Protein AF-A0A6S7IW03-F1 (afdb_monomer_lite)

pLDDT: mean 76.19, std 19.36, range [24.84, 96.81]

Organism: Paramuricea clavata (NCBI:txid317549)

Secondary structure (DSSP, 8-state):
--HHHHHHHHHHHHHHHH--HHHHHHHHHHHHHTPPPPPTT-HHHHHHHHHHHHHHHHHHTT-GGGGGGGSHHHHHHHHTTS-HHHHHHHHHHHHHHHHHHSSPPPHHHHHHHHHHHHHHHT-TTTSHHHHTTS----S------S-------------------------TTS-TTT-SSS-GGG-HHHHTS-HHHHHHHHHHTTB-TTTS-BSS-GGG-SSPPPPSSSSSSS-GGG--TTHHHHHHHTTSSTTS---------------S---------TT------EEEEEEEETTEEEEEEEEE-SS-SSEEEEHHHHHHTT---EEEEEEEEETTEEEEEEEEEE-S-EEEETTS-S-EE--SEEEES--S--GGGS--HHHHTT-GGGTTPPPPPP-TTPPEEEEE-TT-GGGG-

Sequence (421 aa):
MDADIDYLTAKKLLDDKYGEPYVVSNAYLKKVLECPSIKTGDDAVVDRLAMFLEQCLSAMTSLSYLNILDHPHILQRLIVKLPFYLQDRWRREAIRIRGNGARIPSLKDFTKFVQMEAKIANDPVFSRSVLGRIQVPEKNPRKSGYGRDDPLYKQNNRTTKVDEYQDLHLPPDQCPYCKETHDLDDCQSFVKRTLENRKAWLKEKNMCFACFNAGHRANGCLQRRRCRTCPGKHPTSLHDPDFASKTKKKRSEDDRNQNSSDGKFNSARTTYKESSSAQDINCTVTAMPFVPVKLIANEREVTTYAMLDSCSTGTFILEDVRRELQIEGTDTNVLVNTMYGSQVHQTKVVTGLTVTHIDGNNRVNLPRTFSRDTIPASKDEIPTEELVAKWKHFSKIELPSYLPDVRIGILIGSNRPWAKC

Structure (mmCIF, N/CA/C/O backbone):
data_AF-A0A6S7IW03-F1
#
_entry.id   AF-A0A6S7IW03-F1
#
loop_
_atom_site.group_PDB
_atom_site.id
_atom_site.type_symbol
_atom_site.label_atom_id
_atom_site.label_alt_id
_atom_site.label_comp_id
_atom_site.label_asym_id
_atom_site.label_entity_id
_atom_site.label_seq_id
_atom_site.pdbx_PDB_ins_code
_atom_site.Cartn_x
_atom_site.Cartn_y
_atom_site.Cartn_z
_atom_site.occupancy
_atom_site.B_iso_or_equiv
_atom_site.auth_seq_id
_atom_site.auth_comp_id
_atom_site.auth_asym_id
_atom_site.auth_atom_id
_atom_site.pdbx_PDB_model_num
ATOM 1 N N . MET A 1 1 ? -4.877 62.657 19.033 1.00 55.50 1 MET A N 1
ATOM 2 C CA . MET A 1 1 ? -4.782 61.187 18.997 1.00 55.50 1 MET A CA 1
ATOM 3 C C . MET A 1 1 ? -3.341 60.884 18.690 1.00 55.50 1 MET A C 1
ATOM 5 O O . MET A 1 1 ? -2.828 61.423 17.716 1.00 55.50 1 MET A O 1
ATOM 9 N N . ASP A 1 2 ? -2.672 60.201 19.605 1.00 78.75 2 ASP A N 1
ATOM 10 C CA . ASP A 1 2 ? -1.255 59.897 19.470 1.00 78.75 2 ASP A CA 1
ATOM 11 C C . ASP A 1 2 ? -1.144 58.586 18.691 1.00 78.75 2 ASP A C 1
ATOM 13 O O . ASP A 1 2 ? -1.523 57.525 19.190 1.00 78.75 2 ASP A O 1
ATOM 17 N N . ALA A 1 3 ? -0.719 58.684 17.431 1.00 81.56 3 ALA A N 1
ATOM 18 C CA . ALA A 1 3 ? -0.721 57.566 16.493 1.00 81.56 3 ALA A CA 1
ATOM 19 C C . ALA A 1 3 ? 0.122 56.381 16.994 1.00 81.56 3 ALA A C 1
ATOM 21 O O . ALA A 1 3 ? -0.195 55.229 16.690 1.00 81.56 3 ALA A O 1
ATOM 22 N N . ASP A 1 4 ? 1.146 56.651 17.806 1.00 86.50 4 ASP A N 1
ATOM 23 C CA . ASP A 1 4 ? 2.000 55.622 18.393 1.00 86.50 4 ASP A CA 1
ATOM 24 C C . ASP A 1 4 ? 1.278 54.852 19.508 1.00 86.50 4 ASP A C 1
ATOM 26 O O . ASP A 1 4 ? 1.411 53.628 19.609 1.00 86.50 4 ASP A O 1
ATOM 30 N N . ILE A 1 5 ? 0.449 55.537 20.305 1.00 86.31 5 ILE A N 1
ATOM 31 C CA . ILE A 1 5 ? -0.380 54.906 21.341 1.00 86.31 5 ILE A CA 1
ATOM 32 C C . ILE A 1 5 ? -1.452 54.034 20.683 1.00 86.31 5 ILE A C 1
ATOM 34 O O . ILE A 1 5 ? -1.595 52.865 21.044 1.00 86.31 5 ILE A O 1
ATOM 38 N N . ASP A 1 6 ? -2.141 54.556 19.666 1.00 87.06 6 ASP A N 1
ATOM 39 C CA . ASP A 1 6 ? -3.185 53.820 18.947 1.00 87.06 6 ASP A CA 1
ATOM 40 C C . ASP A 1 6 ? -2.616 52.579 18.228 1.00 87.06 6 ASP A C 1
ATOM 42 O O . ASP A 1 6 ? -3.229 51.505 18.249 1.00 87.06 6 ASP A O 1
ATOM 46 N N . TYR A 1 7 ? -1.407 52.675 17.658 1.00 90.94 7 TYR A N 1
ATOM 47 C CA . TYR A 1 7 ? -0.700 51.543 17.051 1.00 90.94 7 TYR A CA 1
ATOM 48 C C . TYR A 1 7 ? -0.336 50.458 18.075 1.00 90.94 7 TYR A C 1
ATOM 50 O O . TYR A 1 7 ? -0.555 49.267 17.826 1.00 90.94 7 TYR A O 1
ATOM 58 N N . LEU A 1 8 ? 0.189 50.841 19.243 1.00 92.19 8 LEU A N 1
ATOM 59 C CA . LEU A 1 8 ? 0.522 49.895 20.310 1.00 92.19 8 LEU A CA 1
ATOM 60 C C . LEU A 1 8 ? -0.729 49.202 20.863 1.00 92.19 8 LEU A C 1
ATOM 62 O O . LEU A 1 8 ? -0.709 47.986 21.079 1.00 92.19 8 LEU A O 1
ATOM 66 N N . THR A 1 9 ? -1.829 49.937 21.032 1.00 88.44 9 THR A N 1
ATOM 67 C CA . THR A 1 9 ? -3.118 49.375 21.454 1.00 88.44 9 THR A CA 1
ATOM 68 C C . THR A 1 9 ? -3.674 48.405 20.412 1.00 88.44 9 THR A C 1
ATOM 70 O O . THR A 1 9 ? -4.089 47.302 20.772 1.00 88.44 9 THR A O 1
ATOM 73 N N . ALA A 1 10 ? -3.621 48.751 19.122 1.00 88.38 10 ALA A N 1
ATOM 74 C CA . ALA A 1 10 ? -4.036 47.856 18.043 1.00 88.38 10 ALA A CA 1
ATOM 75 C C . ALA A 1 10 ? -3.185 46.575 17.994 1.00 88.38 10 ALA A C 1
ATOM 77 O O . ALA A 1 10 ? -3.725 45.476 17.864 1.00 88.38 10 ALA A O 1
ATOM 78 N N . LYS A 1 11 ? -1.861 46.692 18.161 1.00 90.44 11 LYS A N 1
ATOM 79 C CA . LYS A 1 11 ? -0.949 45.541 18.207 1.00 90.44 11 LYS A CA 1
ATOM 80 C C . LYS A 1 11 ? -1.250 44.624 19.393 1.00 90.44 11 LYS A C 1
ATOM 82 O O . LYS A 1 11 ? -1.274 43.410 19.215 1.00 90.44 11 LYS A O 1
ATOM 87 N N . LYS A 1 12 ? -1.526 45.192 20.570 1.00 89.19 12 LYS A N 1
ATOM 88 C CA . LYS A 1 12 ? -1.892 44.427 21.768 1.00 89.19 12 LYS A CA 1
ATOM 89 C C . LYS A 1 12 ? -3.223 43.693 21.593 1.00 89.19 12 LYS A C 1
ATOM 91 O O . LYS A 1 12 ? -3.299 42.513 21.891 1.00 89.19 12 LYS A O 1
ATOM 96 N N . LEU A 1 13 ? -4.236 44.344 21.019 1.00 87.19 13 LEU A N 1
ATOM 97 C CA . LEU A 1 13 ? -5.527 43.708 20.723 1.00 87.19 13 LEU A CA 1
ATOM 98 C C . LEU A 1 13 ? -5.409 42.553 19.716 1.00 87.19 13 LEU A C 1
ATOM 100 O O . LEU A 1 13 ? -6.131 41.562 19.822 1.00 87.19 13 LEU A O 1
ATOM 104 N N . LEU A 1 14 ? -4.519 42.672 18.725 1.00 85.94 14 LEU A N 1
ATOM 105 C CA . LEU A 1 14 ? -4.236 41.583 17.787 1.00 85.94 14 LEU A CA 1
ATOM 106 C C . LEU A 1 14 ? -3.516 40.416 18.471 1.00 85.94 14 LEU A C 1
ATOM 108 O O . LEU A 1 14 ? -3.846 39.266 18.185 1.00 85.94 14 LEU A O 1
ATOM 112 N N . ASP A 1 15 ? -2.576 40.701 19.370 1.00 84.31 15 ASP A N 1
ATOM 113 C CA . ASP A 1 15 ? -1.872 39.687 20.160 1.00 84.31 15 ASP A CA 1
ATOM 114 C C . ASP A 1 15 ? -2.827 38.966 21.128 1.00 84.31 15 ASP A C 1
ATOM 116 O O . ASP A 1 15 ? -2.893 37.741 21.129 1.00 84.31 15 ASP A O 1
ATOM 120 N N . ASP A 1 16 ? -3.687 39.706 21.833 1.00 82.81 16 ASP A N 1
ATOM 121 C CA . ASP A 1 16 ? -4.695 39.143 22.739 1.00 82.81 16 ASP A CA 1
ATOM 122 C C . ASP A 1 16 ? -5.706 38.245 21.997 1.00 82.81 16 ASP A C 1
ATOM 124 O O . ASP A 1 16 ? -6.181 37.248 22.540 1.00 82.81 16 ASP A O 1
ATOM 128 N N . LYS A 1 17 ? -6.048 38.578 20.742 1.00 81.19 17 LYS A N 1
ATOM 129 C CA . LYS A 1 17 ? -7.054 37.843 19.955 1.00 81.19 17 LYS A CA 1
ATOM 130 C C . LYS A 1 17 ? -6.484 36.695 19.115 1.00 81.19 17 LYS A C 1
ATOM 132 O O . LYS A 1 17 ? -7.199 35.726 18.862 1.00 81.19 17 LYS A O 1
ATOM 137 N N . TYR A 1 18 ? -5.246 36.808 18.632 1.00 77.56 18 TYR A N 1
ATOM 138 C CA . TYR A 1 18 ? -4.658 35.870 17.662 1.00 77.56 18 TYR A CA 1
ATOM 139 C C . TYR A 1 18 ? -3.260 35.360 18.040 1.00 77.56 18 TYR A C 1
ATOM 141 O O . TYR A 1 18 ? -2.768 34.429 17.403 1.00 77.56 18 TYR A O 1
ATOM 149 N N . GLY A 1 19 ? -2.616 35.955 19.045 1.00 79.06 19 GLY A N 1
ATOM 150 C CA . GLY A 1 19 ? -1.259 35.640 19.495 1.00 79.06 19 GLY A CA 1
ATOM 151 C C . GLY A 1 19 ? -1.168 34.455 20.456 1.00 79.06 19 GLY A C 1
ATOM 152 O O . GLY A 1 19 ? -0.064 34.090 20.858 1.00 79.06 19 GLY A O 1
ATOM 153 N N . GLU A 1 20 ? -2.294 33.816 20.806 1.00 84.06 20 GLU A N 1
ATOM 154 C CA . GLU A 1 20 ? -2.290 32.643 21.683 1.00 84.06 20 GLU A CA 1
ATOM 155 C C . GLU A 1 20 ? -1.324 31.565 21.134 1.00 84.06 20 GLU A C 1
ATOM 157 O O . GLU A 1 20 ? -1.529 31.060 20.020 1.00 84.06 20 GLU A O 1
ATOM 162 N N . PRO A 1 21 ? -0.285 31.158 21.898 1.00 82.44 21 PRO A N 1
ATOM 163 C CA . PRO A 1 21 ? 0.785 30.292 21.395 1.00 82.44 21 PRO A CA 1
ATOM 164 C C . PRO A 1 21 ? 0.294 28.974 20.794 1.00 82.44 21 PRO A C 1
ATOM 166 O O . PRO A 1 21 ? 0.883 28.462 19.838 1.00 82.44 21 PRO A O 1
ATOM 169 N N . TYR A 1 22 ? -0.798 28.424 21.330 1.00 83.56 22 TYR A N 1
ATOM 170 C CA . TYR A 1 22 ? -1.420 27.207 20.820 1.00 83.56 22 TYR A CA 1
ATOM 171 C C . TYR A 1 22 ? -2.110 27.427 19.467 1.00 83.56 22 TYR A C 1
ATOM 173 O O . TYR A 1 22 ? -1.924 26.623 18.554 1.00 83.56 22 TYR A O 1
ATOM 181 N N . VAL A 1 23 ? -2.850 28.528 19.300 1.00 84.94 23 VAL A N 1
ATOM 182 C CA . VAL A 1 23 ? -3.536 28.876 18.044 1.00 84.94 23 VAL A CA 1
ATOM 183 C C . VAL A 1 23 ? -2.522 29.079 16.924 1.00 84.94 23 VAL A C 1
ATOM 185 O O . VAL A 1 23 ? -2.676 28.511 15.838 1.00 84.94 23 VAL A O 1
ATOM 188 N N . VAL A 1 24 ? -1.439 29.807 17.209 1.00 85.00 24 VAL A N 1
ATOM 189 C CA . VAL A 1 24 ? -0.343 30.013 16.256 1.00 85.00 24 VAL A CA 1
ATOM 190 C C . VAL A 1 24 ? 0.313 28.675 15.905 1.00 85.00 24 VAL A C 1
ATOM 192 O O . VAL A 1 24 ? 0.438 28.341 14.727 1.00 85.00 24 VAL A O 1
ATOM 195 N N . SER A 1 25 ? 0.651 27.852 16.903 1.00 85.56 25 SER A N 1
ATOM 196 C CA . SER A 1 25 ? 1.253 26.528 16.682 1.00 85.56 25 SER A CA 1
ATOM 197 C C . SER A 1 25 ? 0.355 25.602 15.852 1.00 85.56 25 SER A C 1
ATOM 199 O O . SER A 1 25 ? 0.824 24.913 14.944 1.00 85.56 25 SER A O 1
ATOM 201 N N . ASN A 1 26 ? -0.955 25.616 16.105 1.00 85.88 26 ASN A N 1
ATOM 202 C CA . ASN A 1 26 ? -1.924 24.819 15.363 1.00 85.88 26 ASN A CA 1
ATOM 203 C C . ASN A 1 26 ? -2.082 25.304 13.913 1.00 85.88 26 ASN A C 1
ATOM 205 O O . ASN A 1 26 ? -2.245 24.487 13.008 1.00 85.88 26 ASN A O 1
ATOM 209 N N . ALA A 1 27 ? -1.971 26.611 13.653 1.00 86.62 27 ALA A N 1
ATOM 210 C CA . ALA A 1 27 ? -1.978 27.148 12.292 1.00 86.62 27 ALA A CA 1
ATOM 211 C C . ALA A 1 27 ? -0.780 26.640 11.468 1.00 86.62 27 ALA A C 1
ATOM 213 O O . ALA A 1 27 ? -0.953 26.208 10.324 1.00 86.62 27 ALA A O 1
ATOM 214 N N . TYR A 1 28 ? 0.420 26.614 12.059 1.00 86.88 28 TYR A N 1
ATOM 215 C CA . TYR A 1 28 ? 1.607 26.007 11.443 1.00 86.88 28 TYR A CA 1
ATOM 216 C C . TYR A 1 28 ? 1.413 24.506 11.202 1.00 86.88 28 TYR A C 1
ATOM 218 O O . TYR A 1 28 ? 1.645 24.033 10.088 1.00 86.88 28 TYR A O 1
ATOM 226 N N . LEU A 1 29 ? 0.931 23.763 12.204 1.00 86.50 29 LEU A N 1
ATOM 227 C CA . LEU A 1 29 ? 0.679 22.325 12.083 1.00 86.50 29 LEU A CA 1
ATOM 228 C C . LEU A 1 29 ? -0.340 22.019 10.978 1.00 86.50 29 LEU A C 1
ATOM 230 O O . LEU A 1 29 ? -0.112 21.143 10.145 1.00 86.50 29 LEU A O 1
ATOM 234 N N . LYS A 1 30 ? -1.440 22.771 10.918 1.00 87.25 30 LYS A N 1
ATOM 235 C CA . LYS A 1 30 ? -2.456 22.637 9.873 1.00 87.25 30 LYS A CA 1
ATOM 236 C C . LYS A 1 30 ? -1.852 22.869 8.488 1.00 87.25 30 LYS A C 1
ATOM 238 O O . LYS A 1 30 ? -2.015 22.028 7.608 1.00 87.25 30 LYS A O 1
ATOM 243 N N . LYS A 1 31 ? -1.064 23.934 8.319 1.00 86.25 31 LYS A N 1
ATOM 244 C CA . LYS A 1 31 ? -0.388 24.257 7.052 1.00 86.25 31 LYS A CA 1
ATOM 245 C C . LYS A 1 31 ? 0.627 23.184 6.626 1.00 86.25 31 LYS A C 1
ATOM 247 O O . LYS A 1 31 ? 0.725 22.871 5.442 1.00 86.25 31 LYS A O 1
ATOM 252 N N . VAL A 1 32 ? 1.332 22.574 7.582 1.00 83.50 32 VAL A N 1
ATOM 253 C CA . VAL A 1 32 ? 2.214 21.411 7.368 1.00 83.50 32 VAL A CA 1
ATOM 254 C C . VAL A 1 32 ? 1.421 20.194 6.868 1.00 83.50 32 VAL A C 1
ATOM 256 O O . VAL A 1 32 ? 1.821 19.542 5.904 1.00 83.50 32 VAL A O 1
ATOM 259 N N . LEU A 1 33 ? 0.282 19.885 7.493 1.00 79.69 33 LEU A N 1
ATOM 260 C CA . LEU A 1 33 ? -0.527 18.700 7.179 1.00 79.69 33 LEU A CA 1
ATOM 261 C C . LEU A 1 33 ? -1.333 18.834 5.875 1.00 79.69 33 LEU A C 1
ATOM 263 O O . LEU A 1 33 ? -1.522 17.847 5.155 1.00 79.69 33 LEU A O 1
ATOM 267 N N . GLU A 1 34 ? -1.782 20.047 5.562 1.00 83.94 34 GLU A N 1
ATOM 268 C CA . GLU A 1 34 ? -2.545 20.390 4.356 1.00 83.94 34 GLU A CA 1
ATOM 269 C C . GLU A 1 34 ? -1.657 20.623 3.129 1.00 83.94 34 GLU A C 1
ATOM 271 O O . GLU A 1 34 ? -2.169 20.857 2.034 1.00 83.94 34 GLU A O 1
ATOM 276 N N . CYS A 1 35 ? -0.332 20.498 3.274 1.00 79.00 35 CYS A N 1
ATOM 277 C CA . CYS A 1 35 ? 0.601 20.607 2.162 1.00 79.00 35 CYS A CA 1
ATOM 278 C C . CYS A 1 35 ? 0.178 19.665 1.008 1.00 79.00 35 CYS A C 1
ATOM 280 O O . CYS A 1 35 ? -0.022 18.456 1.230 1.00 79.00 35 CYS A O 1
ATOM 282 N N . PRO A 1 36 ? -0.018 20.187 -0.218 1.00 78.38 36 PRO A N 1
ATOM 283 C CA . PRO A 1 36 ? -0.397 19.368 -1.361 1.00 78.38 36 PRO A CA 1
ATOM 284 C C . PRO A 1 36 ? 0.748 18.431 -1.767 1.00 78.38 36 PRO A C 1
ATOM 286 O O . PRO A 1 36 ? 1.914 18.674 -1.467 1.00 78.38 36 PRO A O 1
ATOM 289 N N . SER A 1 37 ? 0.415 17.340 -2.462 1.00 80.88 37 SER A N 1
ATOM 290 C CA . SER A 1 37 ? 1.438 16.440 -3.007 1.00 80.88 37 SER A CA 1
ATOM 291 C C . SER A 1 37 ? 2.265 17.171 -4.064 1.00 80.88 37 SER A C 1
ATOM 293 O O . SER A 1 37 ? 1.713 17.700 -5.029 1.00 80.88 37 SER A O 1
ATOM 295 N N . ILE A 1 38 ? 3.583 17.149 -3.904 1.00 83.44 38 ILE A N 1
ATOM 296 C CA . ILE A 1 38 ? 4.533 17.786 -4.812 1.00 83.44 38 ILE A CA 1
ATOM 297 C C . ILE A 1 38 ? 4.796 16.837 -5.981 1.00 83.44 38 ILE A C 1
ATOM 299 O O . ILE A 1 38 ? 5.021 15.639 -5.789 1.00 83.44 38 ILE A O 1
ATOM 303 N N . LYS A 1 39 ? 4.737 17.360 -7.207 1.00 77.62 39 LYS A N 1
ATOM 304 C CA . LYS A 1 39 ? 4.983 16.590 -8.433 1.00 77.62 39 LYS A CA 1
ATOM 305 C C . LYS A 1 39 ? 6.463 16.632 -8.813 1.00 77.62 39 LYS A C 1
ATOM 307 O O . LYS A 1 39 ? 7.187 17.559 -8.464 1.00 77.62 39 LYS A O 1
ATOM 312 N N . THR A 1 40 ? 6.914 15.623 -9.552 1.00 73.75 40 THR A N 1
ATOM 313 C CA . THR A 1 40 ? 8.280 15.577 -10.090 1.00 73.75 40 THR A CA 1
ATOM 314 C C . THR A 1 40 ? 8.505 16.720 -11.084 1.00 73.75 40 THR A C 1
ATOM 316 O O . THR A 1 40 ? 7.711 16.879 -12.009 1.00 73.75 40 THR A O 1
ATOM 319 N N . GLY A 1 41 ? 9.601 17.467 -10.923 1.00 70.06 41 GLY A N 1
ATOM 320 C CA . GLY A 1 41 ? 9.973 18.586 -11.798 1.00 70.06 41 GLY A CA 1
ATOM 321 C C . GLY A 1 41 ? 9.352 19.934 -11.423 1.00 70.06 41 GLY A C 1
ATOM 322 O O . GLY A 1 41 ? 9.527 20.897 -12.160 1.00 70.06 41 GLY A O 1
ATOM 323 N N . ASP A 1 42 ? 8.631 20.013 -10.301 1.00 78.81 42 ASP A N 1
ATOM 324 C CA . ASP A 1 42 ? 8.139 21.277 -9.744 1.00 78.81 42 ASP A CA 1
ATOM 325 C C . ASP A 1 42 ? 9.139 21.837 -8.717 1.00 78.81 42 ASP A C 1
ATOM 327 O O . ASP A 1 42 ? 8.887 21.892 -7.509 1.00 78.81 42 ASP A O 1
ATOM 331 N N . ASP A 1 43 ? 10.325 22.195 -9.213 1.00 79.50 43 ASP A N 1
ATOM 332 C CA . ASP A 1 43 ? 11.482 22.587 -8.394 1.00 79.50 43 ASP A CA 1
ATOM 333 C C . ASP A 1 43 ? 11.181 23.840 -7.544 1.00 79.50 43 ASP A C 1
ATOM 335 O O . ASP A 1 43 ? 11.632 23.965 -6.403 1.00 79.50 43 ASP A O 1
ATOM 339 N N . ALA A 1 44 ? 10.306 24.720 -8.042 1.00 80.31 44 ALA A N 1
ATOM 340 C CA . ALA A 1 44 ? 9.840 25.909 -7.332 1.00 80.31 44 ALA A CA 1
ATOM 341 C C . ALA A 1 44 ? 8.948 25.583 -6.118 1.00 80.31 44 ALA A C 1
ATOM 343 O O . ALA A 1 44 ? 8.939 26.330 -5.138 1.00 80.31 44 ALA A O 1
ATOM 344 N N . VAL A 1 45 ? 8.172 24.492 -6.154 1.00 84.25 45 VAL A N 1
ATOM 345 C CA . VAL A 1 45 ? 7.383 24.047 -4.990 1.00 84.25 45 VAL A CA 1
ATOM 346 C C . VAL A 1 45 ? 8.290 23.469 -3.905 1.00 84.25 45 VAL A C 1
ATOM 348 O O . VAL A 1 45 ? 8.044 23.716 -2.724 1.00 84.25 45 VAL A O 1
ATOM 351 N N . VAL A 1 46 ? 9.338 22.732 -4.287 1.00 85.50 46 VAL A N 1
ATOM 352 C CA . VAL A 1 46 ? 10.321 22.185 -3.336 1.00 85.50 46 VAL A CA 1
ATOM 353 C C . VAL A 1 46 ? 11.055 23.317 -2.615 1.00 85.50 46 VAL A C 1
ATOM 355 O O . VAL A 1 46 ? 11.213 23.263 -1.396 1.00 85.50 46 VAL A O 1
ATOM 358 N N . ASP A 1 47 ? 11.414 24.378 -3.337 1.00 85.69 47 ASP A N 1
ATOM 359 C CA . ASP A 1 47 ? 12.051 25.568 -2.769 1.00 85.69 47 ASP A CA 1
ATOM 360 C C . ASP A 1 47 ? 11.131 26.316 -1.783 1.00 85.69 47 ASP A C 1
ATOM 362 O O . ASP A 1 47 ? 11.511 26.595 -0.644 1.00 85.69 47 ASP A O 1
ATOM 366 N N . ARG A 1 48 ? 9.854 26.527 -2.143 1.00 88.00 48 ARG A N 1
ATOM 367 C CA . ARG A 1 48 ? 8.855 27.104 -1.218 1.00 88.00 48 ARG A CA 1
ATOM 368 C C . ARG A 1 48 ? 8.647 26.255 0.035 1.00 88.00 48 ARG A C 1
ATOM 370 O O . ARG A 1 48 ? 8.451 26.804 1.120 1.00 88.00 48 ARG A O 1
ATOM 377 N N . LEU A 1 49 ? 8.675 24.927 -0.098 1.00 88.69 49 LEU A N 1
ATOM 378 C CA . LEU A 1 49 ? 8.602 24.028 1.050 1.00 88.69 49 LEU A CA 1
ATOM 379 C C . LEU A 1 49 ? 9.838 24.180 1.944 1.00 88.69 49 LEU A C 1
ATOM 381 O O . LEU A 1 49 ? 9.681 24.247 3.160 1.00 88.69 49 LEU A O 1
ATOM 385 N N . ALA A 1 50 ? 11.039 24.271 1.367 1.00 90.31 50 ALA A N 1
ATOM 386 C CA . ALA A 1 50 ? 12.274 24.477 2.120 1.00 90.31 50 ALA A CA 1
ATOM 387 C C . ALA A 1 50 ? 12.204 25.753 2.978 1.00 90.31 50 ALA A C 1
ATOM 389 O O . ALA A 1 50 ? 12.459 25.695 4.181 1.00 90.31 50 ALA A O 1
ATOM 390 N N . MET A 1 51 ? 11.761 26.868 2.385 1.00 90.12 51 MET A N 1
ATOM 391 C CA . MET A 1 51 ? 11.559 28.137 3.097 1.00 90.12 51 MET A CA 1
ATOM 392 C C . MET A 1 51 ? 10.516 28.014 4.214 1.00 90.12 51 MET A C 1
ATOM 394 O O . MET A 1 51 ? 10.709 28.523 5.316 1.00 90.12 51 MET A O 1
ATOM 398 N N . PHE A 1 52 ? 9.402 27.324 3.958 1.00 90.69 52 PHE A N 1
ATOM 399 C CA . PHE A 1 52 ? 8.357 27.145 4.966 1.00 90.69 52 PHE A CA 1
ATOM 400 C C . PHE A 1 52 ? 8.814 26.266 6.141 1.00 90.69 52 PHE A C 1
ATOM 402 O O . PHE A 1 52 ? 8.497 26.555 7.295 1.00 90.69 52 PHE A O 1
ATOM 409 N N . LEU A 1 53 ? 9.581 25.209 5.877 1.00 90.81 53 LEU A N 1
ATOM 410 C CA . LEU A 1 53 ? 10.152 24.364 6.926 1.00 90.81 53 LEU A CA 1
ATOM 411 C C . LEU A 1 53 ? 11.190 25.119 7.766 1.00 90.81 53 LEU A C 1
ATOM 413 O O . LEU A 1 53 ? 11.283 24.897 8.972 1.00 90.81 53 LEU A O 1
ATOM 417 N N . GLU A 1 54 ? 11.936 26.040 7.161 1.00 91.19 54 GLU A N 1
ATOM 418 C CA . GLU A 1 54 ? 12.834 26.945 7.880 1.00 91.19 54 GLU A CA 1
ATOM 419 C C . GLU A 1 54 ? 12.062 27.907 8.791 1.00 91.19 54 GLU A C 1
ATOM 421 O O . GLU A 1 54 ? 12.401 28.031 9.966 1.00 91.19 54 GLU A O 1
ATOM 426 N N . GLN A 1 55 ? 10.948 28.474 8.311 1.00 89.81 55 GLN A N 1
ATOM 427 C CA . GLN A 1 55 ? 10.034 29.259 9.152 1.00 89.81 55 GLN A CA 1
ATOM 428 C C . GLN A 1 55 ? 9.497 28.443 10.334 1.00 89.81 55 GLN A C 1
ATOM 430 O O . GLN A 1 55 ? 9.421 28.961 11.446 1.00 89.81 55 GLN A O 1
ATOM 435 N N . CYS A 1 56 ? 9.164 27.163 10.126 1.00 89.25 56 CYS A N 1
ATOM 436 C CA . CYS A 1 56 ? 8.733 26.277 11.209 1.00 89.25 56 CYS A CA 1
ATOM 437 C C . CYS A 1 56 ? 9.839 26.088 12.257 1.00 89.25 56 CYS A C 1
ATOM 439 O O . CYS A 1 56 ? 9.557 26.173 13.447 1.00 89.25 56 CYS A O 1
ATOM 441 N N . LEU A 1 57 ? 11.096 25.891 11.839 1.00 90.12 57 LEU A N 1
ATOM 442 C CA . LEU A 1 57 ? 12.227 25.780 12.769 1.00 90.12 57 LEU A CA 1
ATOM 443 C C . LEU A 1 57 ? 12.459 27.069 13.558 1.00 90.12 57 LEU A C 1
ATOM 445 O O . LEU A 1 57 ? 12.735 27.006 14.754 1.00 90.12 57 LEU A O 1
ATOM 449 N N . SER A 1 58 ? 12.334 28.230 12.912 1.00 89.62 58 SER A N 1
ATOM 450 C CA . SER A 1 58 ? 12.407 29.521 13.598 1.00 89.62 58 SER A CA 1
ATOM 451 C C . SER A 1 58 ? 11.253 29.706 14.582 1.00 89.62 58 SER A C 1
ATOM 453 O O . SER A 1 58 ? 11.475 30.207 15.674 1.00 89.62 58 SER A O 1
ATOM 455 N N . ALA A 1 59 ? 10.039 29.274 14.238 1.00 87.75 59 ALA A N 1
ATOM 456 C CA . ALA A 1 59 ? 8.882 29.352 15.129 1.00 87.75 59 ALA A CA 1
ATOM 457 C C . ALA A 1 59 ? 8.984 28.377 16.317 1.00 87.75 59 ALA A C 1
ATOM 459 O O . ALA A 1 59 ? 8.512 28.682 17.407 1.00 87.75 59 ALA A O 1
ATOM 460 N N . MET A 1 60 ? 9.642 27.228 16.145 1.00 87.56 60 MET A N 1
ATOM 461 C CA . MET A 1 60 ? 9.877 26.258 17.222 1.00 87.56 60 MET A CA 1
ATOM 462 C C . MET A 1 60 ? 10.787 26.786 18.340 1.00 87.56 60 MET A C 1
ATOM 464 O O . MET A 1 60 ? 10.729 26.263 19.449 1.00 87.56 60 MET A O 1
ATOM 468 N N . THR A 1 61 ? 11.615 27.811 18.094 1.00 86.38 61 THR A N 1
ATOM 469 C CA . THR A 1 61 ? 12.452 28.396 19.159 1.00 86.38 61 THR A CA 1
ATOM 470 C C . THR A 1 61 ? 11.639 29.227 20.150 1.00 86.38 61 THR A C 1
ATOM 472 O O . THR A 1 61 ? 12.027 29.322 21.312 1.00 86.38 61 THR A O 1
ATOM 475 N N . SER A 1 62 ? 10.514 29.803 19.713 1.00 85.25 62 SER A N 1
ATOM 476 C CA . SER A 1 62 ? 9.628 30.630 20.538 1.00 85.25 62 SER A CA 1
ATOM 477 C C . SER A 1 62 ? 8.347 29.911 20.974 1.00 85.25 62 SER A C 1
ATOM 479 O O . SER A 1 62 ? 7.795 30.241 22.021 1.00 85.25 62 SER A O 1
ATOM 481 N N . LEU A 1 63 ? 7.877 28.911 20.218 1.00 85.56 63 LEU A N 1
ATOM 482 C CA . LEU A 1 63 ? 6.619 28.197 20.462 1.00 85.56 63 LEU A CA 1
ATOM 483 C C . LEU A 1 63 ? 6.869 26.725 20.823 1.00 85.56 63 LEU A C 1
ATOM 485 O O . LEU A 1 63 ? 7.029 25.866 19.955 1.00 85.56 63 LEU A O 1
ATOM 489 N N . SER A 1 64 ? 6.822 26.404 22.118 1.00 82.56 64 SER A N 1
ATOM 490 C CA . SER A 1 64 ? 7.075 25.048 22.637 1.00 82.56 64 SER A CA 1
ATOM 491 C C . SER A 1 64 ? 6.106 23.979 22.107 1.00 82.56 64 SER A C 1
ATOM 493 O O . SER A 1 64 ? 6.499 22.826 21.927 1.00 82.56 64 SER A O 1
ATOM 495 N N . TYR A 1 65 ? 4.858 24.345 21.798 1.00 82.50 65 TYR A N 1
ATOM 496 C CA . TYR A 1 65 ? 3.858 23.429 21.234 1.00 82.50 65 TYR A CA 1
ATOM 497 C C . TYR A 1 65 ? 4.213 22.935 19.820 1.00 82.50 65 TYR A C 1
ATOM 499 O O . TYR A 1 65 ? 3.737 21.875 19.410 1.00 82.50 65 TYR A O 1
ATOM 507 N N . LEU A 1 66 ? 5.083 23.638 19.080 1.00 83.94 66 LEU A N 1
ATOM 508 C CA . LEU A 1 66 ? 5.536 23.207 17.751 1.00 83.94 66 LEU A CA 1
ATOM 509 C C . LEU A 1 66 ? 6.568 22.075 17.782 1.00 83.94 66 LEU A C 1
ATOM 511 O O . LEU A 1 66 ? 6.830 21.475 16.741 1.00 83.94 66 LEU A O 1
ATOM 515 N N . ASN A 1 67 ? 7.076 21.697 18.958 1.00 85.12 67 ASN A N 1
ATOM 516 C CA . ASN A 1 67 ? 7.954 20.532 19.116 1.00 85.12 67 ASN A CA 1
ATOM 517 C C . ASN A 1 67 ? 7.302 19.218 18.655 1.00 85.12 67 ASN A C 1
ATOM 519 O O . ASN A 1 67 ? 7.999 18.257 18.339 1.00 85.12 67 ASN A O 1
ATOM 523 N N . ILE A 1 68 ? 5.971 19.180 18.520 1.00 86.25 68 ILE A N 1
ATOM 524 C CA . ILE A 1 68 ? 5.253 18.061 17.898 1.00 86.25 68 ILE A CA 1
ATOM 525 C C . ILE A 1 68 ? 5.704 17.779 16.454 1.00 86.25 68 ILE A C 1
ATOM 527 O O . ILE A 1 68 ? 5.583 16.646 15.988 1.00 86.25 68 ILE A O 1
ATOM 531 N N . LEU A 1 69 ? 6.252 18.771 15.742 1.00 85.75 69 LEU A N 1
ATOM 532 C CA . LEU A 1 69 ? 6.762 18.598 14.381 1.00 85.75 69 LEU A CA 1
ATOM 533 C C . LEU A 1 69 ? 8.001 17.688 14.316 1.00 85.75 69 LEU A C 1
ATOM 535 O O . LEU A 1 69 ? 8.227 17.063 13.281 1.00 85.75 69 LEU A O 1
ATOM 539 N N . ASP A 1 70 ? 8.756 17.559 15.412 1.00 87.50 70 ASP A N 1
ATOM 540 C CA . ASP A 1 70 ? 9.870 16.606 15.521 1.00 87.50 70 ASP A CA 1
ATOM 541 C C . ASP A 1 70 ? 9.391 15.160 15.723 1.00 87.50 70 ASP A C 1
ATOM 543 O O . ASP A 1 70 ? 10.183 14.218 15.624 1.00 87.50 70 ASP A O 1
ATOM 547 N N . HIS A 1 71 ? 8.095 14.945 15.973 1.00 89.00 71 HIS A N 1
ATOM 548 C CA . HIS A 1 71 ? 7.562 13.606 16.169 1.00 89.00 71 HIS A CA 1
ATOM 549 C C . HIS A 1 71 ? 7.623 12.794 14.857 1.00 89.00 71 HIS A C 1
ATOM 551 O O . HIS A 1 71 ? 7.124 13.255 13.821 1.00 89.00 71 HIS A O 1
ATOM 557 N N . PRO A 1 72 ? 8.124 11.541 14.872 1.00 86.69 72 PRO A N 1
ATOM 558 C CA . PRO A 1 72 ? 8.336 10.751 13.654 1.00 86.69 72 PRO A CA 1
ATOM 559 C C . PRO A 1 72 ? 7.097 10.604 12.765 1.00 86.69 72 PRO A C 1
ATOM 561 O O . PRO A 1 72 ? 7.202 10.643 11.541 1.00 86.69 72 PRO A O 1
ATOM 564 N N . HIS A 1 73 ? 5.909 10.474 13.360 1.00 87.06 73 HIS A N 1
ATOM 565 C CA . HIS A 1 73 ? 4.649 10.391 12.614 1.00 87.06 73 HIS A CA 1
ATOM 566 C C . HIS A 1 73 ? 4.300 11.673 11.846 1.00 87.06 73 HIS A C 1
ATOM 568 O O . HIS A 1 73 ? 3.762 11.584 10.745 1.00 87.06 73 HIS A O 1
ATOM 574 N N . ILE A 1 74 ? 4.617 12.860 12.375 1.00 87.00 74 ILE A N 1
ATOM 575 C CA . ILE A 1 74 ? 4.377 14.122 11.661 1.00 87.00 74 ILE A CA 1
ATOM 576 C C . ILE A 1 74 ? 5.363 14.259 10.499 1.00 87.00 74 ILE A C 1
ATOM 578 O 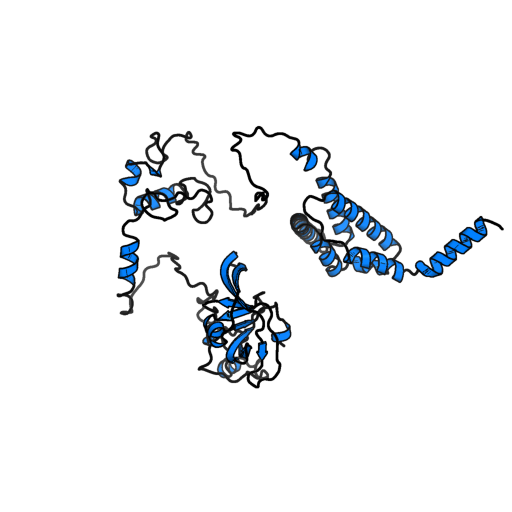O . ILE A 1 74 ? 4.951 14.555 9.375 1.00 87.00 74 ILE A O 1
ATOM 582 N N . LEU A 1 75 ? 6.635 13.915 10.726 1.00 88.69 75 LEU A N 1
ATOM 583 C CA . LEU A 1 75 ? 7.642 13.857 9.664 1.00 88.69 75 LEU A CA 1
ATOM 584 C C . LEU A 1 75 ? 7.245 12.873 8.555 1.00 88.69 75 LEU A C 1
ATOM 586 O O . LEU A 1 75 ? 7.340 13.208 7.379 1.00 88.69 75 LEU A O 1
ATOM 590 N N . GLN A 1 76 ? 6.727 11.687 8.895 1.00 90.00 76 GLN A N 1
ATOM 591 C CA . GLN A 1 76 ? 6.205 10.726 7.911 1.00 90.00 76 GLN A CA 1
ATOM 592 C C . GLN A 1 76 ? 5.123 11.344 7.018 1.00 90.00 76 GLN A C 1
ATOM 594 O O . GLN A 1 76 ? 5.148 11.139 5.803 1.00 90.00 76 GLN A O 1
ATOM 599 N N . ARG A 1 77 ? 4.206 12.140 7.586 1.00 87.81 77 ARG A N 1
ATOM 600 C CA . ARG A 1 77 ? 3.155 12.816 6.809 1.00 87.81 77 ARG A CA 1
ATOM 601 C C . ARG A 1 77 ? 3.721 13.846 5.839 1.00 87.81 77 ARG A C 1
ATOM 603 O O . ARG A 1 77 ? 3.198 13.940 4.735 1.00 87.81 77 ARG A O 1
ATOM 610 N N . LEU A 1 78 ? 4.786 14.557 6.213 1.00 87.56 78 LEU A N 1
ATOM 611 C CA . LEU A 1 78 ? 5.513 15.470 5.325 1.00 87.56 78 LEU A CA 1
ATOM 612 C C . LEU A 1 78 ? 6.242 14.726 4.200 1.00 87.56 78 LEU A C 1
ATOM 614 O O . LEU A 1 78 ? 6.140 15.102 3.035 1.00 87.56 78 LEU A O 1
ATOM 618 N N . ILE A 1 79 ? 6.935 13.636 4.530 1.00 90.12 79 ILE A N 1
ATOM 619 C CA . ILE A 1 79 ? 7.731 12.858 3.571 1.00 90.12 79 ILE A CA 1
ATOM 620 C C . ILE A 1 79 ? 6.844 12.281 2.464 1.00 90.12 79 ILE A C 1
ATOM 622 O O . ILE A 1 79 ? 7.211 12.345 1.294 1.00 90.12 79 ILE A O 1
ATOM 626 N N . VAL A 1 80 ? 5.654 11.771 2.802 1.00 88.94 80 VAL A N 1
ATOM 627 C CA . VAL A 1 80 ? 4.714 11.203 1.816 1.00 88.94 80 VAL A CA 1
ATOM 628 C C . VAL A 1 80 ? 4.235 12.246 0.793 1.00 88.94 80 VAL A C 1
ATOM 630 O O . VAL A 1 80 ? 3.835 11.868 -0.307 1.00 88.94 80 VAL A O 1
ATOM 633 N N . LYS A 1 81 ? 4.306 13.551 1.102 1.00 86.88 81 LYS A N 1
ATOM 634 C CA . LYS A 1 81 ? 3.964 14.628 0.154 1.00 86.88 81 LYS A CA 1
ATOM 635 C C . LYS A 1 81 ? 5.052 14.893 -0.886 1.00 86.88 81 LYS A C 1
ATOM 637 O O . LYS A 1 81 ? 4.752 15.512 -1.904 1.00 86.88 81 LYS A O 1
ATOM 642 N N . LEU A 1 82 ? 6.290 14.455 -0.653 1.00 88.06 82 LEU A N 1
ATOM 643 C CA . LEU A 1 82 ? 7.391 14.632 -1.601 1.00 88.06 82 LEU A CA 1
ATOM 644 C C . LEU A 1 82 ? 7.278 13.652 -2.784 1.00 88.06 82 LEU A C 1
ATOM 646 O O . LEU A 1 82 ? 6.713 12.567 -2.626 1.00 88.06 82 LEU A O 1
ATOM 650 N N . PRO A 1 83 ? 7.878 13.950 -3.950 1.00 86.12 83 PRO A N 1
ATOM 651 C CA . PRO A 1 83 ? 8.013 12.981 -5.031 1.00 86.12 83 PRO A CA 1
ATOM 652 C C . PRO A 1 83 ? 8.821 11.750 -4.592 1.00 86.12 83 PRO A C 1
ATOM 654 O O . PRO A 1 83 ? 9.744 11.848 -3.781 1.00 86.12 83 PRO A O 1
ATOM 657 N N . PHE A 1 84 ? 8.532 10.586 -5.183 1.00 84.88 84 PHE A N 1
ATOM 658 C CA . PHE A 1 84 ? 9.124 9.300 -4.781 1.00 84.88 84 PHE A CA 1
ATOM 659 C C . PHE A 1 84 ? 10.664 9.297 -4.750 1.00 84.88 84 PHE A C 1
ATOM 661 O O . PHE A 1 84 ? 11.260 8.696 -3.858 1.00 84.88 84 PHE A O 1
ATOM 668 N N . TYR A 1 85 ? 11.323 9.994 -5.684 1.00 84.31 85 TYR A N 1
ATOM 669 C CA . TYR A 1 85 ? 12.789 10.060 -5.711 1.00 84.31 85 TYR A CA 1
ATOM 670 C C . TYR A 1 85 ? 13.367 10.792 -4.485 1.00 84.31 85 TYR A C 1
ATOM 672 O O . TYR A 1 85 ? 14.384 10.357 -3.945 1.00 84.31 85 TYR A O 1
ATOM 680 N N . LEU A 1 86 ? 12.699 11.845 -3.993 1.00 88.75 86 LEU A N 1
ATOM 681 C CA . LEU A 1 86 ? 13.090 12.543 -2.764 1.00 88.75 86 LEU A CA 1
ATOM 682 C C . LEU A 1 86 ? 12.788 11.707 -1.523 1.00 88.75 86 LEU A C 1
ATOM 684 O O . LEU A 1 86 ? 13.583 11.703 -0.587 1.00 88.75 86 LEU A O 1
ATOM 688 N N . GLN A 1 87 ? 11.690 10.945 -1.526 1.00 91.12 87 GLN A N 1
ATOM 689 C CA . GLN A 1 87 ? 11.405 9.993 -0.447 1.00 91.12 87 GLN A CA 1
ATOM 690 C C . GLN A 1 87 ? 12.514 8.937 -0.329 1.00 91.12 87 GLN A C 1
ATOM 692 O O . GLN A 1 87 ? 12.957 8.627 0.777 1.00 91.12 87 GLN A O 1
ATOM 697 N N . ASP A 1 88 ? 12.998 8.398 -1.455 1.00 87.25 88 ASP A N 1
ATOM 698 C CA . ASP A 1 88 ? 14.100 7.433 -1.448 1.00 87.25 88 ASP A CA 1
ATOM 699 C C . ASP A 1 88 ? 15.397 8.039 -0.906 1.00 87.25 88 ASP A C 1
ATOM 701 O O . ASP A 1 88 ? 16.024 7.457 -0.018 1.00 87.25 88 ASP A O 1
ATOM 705 N N . ARG A 1 89 ? 15.768 9.233 -1.386 1.00 89.38 89 ARG A N 1
ATOM 706 C CA . ARG A 1 89 ? 16.956 9.952 -0.908 1.00 89.38 89 ARG A CA 1
ATOM 707 C C . ARG A 1 89 ? 16.873 10.269 0.583 1.00 89.38 89 ARG A C 1
ATOM 709 O O . ARG A 1 89 ? 17.833 10.003 1.305 1.00 89.38 89 ARG A O 1
ATOM 716 N N . TRP A 1 90 ? 15.714 10.719 1.066 1.00 94.12 90 TRP A N 1
ATOM 717 C CA . TRP A 1 90 ? 15.497 10.950 2.492 1.00 94.12 90 TRP A CA 1
ATOM 718 C C . TRP A 1 90 ? 15.677 9.674 3.316 1.00 94.12 90 TRP A C 1
ATOM 720 O O . TRP A 1 90 ? 16.309 9.712 4.365 1.00 94.12 90 TRP A O 1
ATOM 730 N N . ARG A 1 91 ? 15.179 8.515 2.857 1.00 93.12 91 ARG A N 1
ATOM 731 C CA . ARG A 1 91 ? 15.375 7.247 3.588 1.00 93.12 91 ARG A CA 1
ATOM 732 C C . ARG A 1 91 ? 16.853 6.899 3.749 1.00 93.12 91 ARG A C 1
ATOM 734 O O . ARG A 1 91 ? 17.238 6.431 4.819 1.00 93.12 91 ARG A O 1
ATOM 741 N N . ARG A 1 92 ? 17.674 7.140 2.721 1.00 91.62 92 ARG A N 1
ATOM 742 C CA . ARG A 1 92 ? 19.132 6.938 2.796 1.00 91.62 92 ARG A CA 1
ATOM 743 C C . ARG A 1 92 ? 19.759 7.872 3.827 1.00 91.62 92 ARG A C 1
ATOM 745 O O . ARG A 1 92 ? 20.517 7.415 4.679 1.00 91.62 92 ARG A O 1
ATOM 752 N N . GLU A 1 93 ? 19.379 9.144 3.799 1.00 90.25 93 GLU A N 1
ATOM 753 C CA . GLU A 1 93 ? 19.864 10.146 4.749 1.00 90.25 93 GLU A CA 1
ATOM 754 C C . GLU A 1 93 ? 19.432 9.836 6.192 1.00 90.25 93 GLU A C 1
ATOM 756 O O . GLU A 1 93 ? 20.237 9.873 7.119 1.00 90.25 93 GLU A O 1
ATOM 761 N N . ALA A 1 94 ? 18.189 9.398 6.384 1.00 91.19 94 ALA A N 1
ATOM 762 C CA . ALA A 1 94 ? 17.665 8.966 7.673 1.00 91.19 94 ALA A CA 1
ATOM 763 C C . ALA A 1 94 ? 18.426 7.757 8.244 1.00 91.19 94 ALA A C 1
ATOM 765 O O . ALA A 1 94 ? 18.654 7.691 9.452 1.00 91.19 94 ALA A O 1
ATOM 766 N N . ILE A 1 95 ? 18.827 6.796 7.401 1.00 90.44 95 ILE A N 1
ATOM 767 C CA . ILE A 1 95 ? 19.686 5.675 7.819 1.00 90.44 95 ILE A CA 1
ATOM 768 C C . ILE A 1 95 ? 21.067 6.190 8.236 1.00 90.44 95 ILE A C 1
ATOM 770 O O . ILE A 1 95 ? 21.563 5.780 9.282 1.00 90.44 95 ILE A O 1
ATOM 774 N N . ARG A 1 96 ? 21.657 7.117 7.472 1.00 91.00 96 ARG A N 1
ATOM 775 C CA . ARG A 1 96 ? 22.958 7.727 7.787 1.00 91.00 96 ARG A CA 1
ATOM 776 C C . ARG A 1 96 ? 22.945 8.444 9.139 1.00 91.00 96 ARG A C 1
ATOM 778 O O . ARG A 1 96 ? 23.851 8.250 9.942 1.00 91.00 96 ARG A O 1
ATOM 785 N N . ILE A 1 97 ? 21.898 9.221 9.422 1.00 89.81 97 ILE A N 1
ATOM 786 C CA . ILE A 1 97 ? 21.731 9.926 10.704 1.00 89.81 97 ILE A CA 1
ATOM 787 C C . ILE A 1 97 ? 21.598 8.933 11.864 1.00 89.81 97 ILE A C 1
ATOM 789 O O . ILE A 1 97 ? 22.254 9.103 12.892 1.00 89.81 97 ILE A O 1
ATOM 793 N N . ARG A 1 98 ? 20.800 7.870 11.688 1.00 87.31 98 ARG A N 1
ATOM 794 C CA . ARG A 1 98 ? 20.658 6.814 12.703 1.00 87.31 98 ARG A CA 1
ATOM 795 C C . ARG A 1 98 ? 21.976 6.089 12.968 1.00 87.31 98 ARG A C 1
ATOM 797 O O . ARG A 1 98 ? 22.286 5.834 14.125 1.00 87.31 98 ARG A O 1
ATOM 804 N N . GLY A 1 99 ? 22.743 5.790 11.920 1.00 83.62 99 GLY A N 1
ATOM 805 C CA . GLY A 1 99 ? 24.041 5.123 12.033 1.00 83.62 99 GLY A CA 1
ATOM 806 C C . GLY A 1 99 ? 25.107 5.982 12.715 1.00 83.62 99 GLY A C 1
ATOM 807 O O . GLY A 1 99 ? 25.843 5.478 13.553 1.00 83.62 99 GLY A O 1
ATOM 808 N N . ASN A 1 100 ? 25.162 7.280 12.405 1.00 82.06 100 ASN A N 1
ATOM 809 C CA . ASN A 1 100 ? 26.211 8.170 12.916 1.00 82.06 100 ASN A CA 1
ATOM 810 C C . ASN A 1 100 ? 25.898 8.776 14.291 1.00 82.06 100 ASN A C 1
ATOM 812 O O . ASN A 1 100 ? 26.818 9.139 15.016 1.00 82.06 100 ASN A O 1
ATOM 816 N N . GLY A 1 101 ? 24.619 8.958 14.625 1.00 73.19 101 GLY A N 1
ATOM 817 C CA . GLY A 1 101 ? 24.201 9.698 15.818 1.00 73.19 101 GLY A CA 1
ATOM 818 C C . GLY A 1 101 ? 23.342 8.913 16.802 1.00 73.19 101 GLY A C 1
ATOM 819 O O . GLY A 1 101 ? 22.886 9.513 17.770 1.00 73.19 101 GLY A O 1
ATOM 820 N N . ALA A 1 102 ? 23.052 7.632 16.533 1.00 77.31 102 ALA A N 1
ATOM 821 C CA . ALA A 1 102 ? 22.162 6.781 17.335 1.00 77.31 102 ALA A CA 1
ATOM 822 C C . ALA A 1 102 ? 20.811 7.440 17.703 1.00 77.31 102 ALA A C 1
ATOM 824 O O . ALA A 1 102 ? 20.190 7.096 18.706 1.00 77.31 102 ALA A O 1
ATOM 825 N N . ARG A 1 103 ? 20.337 8.392 16.885 1.00 88.62 103 ARG A N 1
ATOM 826 C CA . ARG A 1 103 ? 19.106 9.158 17.118 1.00 88.62 103 ARG A CA 1
ATOM 827 C C . ARG A 1 103 ? 18.182 9.117 15.911 1.00 88.62 103 ARG A C 1
ATOM 829 O O . ARG A 1 103 ? 18.615 8.924 14.775 1.00 88.62 103 ARG A O 1
ATOM 836 N N . ILE A 1 104 ? 16.896 9.339 16.159 1.00 86.94 104 ILE A N 1
ATOM 837 C CA . ILE A 1 104 ? 15.896 9.481 15.100 1.00 86.94 104 ILE A CA 1
ATOM 838 C C . ILE A 1 104 ? 16.092 10.850 14.410 1.00 86.94 104 ILE A C 1
ATOM 840 O O . ILE A 1 104 ? 16.443 11.823 15.089 1.00 86.94 104 ILE A O 1
ATOM 844 N N . PRO A 1 105 ? 15.915 10.946 13.075 1.00 91.69 105 PRO A N 1
ATOM 845 C CA . PRO A 1 105 ? 15.959 12.227 12.375 1.00 91.69 105 PRO A CA 1
ATOM 846 C C . PRO A 1 105 ? 14.890 13.190 12.897 1.00 91.69 105 PRO A C 1
ATOM 848 O O . PRO A 1 105 ? 13.742 12.785 13.077 1.00 91.69 105 PRO A O 1
ATOM 851 N N . SER A 1 106 ? 15.267 14.449 13.104 1.00 91.88 106 SER A N 1
ATOM 852 C CA . SER A 1 106 ? 14.360 15.520 13.529 1.00 91.88 106 SER A CA 1
ATOM 853 C C . SER A 1 106 ? 13.872 16.350 12.338 1.00 91.88 106 SER A C 1
ATOM 855 O O . SER A 1 106 ? 14.374 16.208 11.216 1.00 91.88 106 SER A O 1
ATOM 857 N N . LEU A 1 107 ? 12.929 17.266 12.572 1.00 91.12 107 LEU A N 1
ATOM 858 C CA . LEU A 1 107 ? 12.506 18.264 11.591 1.00 91.12 107 LEU A CA 1
ATOM 859 C C . LEU A 1 107 ? 13.704 19.069 11.096 1.00 91.12 107 LEU A C 1
ATOM 861 O O . LEU A 1 107 ? 13.811 19.327 9.905 1.00 91.12 107 LEU A O 1
ATOM 865 N N . LYS A 1 108 ? 14.660 19.390 11.975 1.00 92.19 108 LYS A N 1
ATOM 866 C CA . LYS A 1 108 ? 15.887 20.103 11.595 1.00 92.19 108 LYS A CA 1
ATOM 867 C C . LYS A 1 108 ? 16.696 19.356 10.536 1.00 92.19 108 LYS A C 1
ATOM 869 O O . LYS A 1 108 ? 17.221 19.981 9.615 1.00 92.19 108 LYS A O 1
ATOM 874 N N . ASP A 1 109 ? 16.809 18.037 10.658 1.00 93.50 109 ASP A N 1
ATOM 875 C CA . ASP A 1 109 ? 17.502 17.225 9.656 1.00 93.50 109 ASP A CA 1
ATOM 876 C C . ASP A 1 109 ? 16.712 17.175 8.346 1.00 93.50 109 ASP A C 1
ATOM 878 O O . ASP A 1 109 ? 17.289 17.288 7.264 1.00 93.50 109 ASP A O 1
ATOM 882 N N . PHE A 1 110 ? 15.385 17.058 8.446 1.00 93.56 110 PHE A N 1
ATOM 883 C CA . PHE A 1 110 ? 14.498 17.051 7.288 1.00 93.56 110 PHE A CA 1
ATOM 884 C C . PHE A 1 110 ? 14.542 18.374 6.519 1.00 93.56 110 PHE A C 1
ATOM 886 O O . PHE A 1 110 ? 14.702 18.366 5.301 1.00 93.56 110 PHE A O 1
ATOM 893 N N . THR A 1 111 ? 14.504 19.513 7.208 1.00 92.94 111 THR A N 1
ATOM 894 C CA . THR A 1 111 ? 14.624 20.838 6.590 1.00 92.94 111 THR A CA 1
ATOM 895 C C . THR A 1 111 ? 15.952 20.991 5.856 1.00 92.94 111 THR A C 1
ATOM 897 O O . THR A 1 111 ? 15.957 21.418 4.705 1.00 92.94 111 THR A O 1
ATOM 900 N N . LYS A 1 112 ? 17.073 20.5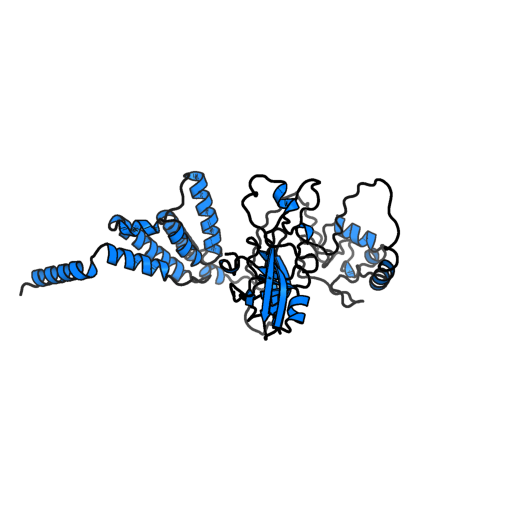75 6.465 1.00 94.25 112 LYS A N 1
ATOM 901 C CA . LYS A 1 112 ? 18.391 20.604 5.803 1.00 94.25 112 LYS A CA 1
ATOM 902 C C . LYS A 1 112 ? 18.416 19.761 4.532 1.00 94.25 112 LYS A C 1
ATOM 904 O O . LYS A 1 112 ? 18.994 20.179 3.531 1.00 94.25 112 LYS A O 1
ATOM 909 N N . PHE A 1 113 ? 17.794 18.586 4.571 1.00 95.06 113 PHE A N 1
ATOM 910 C CA . PHE A 1 113 ? 17.667 17.723 3.404 1.00 95.06 113 PHE A CA 1
ATOM 911 C C . PHE A 1 113 ? 16.865 18.404 2.286 1.00 95.06 113 PHE A C 1
ATOM 913 O O . PHE A 1 113 ? 17.353 18.494 1.163 1.00 95.06 113 PHE A O 1
ATOM 920 N N . VAL A 1 114 ? 15.680 18.943 2.588 1.00 92.56 114 VAL A N 1
ATOM 921 C CA . VAL A 1 114 ? 14.832 19.610 1.582 1.00 92.56 114 VAL A CA 1
ATOM 922 C C . VAL A 1 114 ? 15.515 20.861 1.017 1.00 92.56 114 VAL A C 1
ATOM 924 O O . VAL A 1 114 ? 15.483 21.069 -0.192 1.00 92.56 114 VAL A O 1
ATOM 927 N N . GLN A 1 115 ? 16.204 21.650 1.850 1.00 92.56 115 GLN A N 1
ATOM 928 C CA . GLN A 1 115 ? 17.016 22.790 1.404 1.00 92.56 115 GLN A CA 1
ATOM 929 C C . GLN A 1 115 ? 18.143 22.361 0.455 1.00 92.56 115 GLN A C 1
ATOM 931 O O . GLN A 1 115 ? 18.399 23.031 -0.544 1.00 92.56 115 GLN A O 1
ATOM 936 N N . MET A 1 116 ? 18.828 21.254 0.751 1.00 92.19 116 MET A N 1
ATOM 937 C CA . MET A 1 116 ? 19.874 20.728 -0.127 1.00 92.19 116 MET A CA 1
ATOM 938 C C . MET A 1 116 ? 19.295 20.284 -1.474 1.00 92.19 116 MET A C 1
ATOM 940 O O . MET A 1 116 ? 19.836 20.626 -2.520 1.00 92.19 116 MET A O 1
ATOM 944 N N . GLU A 1 117 ? 18.173 19.568 -1.466 1.00 89.94 117 GLU A N 1
ATOM 945 C CA . GLU A 1 117 ? 17.518 19.105 -2.693 1.00 89.94 117 GLU A CA 1
ATOM 946 C C . GLU A 1 117 ? 16.964 20.268 -3.530 1.00 89.94 117 GLU A C 1
ATOM 948 O O . GLU A 1 117 ? 17.083 20.237 -4.753 1.00 89.94 117 GLU A O 1
ATOM 953 N N . ALA A 1 118 ? 16.449 21.329 -2.896 1.00 89.38 118 ALA A N 1
ATOM 954 C CA . ALA A 1 118 ? 16.066 22.563 -3.583 1.00 89.38 118 ALA A CA 1
ATOM 955 C C . ALA A 1 118 ? 17.273 23.238 -4.261 1.00 89.38 118 ALA A C 1
ATOM 957 O O . ALA A 1 118 ? 17.177 23.661 -5.412 1.00 89.38 118 ALA A O 1
ATOM 958 N N . LYS A 1 119 ? 18.434 23.287 -3.592 1.00 89.19 119 LYS A N 1
ATOM 959 C CA . LYS A 1 119 ? 19.680 23.811 -4.183 1.00 89.19 119 LYS A CA 1
ATOM 960 C C . LYS A 1 119 ? 20.159 22.973 -5.366 1.00 89.19 119 LYS A C 1
ATOM 962 O O . LYS A 1 119 ? 20.543 23.540 -6.379 1.00 89.19 119 LYS A O 1
ATOM 967 N N . ILE A 1 120 ? 20.109 21.644 -5.252 1.00 87.44 120 ILE A N 1
ATOM 968 C CA . ILE A 1 120 ? 20.486 20.723 -6.337 1.00 87.44 120 ILE A CA 1
ATOM 969 C C . ILE A 1 120 ? 19.558 20.902 -7.544 1.00 87.44 120 ILE A C 1
ATOM 971 O O . ILE A 1 120 ? 20.019 20.926 -8.682 1.00 87.44 120 ILE A O 1
ATOM 975 N N . ALA A 1 121 ? 18.251 21.027 -7.310 1.00 84.69 121 ALA A N 1
ATOM 976 C CA . ALA A 1 121 ? 17.274 21.215 -8.378 1.00 84.69 121 ALA A CA 1
ATOM 977 C C . ALA A 1 121 ? 17.478 22.547 -9.121 1.00 84.69 121 ALA A C 1
ATOM 979 O O . ALA A 1 121 ? 17.397 22.591 -10.349 1.00 84.69 121 ALA A O 1
ATOM 980 N N . ASN A 1 122 ? 17.819 23.602 -8.378 1.00 83.00 122 ASN A N 1
ATOM 981 C CA . ASN A 1 122 ? 18.065 24.948 -8.894 1.00 83.00 122 ASN A CA 1
ATOM 982 C C . ASN A 1 122 ? 19.543 25.217 -9.241 1.00 83.00 122 ASN A C 1
ATOM 984 O O . ASN A 1 122 ? 19.947 26.377 -9.329 1.00 83.00 122 ASN A O 1
ATOM 988 N N . ASP A 1 123 ? 20.362 24.176 -9.435 1.00 88.00 123 ASP A N 1
ATOM 989 C CA . ASP A 1 123 ? 21.782 24.346 -9.744 1.00 88.00 123 ASP A CA 1
ATOM 990 C C . ASP A 1 123 ? 21.981 25.135 -11.060 1.00 88.00 123 ASP A C 1
ATOM 992 O O . ASP A 1 123 ? 21.422 24.771 -12.101 1.00 88.00 123 ASP A O 1
ATOM 996 N N . PRO A 1 124 ? 22.775 26.219 -11.066 1.00 84.75 124 PRO A N 1
ATOM 997 C CA . PRO A 1 124 ? 22.895 27.085 -12.238 1.00 84.75 124 PRO A CA 1
ATOM 998 C C . PRO A 1 124 ? 23.583 26.415 -13.439 1.00 84.75 124 PRO A C 1
ATOM 1000 O O . PRO A 1 124 ? 23.469 26.924 -14.552 1.00 84.75 124 PRO A O 1
ATOM 1003 N N . VAL A 1 125 ? 24.286 25.296 -13.239 1.00 86.31 125 VAL A N 1
ATOM 1004 C CA . VAL A 1 125 ? 25.074 24.603 -14.271 1.00 86.31 125 VAL A CA 1
ATOM 1005 C C . VAL A 1 125 ? 24.431 23.272 -14.667 1.00 86.31 125 VAL A C 1
ATOM 1007 O O . VAL A 1 125 ? 24.372 22.928 -15.846 1.00 86.31 125 VAL A O 1
ATOM 1010 N N . PHE A 1 126 ? 23.924 22.526 -13.689 1.00 85.38 126 PHE A N 1
ATOM 1011 C CA . PHE A 1 126 ? 23.450 21.151 -13.827 1.00 85.38 126 PHE A CA 1
ATOM 1012 C C . PHE A 1 126 ? 21.956 20.988 -13.528 1.00 85.38 126 PHE A C 1
ATOM 1014 O O . PHE A 1 126 ? 21.469 19.856 -13.457 1.00 85.38 126 PHE A O 1
ATOM 1021 N N . SER A 1 127 ? 21.202 22.081 -13.372 1.00 81.81 127 SER A N 1
ATOM 1022 C CA . SER A 1 127 ? 19.745 21.983 -13.258 1.00 81.81 127 SER A CA 1
ATOM 1023 C C . SER A 1 127 ? 19.133 21.359 -14.506 1.00 81.81 127 SER A C 1
ATOM 1025 O O . SER A 1 127 ? 19.635 21.452 -15.631 1.00 81.81 127 SER A O 1
ATOM 1027 N N . ARG A 1 128 ? 17.973 20.737 -14.310 1.00 76.81 128 ARG A N 1
ATOM 1028 C CA . ARG A 1 128 ? 17.221 20.067 -15.373 1.00 76.81 128 ARG A CA 1
ATOM 1029 C C . ARG A 1 128 ? 16.832 21.026 -16.504 1.00 76.81 128 ARG A C 1
ATOM 1031 O O . ARG A 1 128 ? 16.792 20.619 -17.663 1.00 76.81 128 ARG A O 1
ATOM 1038 N N . SER A 1 129 ? 16.593 22.296 -16.178 1.00 76.56 129 SER A N 1
ATOM 1039 C CA . SER A 1 129 ? 16.299 23.359 -17.143 1.00 76.56 129 SER A CA 1
ATOM 1040 C C . SER A 1 129 ? 17.518 23.763 -17.983 1.00 76.56 129 SER A C 1
ATOM 1042 O O . SER A 1 129 ? 17.341 24.129 -19.144 1.00 76.56 129 SER A O 1
ATOM 1044 N N . VAL A 1 130 ? 18.735 23.672 -17.436 1.00 80.88 130 VAL A N 1
ATOM 1045 C CA . VAL A 1 130 ? 19.993 23.962 -18.143 1.00 80.88 130 VAL A CA 1
ATOM 1046 C C . VAL A 1 130 ? 20.425 22.766 -18.985 1.00 80.88 130 VAL A C 1
ATOM 1048 O O . VAL A 1 130 ? 20.654 22.916 -20.184 1.00 80.88 130 VAL A O 1
ATOM 1051 N N . LEU A 1 131 ? 20.435 21.561 -18.409 1.00 82.25 131 LEU A N 1
ATOM 1052 C CA . LEU A 1 131 ? 20.788 20.332 -19.129 1.00 82.25 131 LEU A CA 1
ATOM 1053 C C . LEU A 1 131 ? 19.820 20.032 -20.281 1.00 82.25 131 LEU A C 1
ATOM 1055 O O . LEU A 1 131 ? 20.246 19.554 -21.327 1.00 82.25 131 LEU A O 1
ATOM 1059 N N . GLY A 1 132 ? 18.536 20.375 -20.134 1.00 77.06 132 GLY A N 1
ATOM 1060 C CA . GLY A 1 132 ? 17.543 20.237 -21.204 1.00 77.06 132 GLY A CA 1
ATOM 1061 C C . GLY A 1 132 ? 17.764 21.161 -22.410 1.00 77.06 132 GLY A C 1
ATOM 1062 O O . GLY A 1 132 ? 17.177 20.924 -23.461 1.00 77.06 132 GLY A O 1
ATOM 1063 N N . ARG A 1 133 ? 18.599 22.205 -22.288 1.00 80.25 133 ARG A N 1
ATOM 1064 C CA . ARG A 1 133 ? 18.958 23.109 -23.401 1.00 80.25 133 ARG A CA 1
ATOM 1065 C C . ARG A 1 133 ? 20.146 22.606 -24.213 1.00 80.25 133 ARG A C 1
ATOM 1067 O O . ARG A 1 133 ? 20.397 23.123 -25.300 1.00 80.25 133 ARG A O 1
ATOM 1074 N N . ILE A 1 134 ? 20.883 21.627 -23.694 1.00 81.56 134 ILE A N 1
ATOM 1075 C CA . ILE A 1 134 ? 22.020 21.035 -24.389 1.00 81.56 134 ILE A CA 1
ATOM 1076 C C . ILE A 1 134 ? 21.457 20.106 -25.465 1.00 81.56 134 ILE A C 1
ATOM 1078 O O . ILE A 1 134 ? 21.002 19.000 -25.180 1.00 81.56 134 ILE A O 1
ATOM 1082 N N . GLN A 1 135 ? 21.454 20.580 -26.712 1.00 66.44 135 GLN A N 1
ATOM 1083 C CA . GLN A 1 135 ? 21.060 19.772 -27.860 1.00 66.44 135 GLN A CA 1
ATOM 1084 C C . GLN A 1 135 ? 22.076 18.649 -28.050 1.00 66.44 135 GLN A C 1
ATOM 1086 O O . GLN A 1 135 ? 23.227 18.880 -28.420 1.00 66.44 135 GLN A O 1
ATOM 1091 N N . VAL A 1 136 ? 21.643 17.419 -27.801 1.00 71.19 136 VAL A N 1
ATOM 1092 C CA . VAL A 1 136 ? 22.390 16.235 -28.218 1.00 71.19 136 VAL A CA 1
ATOM 1093 C C . VAL A 1 136 ? 22.039 15.983 -29.688 1.00 71.19 136 VAL A C 1
ATOM 1095 O O . VAL A 1 136 ? 20.848 15.936 -30.001 1.00 71.19 136 VAL A O 1
ATOM 1098 N N . PRO A 1 137 ? 23.016 15.835 -30.603 1.00 56.69 137 PRO A N 1
ATOM 1099 C CA . PRO A 1 137 ? 22.733 15.553 -32.006 1.00 56.69 137 PRO A CA 1
ATOM 1100 C C . PRO A 1 137 ? 21.898 14.272 -32.138 1.00 56.69 137 PRO A C 1
ATOM 1102 O O . PRO A 1 137 ? 22.379 13.171 -31.858 1.00 56.69 137 PRO A O 1
ATOM 1105 N N . GLU A 1 138 ? 20.639 14.405 -32.555 1.00 52.78 138 GLU A N 1
ATOM 1106 C CA . GLU A 1 138 ? 19.782 13.260 -32.853 1.00 52.78 138 GLU A CA 1
ATOM 1107 C C . GLU A 1 138 ? 20.331 12.515 -34.077 1.00 52.78 138 GLU A C 1
ATOM 1109 O O . GLU A 1 138 ? 20.314 13.019 -35.201 1.00 52.78 138 GLU A O 1
ATOM 1114 N N . LYS A 1 139 ? 20.776 11.267 -33.893 1.00 50.41 139 LYS A N 1
ATOM 1115 C CA . LYS A 1 139 ? 20.893 10.335 -35.019 1.00 50.41 139 LYS A CA 1
ATOM 1116 C C . LYS A 1 139 ? 19.488 9.840 -35.386 1.00 50.41 139 LYS A C 1
ATOM 1118 O O . LYS A 1 139 ? 18.949 8.959 -34.724 1.00 50.41 139 LYS A O 1
ATOM 1123 N N . ASN A 1 140 ? 18.979 10.382 -36.495 1.00 43.19 140 ASN A N 1
ATOM 1124 C CA . ASN A 1 140 ? 17.758 10.045 -37.245 1.00 43.19 140 ASN A CA 1
ATOM 1125 C C . ASN A 1 140 ? 16.402 10.479 -36.648 1.00 43.19 140 ASN A C 1
ATOM 1127 O O . ASN A 1 140 ? 15.873 9.797 -35.768 1.00 43.19 140 ASN A O 1
ATOM 1131 N N . PRO A 1 141 ? 15.725 11.477 -37.254 1.00 46.62 141 PRO A N 1
ATOM 1132 C CA . PRO A 1 141 ? 14.336 11.778 -36.947 1.00 46.62 141 PRO A CA 1
ATOM 1133 C C . PRO A 1 141 ? 13.435 10.788 -37.697 1.00 46.62 141 PRO A C 1
ATOM 1135 O O . PRO A 1 141 ? 13.033 11.011 -38.841 1.00 46.62 141 PRO A O 1
ATOM 1138 N N . ARG A 1 142 ? 13.082 9.662 -37.070 1.00 44.03 142 ARG A N 1
ATOM 1139 C CA . ARG A 1 142 ? 11.887 8.931 -37.510 1.00 44.03 142 ARG A CA 1
ATOM 1140 C C . ARG A 1 142 ? 10.677 9.689 -36.983 1.00 44.03 142 ARG A C 1
ATOM 1142 O O . ARG A 1 142 ? 10.408 9.665 -35.788 1.00 44.03 142 ARG A O 1
ATOM 1149 N N . LYS A 1 143 ? 9.975 10.369 -37.896 1.00 48.59 143 LYS A N 1
ATOM 1150 C CA . LYS A 1 143 ? 8.667 10.999 -37.671 1.00 48.59 143 LYS A CA 1
ATOM 1151 C C . LYS A 1 143 ? 7.779 10.074 -36.832 1.00 48.59 143 LYS A C 1
ATOM 1153 O O . LYS A 1 143 ? 7.296 9.060 -37.327 1.00 48.59 143 LYS A O 1
ATOM 1158 N N . SER A 1 144 ? 7.570 10.452 -35.579 1.00 39.41 144 SER A N 1
ATOM 1159 C CA . SER A 1 144 ? 6.572 9.879 -34.689 1.00 39.41 144 SER A CA 1
ATOM 1160 C C . SER A 1 144 ? 5.502 10.944 -34.494 1.00 39.41 144 SER A C 1
ATOM 1162 O O . SER A 1 144 ? 5.684 11.905 -33.748 1.00 39.41 144 SER A O 1
ATOM 1164 N N . GLY A 1 145 ? 4.414 10.824 -35.253 1.00 43.28 145 GLY A N 1
ATOM 1165 C CA . GLY A 1 145 ? 3.148 11.410 -34.843 1.00 43.28 145 GLY A CA 1
ATOM 1166 C C . GLY A 1 145 ? 2.596 10.608 -33.664 1.00 43.28 145 GLY A C 1
ATOM 1167 O O . GLY A 1 145 ? 2.821 9.404 -33.592 1.00 43.28 145 GLY A O 1
ATOM 1168 N N . TYR A 1 146 ? 1.839 11.298 -32.810 1.00 36.22 146 TYR A N 1
ATOM 1169 C CA . TYR A 1 146 ? 1.174 10.839 -31.581 1.00 36.22 146 TYR A CA 1
ATOM 1170 C C . TYR A 1 146 ? 1.980 10.972 -30.278 1.00 36.22 146 TYR A C 1
ATOM 1172 O O . TYR A 1 146 ? 2.740 10.105 -29.872 1.00 36.22 146 TYR A O 1
ATOM 1180 N N . GLY A 1 147 ? 1.746 12.114 -29.622 1.00 39.12 147 GLY A N 1
ATOM 1181 C CA . GLY A 1 147 ? 1.200 12.205 -28.263 1.00 39.12 147 GLY A CA 1
ATOM 1182 C C . GLY A 1 147 ? 1.766 11.299 -27.168 1.00 39.12 147 GLY A C 1
ATOM 1183 O O . GLY A 1 147 ? 1.469 10.117 -27.142 1.00 39.12 147 GLY A O 1
ATOM 1184 N N . ARG A 1 148 ? 2.433 11.954 -26.203 1.00 49.25 148 ARG A N 1
ATOM 1185 C CA . ARG A 1 148 ? 2.532 11.630 -24.764 1.00 49.25 148 ARG A CA 1
ATOM 1186 C C . ARG A 1 148 ? 2.676 10.146 -24.401 1.00 49.25 148 ARG A C 1
ATOM 1188 O O . ARG A 1 148 ? 1.686 9.439 -24.329 1.00 49.25 148 ARG A O 1
ATOM 1195 N N . ASP A 1 149 ? 3.902 9.760 -24.054 1.00 38.72 149 ASP A N 1
ATOM 1196 C CA . ASP A 1 149 ? 4.260 9.026 -22.828 1.00 38.72 149 ASP A CA 1
ATOM 1197 C C . ASP A 1 149 ? 5.752 8.673 -22.921 1.00 38.72 149 ASP A C 1
ATOM 1199 O O . ASP A 1 149 ? 6.138 7.759 -23.645 1.00 38.72 149 ASP A O 1
ATOM 1203 N N . ASP A 1 150 ? 6.611 9.428 -22.230 1.00 31.52 150 ASP A N 1
ATOM 1204 C CA . ASP A 1 150 ? 8.039 9.106 -22.120 1.00 31.52 150 ASP A CA 1
ATOM 1205 C C . ASP A 1 150 ? 8.238 8.038 -21.019 1.00 31.52 150 ASP A C 1
ATOM 1207 O O . ASP A 1 150 ? 7.995 8.330 -19.842 1.00 31.52 150 ASP A O 1
ATOM 1211 N N . PRO A 1 151 ? 8.653 6.794 -21.345 1.00 42.50 151 PRO A N 1
ATOM 1212 C CA . PRO A 1 151 ? 8.824 5.716 -20.373 1.00 42.50 151 PRO A CA 1
ATOM 1213 C C . PRO A 1 151 ? 10.218 5.692 -19.718 1.00 42.50 151 PRO A C 1
ATOM 1215 O O . PRO A 1 151 ? 10.542 4.730 -19.014 1.00 42.50 151 PRO A O 1
ATOM 1218 N N . LEU A 1 152 ? 11.075 6.696 -19.929 1.00 40.41 152 LEU A N 1
ATOM 1219 C CA . LEU A 1 152 ? 12.480 6.652 -19.509 1.00 40.41 152 LEU A CA 1
ATOM 1220 C C . LEU A 1 152 ? 12.727 7.285 -18.131 1.00 40.41 152 LEU A C 1
ATOM 1222 O O . LEU A 1 152 ? 13.546 8.182 -17.963 1.00 40.41 152 LEU A O 1
ATOM 1226 N N . TYR A 1 153 ? 12.073 6.753 -17.095 1.00 34.06 153 TYR A N 1
ATOM 1227 C CA . TYR A 1 153 ? 12.574 6.873 -15.717 1.00 34.06 153 TYR A CA 1
ATOM 1228 C C . TYR A 1 153 ? 12.136 5.684 -14.848 1.00 34.06 153 TYR A C 1
ATOM 1230 O O . TYR A 1 153 ? 11.411 5.812 -13.863 1.00 34.06 153 TYR A O 1
ATOM 1238 N N . LYS A 1 154 ? 12.576 4.480 -15.221 1.00 35.00 154 LYS A N 1
ATOM 1239 C CA . LYS A 1 154 ? 12.613 3.313 -14.324 1.00 35.00 154 LYS A CA 1
ATOM 1240 C C . LYS A 1 154 ? 14.042 2.786 -14.252 1.00 35.00 154 LYS A C 1
ATOM 1242 O O . LYS A 1 154 ? 14.376 1.774 -14.861 1.00 35.00 154 LYS A O 1
ATOM 1247 N N . GLN A 1 155 ? 14.901 3.488 -13.514 1.00 36.03 155 GLN A N 1
ATOM 1248 C CA . GLN A 1 155 ? 16.178 2.921 -13.087 1.00 36.03 155 GLN A CA 1
ATOM 1249 C C . GLN A 1 155 ? 15.928 1.916 -11.958 1.00 36.03 155 GLN A C 1
ATOM 1251 O O . GLN A 1 155 ? 15.703 2.279 -10.806 1.00 36.03 155 GLN A O 1
ATOM 1256 N N . ASN A 1 156 ? 15.976 0.632 -12.309 1.00 32.00 156 ASN A N 1
ATOM 1257 C CA . ASN A 1 156 ? 16.167 -0.452 -11.357 1.00 32.00 156 ASN A CA 1
ATOM 1258 C C . ASN A 1 156 ? 17.665 -0.553 -11.042 1.00 32.00 156 ASN A C 1
ATOM 1260 O O . ASN A 1 156 ? 18.407 -1.204 -11.772 1.00 32.00 156 ASN A O 1
ATOM 1264 N N . ASN A 1 157 ? 18.108 0.055 -9.943 1.00 31.83 157 ASN A N 1
ATOM 1265 C CA . ASN A 1 157 ? 19.419 -0.253 -9.378 1.00 31.83 157 ASN A CA 1
ATOM 1266 C C . ASN A 1 157 ? 19.338 -1.597 -8.645 1.00 31.83 157 ASN A C 1
ATOM 1268 O O . ASN A 1 157 ? 18.933 -1.666 -7.486 1.00 31.83 157 ASN A O 1
ATOM 1272 N N . ARG A 1 158 ? 19.728 -2.674 -9.330 1.00 34.53 158 ARG A N 1
ATOM 1273 C CA . ARG A 1 158 ? 20.193 -3.906 -8.688 1.00 34.53 158 ARG A CA 1
ATOM 1274 C C . ARG A 1 158 ? 21.656 -4.102 -9.050 1.00 34.53 158 ARG A C 1
ATOM 1276 O O . ARG A 1 158 ? 21.983 -4.452 -10.176 1.00 34.53 158 ARG A O 1
ATOM 1283 N N . THR A 1 159 ? 22.512 -3.855 -8.068 1.00 31.48 159 THR A N 1
ATOM 1284 C CA . THR A 1 159 ? 23.936 -4.170 -8.070 1.00 31.48 159 THR A CA 1
ATOM 1285 C C . THR A 1 159 ? 24.104 -5.684 -8.217 1.00 31.48 159 THR A C 1
ATOM 1287 O O . THR A 1 159 ? 23.766 -6.438 -7.306 1.00 31.48 159 THR A O 1
ATOM 1290 N N . THR A 1 160 ? 24.600 -6.147 -9.360 1.00 36.91 160 THR A N 1
ATOM 1291 C CA . THR A 1 160 ? 25.219 -7.472 -9.479 1.00 36.91 160 THR A CA 1
ATOM 1292 C C . THR A 1 160 ? 26.720 -7.301 -9.312 1.00 36.91 160 THR A C 1
ATOM 1294 O O . THR A 1 160 ? 27.288 -6.353 -9.852 1.00 36.91 160 THR A O 1
ATOM 1297 N N . LYS A 1 161 ? 27.343 -8.191 -8.531 1.00 33.12 161 LYS A N 1
ATOM 1298 C CA . LYS A 1 161 ? 28.799 -8.283 -8.381 1.00 33.12 161 LYS A CA 1
ATOM 1299 C C . LYS A 1 161 ? 29.468 -8.207 -9.758 1.00 33.12 161 LYS A C 1
ATOM 1301 O O . LYS A 1 161 ? 29.018 -8.868 -10.692 1.00 33.12 161 LYS A O 1
ATOM 1306 N N . VAL A 1 162 ? 30.495 -7.369 -9.857 1.00 30.62 162 VAL A N 1
ATOM 1307 C CA . VAL A 1 162 ? 31.357 -7.269 -11.032 1.00 30.62 162 VAL A CA 1
ATOM 1308 C C . VAL A 1 162 ? 32.266 -8.491 -11.001 1.00 30.62 162 VAL A C 1
ATOM 1310 O O . VAL A 1 162 ? 33.201 -8.521 -10.210 1.00 30.62 162 VAL A O 1
ATOM 1313 N N . ASP A 1 163 ? 31.953 -9.496 -11.814 1.00 35.53 163 ASP A N 1
ATOM 1314 C CA . ASP A 1 163 ? 32.986 -10.389 -12.328 1.00 35.53 163 ASP A CA 1
ATOM 1315 C C . ASP A 1 163 ? 33.452 -9.801 -13.661 1.00 35.53 163 ASP A C 1
ATOM 1317 O O . ASP A 1 163 ? 32.651 -9.412 -14.515 1.00 35.53 163 ASP A O 1
ATOM 1321 N N . GLU A 1 164 ? 34.765 -9.674 -13.769 1.00 37.78 164 GLU A N 1
ATOM 1322 C CA . GLU A 1 164 ? 35.532 -9.112 -14.871 1.00 37.78 164 GLU A CA 1
ATOM 1323 C C . GLU A 1 164 ? 35.182 -9.830 -16.190 1.00 37.78 164 GLU A C 1
ATOM 1325 O O . GLU A 1 164 ? 35.495 -11.005 -16.376 1.00 37.78 164 GLU A O 1
ATOM 1330 N N . TYR A 1 165 ? 34.496 -9.147 -17.114 1.00 32.78 165 TYR A N 1
ATOM 1331 C CA . TYR A 1 165 ? 34.284 -9.656 -18.472 1.00 32.78 165 TYR A CA 1
ATOM 1332 C C . TYR A 1 165 ? 35.263 -8.978 -19.421 1.00 32.78 165 TYR A C 1
ATOM 1334 O O . TYR A 1 165 ? 35.219 -7.765 -19.613 1.00 32.78 165 TYR A O 1
ATOM 1342 N N . GLN A 1 166 ? 36.124 -9.791 -20.034 1.00 37.91 166 GLN A N 1
ATOM 1343 C CA . GLN A 1 166 ? 36.923 -9.396 -21.184 1.00 37.91 166 GLN A CA 1
ATOM 1344 C C . GLN A 1 166 ? 36.007 -8.922 -22.315 1.00 37.91 166 GLN A C 1
ATOM 1346 O O . GLN A 1 166 ? 35.126 -9.646 -22.786 1.00 37.91 166 GLN A O 1
ATOM 1351 N N . ASP A 1 167 ? 36.257 -7.691 -22.738 1.00 32.34 167 ASP A N 1
ATOM 1352 C CA . ASP A 1 167 ? 35.631 -7.028 -23.866 1.00 32.34 167 ASP A CA 1
ATOM 1353 C C . ASP A 1 167 ? 35.997 -7.755 -25.172 1.00 32.34 167 ASP A C 1
ATOM 1355 O O . ASP A 1 167 ? 37.112 -7.647 -25.680 1.00 32.34 167 ASP A O 1
ATOM 1359 N N . LEU A 1 168 ? 35.058 -8.511 -25.743 1.00 37.41 168 LEU A N 1
ATOM 1360 C CA . LEU A 1 168 ? 35.140 -8.942 -27.140 1.00 37.41 168 LEU A CA 1
ATOM 1361 C C . LEU A 1 168 ? 34.418 -7.902 -27.998 1.00 37.41 168 LEU A C 1
ATOM 1363 O O . LEU A 1 168 ? 33.265 -8.085 -28.387 1.00 37.41 168 LEU A O 1
ATOM 1367 N N . HIS A 1 169 ? 35.107 -6.801 -28.294 1.00 38.00 169 HIS A N 1
ATOM 1368 C CA . HIS A 1 169 ? 34.713 -5.889 -29.363 1.00 38.00 169 HIS A CA 1
ATOM 1369 C C . HIS A 1 169 ? 34.896 -6.595 -30.719 1.00 38.00 169 HIS A C 1
ATOM 1371 O O . HIS A 1 169 ? 35.993 -6.628 -31.274 1.00 38.00 169 HIS A O 1
ATOM 1377 N N . LEU A 1 170 ? 33.821 -7.179 -31.252 1.00 41.38 170 LEU A N 1
ATOM 1378 C CA . LEU A 1 170 ? 33.735 -7.587 -32.658 1.00 41.38 170 LEU A CA 1
ATOM 1379 C C . LEU A 1 170 ? 33.020 -6.483 -33.467 1.00 41.38 170 LEU A C 1
ATOM 1381 O O . LEU A 1 170 ? 32.044 -5.918 -32.968 1.00 41.38 170 LEU A O 1
ATOM 1385 N N . PRO A 1 171 ? 33.482 -6.157 -34.693 1.00 44.56 171 PRO A N 1
ATOM 1386 C CA . PRO A 1 171 ? 32.860 -5.149 -35.556 1.00 44.56 171 PRO A CA 1
ATOM 1387 C C . PRO A 1 171 ? 31.379 -5.457 -35.864 1.00 44.56 171 PRO A C 1
ATOM 1389 O O . PRO A 1 171 ? 31.012 -6.632 -35.926 1.00 44.56 171 PRO A O 1
ATOM 1392 N N . PRO A 1 172 ? 30.535 -4.433 -36.111 1.00 51.88 172 PRO A N 1
ATOM 1393 C CA . PRO A 1 172 ? 29.067 -4.533 -36.111 1.00 51.88 172 PRO A CA 1
ATOM 1394 C C . PRO A 1 172 ? 28.424 -5.413 -37.198 1.00 51.88 172 PRO A C 1
ATOM 1396 O O . PRO A 1 172 ? 27.211 -5.595 -37.158 1.00 51.88 172 PRO A O 1
ATOM 1399 N N . ASP A 1 173 ? 29.200 -6.009 -38.106 1.00 56.25 173 ASP A N 1
ATOM 1400 C CA . ASP A 1 173 ? 28.672 -6.735 -39.268 1.00 56.25 173 ASP A CA 1
ATOM 1401 C C . ASP A 1 173 ? 29.112 -8.206 -39.347 1.00 56.25 173 ASP A C 1
ATOM 1403 O O . ASP A 1 173 ? 28.939 -8.825 -40.389 1.00 56.25 173 ASP A O 1
ATOM 1407 N N . GLN A 1 174 ? 29.678 -8.797 -38.286 1.00 72.50 174 GLN A N 1
ATOM 1408 C CA . GLN A 1 174 ? 30.120 -10.202 -38.305 1.00 72.50 174 GLN A CA 1
ATOM 1409 C C . GLN A 1 174 ? 29.278 -11.113 -37.408 1.00 72.50 174 GLN A C 1
ATOM 1411 O O . GLN A 1 174 ? 29.051 -10.844 -36.228 1.00 72.50 174 GLN A O 1
ATOM 1416 N N . CYS A 1 175 ? 28.875 -12.256 -37.963 1.00 78.12 175 CYS A N 1
ATOM 1417 C CA . CYS A 1 175 ? 28.182 -13.317 -37.254 1.00 78.12 175 CYS A CA 1
ATOM 1418 C C . CYS A 1 175 ? 29.057 -13.821 -36.093 1.00 78.12 175 CYS A C 1
ATOM 1420 O O . CYS A 1 175 ? 30.150 -14.340 -36.335 1.00 78.12 175 CYS A O 1
ATOM 1422 N N . PRO A 1 176 ? 28.583 -13.783 -34.834 1.00 77.94 176 PRO A N 1
ATOM 1423 C CA . PRO A 1 176 ? 29.382 -14.174 -33.668 1.00 77.94 176 PRO A CA 1
ATOM 1424 C C . PRO A 1 176 ? 29.740 -15.670 -33.646 1.00 77.94 176 PRO A C 1
ATOM 1426 O O . PRO A 1 176 ? 30.536 -16.106 -32.816 1.00 77.94 176 PRO A O 1
ATOM 1429 N N . TYR A 1 177 ? 29.144 -16.467 -34.539 1.00 81.50 177 TYR A N 1
ATOM 1430 C CA . TYR A 1 177 ? 29.369 -17.904 -34.639 1.00 81.50 177 TYR A CA 1
ATOM 1431 C C . TYR A 1 177 ? 30.364 -18.291 -35.748 1.00 81.50 177 TYR A C 1
ATOM 1433 O O . TYR A 1 177 ? 31.291 -19.050 -35.481 1.00 81.50 177 TYR A O 1
ATOM 1441 N N . CYS A 1 178 ? 30.206 -17.782 -36.976 1.00 80.94 178 CYS A N 1
ATOM 1442 C CA . CYS A 1 178 ? 31.073 -18.143 -38.114 1.00 80.94 178 CYS A CA 1
ATOM 1443 C C . CYS A 1 178 ? 31.982 -17.007 -38.609 1.00 80.94 178 CYS A C 1
ATOM 1445 O O . CYS A 1 178 ? 32.811 -17.245 -39.478 1.00 80.94 178 CYS A O 1
ATOM 1447 N N . LYS A 1 179 ? 31.858 -15.803 -38.033 1.00 79.69 179 LYS A N 1
ATOM 1448 C CA . LYS A 1 179 ? 32.628 -14.591 -38.366 1.00 79.69 179 LYS A CA 1
ATOM 1449 C C . LYS A 1 179 ? 32.427 -14.053 -39.793 1.00 79.69 179 LYS A C 1
ATOM 1451 O O . LYS A 1 179 ? 33.146 -13.150 -40.205 1.00 79.69 179 LYS A O 1
ATOM 1456 N N . GLU A 1 180 ? 31.437 -14.557 -40.527 1.00 77.94 180 GLU A N 1
ATOM 1457 C CA . GLU A 1 180 ? 31.024 -14.033 -41.837 1.00 77.94 180 GLU A CA 1
ATOM 1458 C C . GLU A 1 180 ? 29.978 -12.916 -41.702 1.00 77.94 180 GLU A C 1
ATOM 1460 O O . GLU A 1 180 ? 29.374 -12.744 -40.644 1.00 77.94 180 GLU A O 1
ATOM 1465 N N . THR A 1 181 ? 29.725 -12.167 -42.777 1.00 79.38 181 THR A N 1
ATOM 1466 C CA . THR A 1 181 ? 28.812 -11.016 -42.767 1.00 79.38 181 THR A CA 1
ATOM 1467 C C . THR A 1 181 ? 27.347 -11.420 -42.912 1.00 79.38 181 THR A C 1
ATOM 1469 O O . THR A 1 181 ? 26.791 -11.406 -44.010 1.00 79.38 181 THR A O 1
ATOM 1472 N N . HIS A 1 182 ? 26.725 -11.821 -41.805 1.00 78.50 182 HIS A N 1
ATOM 1473 C CA . HIS A 1 182 ? 25.286 -12.063 -41.698 1.00 78.50 182 HIS A CA 1
ATOM 1474 C C . HIS A 1 182 ? 24.836 -12.087 -40.231 1.00 78.50 182 HIS A C 1
ATOM 1476 O O . HIS A 1 182 ? 25.640 -12.244 -39.311 1.00 78.50 182 HIS A O 1
ATOM 1482 N N . ASP A 1 183 ? 23.529 -11.968 -40.005 1.00 81.06 183 ASP A N 1
ATOM 1483 C CA . ASP A 1 183 ? 22.941 -12.092 -38.674 1.00 81.06 183 ASP A CA 1
ATOM 1484 C C . ASP A 1 183 ? 22.914 -13.556 -38.196 1.00 81.06 183 ASP A C 1
ATOM 1486 O O . ASP A 1 183 ? 22.694 -14.480 -38.979 1.00 81.06 183 ASP A O 1
ATOM 1490 N N . LEU A 1 184 ? 23.100 -13.786 -36.892 1.00 83.50 184 LEU A N 1
ATOM 1491 C CA . LEU A 1 184 ? 23.126 -15.133 -36.312 1.00 83.50 184 LEU A CA 1
ATOM 1492 C C . LEU A 1 184 ? 21.840 -15.942 -36.581 1.00 83.50 184 LEU A C 1
ATOM 1494 O O . LEU A 1 184 ? 21.909 -17.167 -36.693 1.00 83.50 184 LEU A O 1
ATOM 1498 N N . ASP A 1 185 ? 20.682 -15.285 -36.709 1.00 83.94 185 ASP A N 1
ATOM 1499 C CA . ASP A 1 185 ? 19.407 -15.943 -37.020 1.00 83.94 185 ASP A CA 1
ATOM 1500 C C . ASP A 1 185 ? 19.368 -16.518 -38.445 1.00 83.94 185 ASP A C 1
ATOM 1502 O O . ASP A 1 185 ? 18.648 -17.486 -38.691 1.00 83.94 185 ASP A O 1
ATOM 1506 N N . ASP A 1 186 ? 20.185 -15.966 -39.344 1.00 80.44 186 ASP A N 1
ATOM 1507 C CA . ASP A 1 186 ? 20.334 -16.377 -40.742 1.00 80.44 186 ASP A CA 1
ATOM 1508 C C . ASP A 1 186 ? 21.616 -17.217 -40.971 1.00 80.44 186 ASP A C 1
ATOM 1510 O O . ASP A 1 186 ? 21.915 -17.635 -42.090 1.00 80.44 186 ASP A O 1
ATOM 1514 N N . CYS A 1 187 ? 22.373 -17.530 -39.909 1.00 84.62 187 CYS A N 1
ATOM 1515 C CA . CYS A 1 187 ? 23.626 -18.277 -40.008 1.00 84.62 187 CYS A CA 1
ATOM 1516 C C . CYS A 1 187 ? 23.402 -19.768 -40.298 1.00 84.62 187 CYS A C 1
ATOM 1518 O O . CYS A 1 187 ? 23.041 -20.555 -39.416 1.00 84.62 187 CYS A O 1
ATOM 1520 N N . GLN A 1 188 ? 23.718 -20.204 -41.519 1.00 82.62 188 GLN A N 1
ATOM 1521 C CA . GLN A 1 188 ? 23.529 -21.595 -41.943 1.00 82.62 188 GLN A CA 1
ATOM 1522 C C . GLN A 1 188 ? 24.383 -22.583 -41.128 1.00 82.62 188 GLN A C 1
ATOM 1524 O O . GLN A 1 188 ? 23.928 -23.676 -40.791 1.00 82.62 188 GLN A O 1
ATOM 1529 N N . SER A 1 189 ? 25.599 -22.192 -40.740 1.00 81.56 189 SER A N 1
ATOM 1530 C CA . SER A 1 189 ? 26.491 -23.009 -39.904 1.00 81.56 189 SER A CA 1
ATOM 1531 C C . SER A 1 189 ? 25.979 -23.166 -38.464 1.00 81.56 189 SER A C 1
ATOM 1533 O O . SER A 1 189 ? 26.245 -24.185 -37.825 1.00 81.56 189 SER A O 1
ATOM 1535 N N . PHE A 1 190 ? 25.218 -22.191 -37.958 1.00 84.88 190 PHE A N 1
ATOM 1536 C CA . PHE A 1 190 ? 24.557 -22.252 -36.652 1.00 84.88 190 PHE A CA 1
ATOM 1537 C C . PHE A 1 190 ? 23.271 -23.091 -36.720 1.00 84.88 190 PHE A C 1
ATOM 1539 O O . PHE A 1 190 ? 23.044 -23.960 -35.874 1.00 84.88 190 PHE A O 1
ATOM 1546 N N . VAL A 1 191 ? 22.472 -22.915 -37.779 1.00 83.19 191 VAL A N 1
ATOM 1547 C CA . VAL A 1 191 ? 21.238 -23.681 -38.029 1.00 83.19 191 VAL A CA 1
ATOM 1548 C C . VAL A 1 191 ? 21.519 -25.149 -38.387 1.00 83.19 191 VAL A C 1
ATOM 1550 O O . VAL A 1 191 ? 20.670 -26.002 -38.173 1.00 83.19 191 VAL A O 1
ATOM 1553 N N . LYS A 1 192 ? 22.718 -25.522 -38.843 1.00 83.00 192 LYS A N 1
ATOM 1554 C CA . LYS A 1 192 ? 23.075 -26.944 -39.032 1.00 83.00 192 LYS A CA 1
ATOM 1555 C C . LYS A 1 192 ? 23.205 -27.736 -37.720 1.00 83.00 192 LYS A C 1
ATOM 1557 O O . LYS A 1 192 ? 23.075 -28.955 -37.737 1.00 83.00 192 LYS A O 1
ATOM 1562 N N . ARG A 1 193 ? 23.451 -27.083 -36.575 1.00 81.75 193 ARG A N 1
ATOM 1563 C CA . ARG A 1 193 ? 23.559 -27.769 -35.269 1.00 81.75 193 ARG A CA 1
ATOM 1564 C C . ARG A 1 193 ? 22.195 -28.204 -34.738 1.00 81.75 193 ARG A C 1
ATOM 1566 O O . ARG A 1 193 ? 21.186 -27.610 -35.097 1.00 81.75 193 ARG A O 1
ATOM 1573 N N . THR A 1 194 ? 22.153 -29.168 -33.820 1.00 83.31 194 THR A N 1
ATOM 1574 C CA . THR A 1 194 ? 20.921 -29.504 -33.084 1.00 83.31 194 THR A CA 1
ATOM 1575 C C . THR A 1 194 ? 20.444 -28.319 -32.233 1.00 83.31 194 THR A C 1
ATOM 1577 O O . THR A 1 194 ? 21.246 -27.492 -31.789 1.00 83.31 194 THR A O 1
ATOM 1580 N N . LEU A 1 195 ? 19.134 -28.229 -31.979 1.00 81.25 195 LEU A N 1
ATOM 1581 C CA . LEU A 1 195 ? 18.540 -27.161 -31.162 1.00 81.25 195 LEU A CA 1
ATOM 1582 C C . LEU A 1 195 ? 19.169 -27.082 -29.756 1.00 81.25 195 LEU A C 1
ATOM 1584 O O . LEU A 1 195 ? 19.361 -25.992 -29.216 1.00 81.25 195 LEU A O 1
ATOM 1588 N N . GLU A 1 196 ? 19.508 -28.232 -29.173 1.00 83.12 196 GLU A N 1
ATOM 1589 C CA . GLU A 1 196 ? 20.184 -28.338 -27.875 1.00 83.12 196 GLU A CA 1
ATOM 1590 C C . GLU A 1 196 ? 21.577 -27.710 -27.914 1.00 83.12 196 GLU A C 1
ATOM 1592 O O . GLU A 1 196 ? 21.888 -26.860 -27.079 1.00 83.12 196 GLU A O 1
ATOM 1597 N N . ASN A 1 197 ? 22.366 -28.018 -28.947 1.00 83.12 197 ASN A N 1
ATOM 1598 C CA . ASN A 1 197 ? 23.699 -27.448 -29.129 1.00 83.12 197 ASN A CA 1
ATOM 1599 C C . ASN A 1 197 ? 23.654 -25.940 -29.416 1.00 83.12 197 ASN A C 1
ATOM 1601 O O . ASN A 1 197 ? 24.527 -25.203 -28.958 1.00 83.12 197 ASN A O 1
ATOM 1605 N N . ARG A 1 198 ? 22.619 -25.450 -30.115 1.00 85.19 198 ARG A N 1
ATOM 1606 C CA . ARG A 1 198 ? 22.394 -24.004 -30.306 1.00 85.19 198 ARG A CA 1
ATOM 1607 C C . ARG A 1 198 ? 22.114 -23.302 -28.973 1.00 85.19 198 ARG A C 1
ATOM 1609 O O . ARG A 1 198 ? 22.703 -22.263 -28.687 1.00 85.19 198 ARG A O 1
ATOM 1616 N N . LYS A 1 199 ? 21.252 -23.881 -28.125 1.00 84.00 199 LYS A N 1
ATOM 1617 C CA . LYS A 1 199 ? 20.930 -23.339 -26.791 1.00 84.00 199 LYS A CA 1
ATOM 1618 C C . LYS A 1 199 ? 22.132 -23.376 -25.844 1.00 84.00 199 LYS A C 1
ATOM 1620 O O . LYS A 1 199 ? 22.355 -22.405 -25.125 1.00 84.00 199 LYS A O 1
ATOM 1625 N N . ALA A 1 200 ? 22.901 -24.464 -25.850 1.00 84.94 200 ALA A N 1
ATOM 1626 C CA . ALA A 1 200 ? 24.114 -24.591 -25.047 1.00 84.94 200 ALA A CA 1
ATOM 1627 C C . ALA A 1 200 ? 25.141 -23.509 -25.412 1.00 84.94 200 ALA A C 1
ATOM 1629 O O . ALA A 1 200 ? 25.640 -22.818 -24.529 1.00 84.94 200 ALA A O 1
ATOM 1630 N N . TRP A 1 201 ? 25.363 -23.283 -26.708 1.00 86.25 201 TRP A N 1
ATOM 1631 C CA . TRP A 1 201 ? 26.311 -22.276 -27.180 1.00 86.25 201 TRP A CA 1
ATOM 1632 C C . TRP A 1 201 ? 25.889 -20.836 -26.835 1.00 86.25 201 TRP A C 1
ATOM 1634 O O . TRP A 1 201 ? 26.705 -20.038 -26.380 1.00 86.25 201 TRP A O 1
ATOM 1644 N N . LEU A 1 202 ? 24.598 -20.500 -26.959 1.00 85.62 202 LEU A N 1
ATOM 1645 C CA . LEU A 1 202 ? 24.080 -19.192 -26.523 1.00 85.62 202 LEU A CA 1
ATOM 1646 C C . LEU A 1 202 ? 24.238 -18.975 -25.011 1.00 85.62 202 LEU A C 1
ATOM 1648 O O . LEU A 1 202 ? 24.511 -17.855 -24.576 1.00 85.62 202 LEU A O 1
ATOM 1652 N N . LYS A 1 203 ? 24.085 -20.043 -24.215 1.00 83.38 203 LYS A N 1
ATOM 1653 C CA . LYS A 1 203 ? 24.301 -20.019 -22.762 1.00 83.38 203 LYS A CA 1
ATOM 1654 C C . LYS A 1 203 ? 25.773 -19.781 -22.425 1.00 83.38 203 LYS A C 1
ATOM 1656 O O . LYS A 1 203 ? 26.057 -18.955 -21.569 1.00 83.38 203 LYS A O 1
ATOM 1661 N N . GLU A 1 204 ? 26.682 -20.470 -23.111 1.00 84.62 204 GLU A N 1
ATOM 1662 C CA . GLU A 1 204 ? 28.134 -20.324 -22.951 1.00 84.62 204 GLU A CA 1
ATOM 1663 C C . GLU A 1 204 ? 28.606 -18.904 -23.292 1.00 84.62 204 GLU A C 1
ATOM 1665 O O . GLU A 1 204 ? 29.411 -18.321 -22.573 1.00 84.62 204 GLU A O 1
ATOM 1670 N N . LYS A 1 205 ? 28.055 -18.305 -24.355 1.00 80.38 205 LYS A N 1
ATOM 1671 C CA . LYS A 1 205 ? 28.383 -16.937 -24.783 1.00 80.38 205 LYS A CA 1
ATOM 1672 C C . LYS A 1 205 ? 27.579 -15.839 -24.075 1.00 80.38 205 LYS A C 1
ATOM 1674 O O . LYS A 1 205 ? 27.678 -14.682 -24.468 1.00 80.38 205 LYS A O 1
ATOM 1679 N N . ASN A 1 206 ? 26.787 -16.174 -23.049 1.00 80.31 206 ASN A N 1
ATOM 1680 C CA . ASN A 1 206 ? 25.920 -15.241 -22.311 1.00 80.31 206 ASN A CA 1
ATOM 1681 C C . ASN A 1 206 ? 25.030 -14.358 -23.206 1.00 80.31 206 ASN A C 1
ATOM 1683 O O . ASN A 1 206 ? 24.730 -13.205 -22.883 1.00 80.31 206 ASN A O 1
ATOM 1687 N N . MET A 1 207 ? 24.578 -14.905 -24.334 1.00 84.12 207 MET A N 1
ATOM 1688 C CA . MET A 1 207 ? 23.730 -14.189 -25.278 1.00 84.12 207 MET A CA 1
ATOM 1689 C C . MET A 1 207 ? 22.254 -14.433 -24.987 1.00 84.12 207 MET A C 1
ATOM 1691 O O . MET A 1 207 ? 21.809 -15.531 -24.642 1.00 84.12 207 MET A O 1
ATOM 1695 N N . CYS A 1 208 ? 21.457 -13.385 -25.149 1.00 84.19 208 CYS A N 1
ATOM 1696 C CA . CYS A 1 208 ? 20.027 -13.441 -24.931 1.00 84.19 208 CYS A CA 1
ATOM 1697 C C . CYS A 1 208 ? 19.354 -14.376 -25.947 1.00 84.19 208 CYS A C 1
ATOM 1699 O O . CYS A 1 208 ? 19.365 -14.116 -27.149 1.00 84.19 208 CYS A O 1
ATOM 1701 N N . PHE A 1 209 ? 18.650 -15.404 -25.465 1.00 84.81 209 PHE A N 1
ATOM 1702 C CA . PHE A 1 209 ? 17.895 -16.342 -26.312 1.00 84.81 209 PHE A CA 1
ATOM 1703 C C . PHE A 1 209 ? 16.777 -15.702 -27.153 1.00 84.81 209 PHE A C 1
ATOM 1705 O O . PHE A 1 209 ? 16.207 -16.371 -28.009 1.00 84.81 209 PHE A O 1
ATOM 1712 N N . ALA A 1 210 ? 16.417 -14.441 -26.894 1.00 83.44 210 ALA A N 1
ATOM 1713 C CA . ALA A 1 210 ? 15.344 -13.754 -27.609 1.00 83.44 210 ALA A CA 1
ATOM 1714 C C . ALA A 1 210 ? 15.830 -12.762 -28.679 1.00 83.44 210 ALA A C 1
ATOM 1716 O O . ALA A 1 210 ? 15.052 -12.440 -29.577 1.00 83.44 210 ALA A O 1
ATOM 1717 N N . CYS A 1 211 ? 17.070 -12.269 -28.593 1.00 80.81 211 CYS A N 1
ATOM 1718 C CA . CYS A 1 211 ? 17.592 -11.248 -29.514 1.00 80.81 211 CYS A CA 1
ATOM 1719 C C . CYS A 1 211 ? 19.041 -11.460 -29.972 1.00 80.81 211 CYS A C 1
ATOM 1721 O O . CYS A 1 211 ? 19.468 -10.755 -30.881 1.00 80.81 211 CYS A O 1
ATOM 1723 N N . PHE A 1 212 ? 19.758 -12.421 -29.378 1.00 84.19 212 PHE A N 1
ATOM 1724 C CA . PHE A 1 212 ? 21.178 -12.725 -29.591 1.00 84.19 212 PHE A CA 1
ATOM 1725 C C . PHE A 1 212 ? 22.185 -11.664 -29.134 1.00 84.19 212 PHE A C 1
ATOM 1727 O O . PHE A 1 212 ? 23.378 -11.854 -29.315 1.00 84.19 212 PHE A O 1
ATOM 1734 N N . ASN A 1 213 ? 21.741 -10.612 -28.443 1.00 78.75 213 ASN A N 1
ATOM 1735 C CA . ASN A 1 213 ? 22.647 -9.639 -27.829 1.00 78.75 213 ASN A CA 1
ATOM 1736 C C . ASN A 1 213 ? 23.071 -10.077 -26.420 1.00 78.75 213 ASN A C 1
ATOM 1738 O O . ASN A 1 213 ? 22.297 -10.710 -25.694 1.00 78.75 213 ASN A O 1
ATOM 1742 N N . ALA A 1 214 ? 24.284 -9.704 -26.017 1.00 76.38 214 ALA A N 1
ATOM 1743 C CA . ALA A 1 214 ? 24.788 -9.898 -24.659 1.00 76.38 214 ALA A CA 1
ATOM 1744 C C . ALA A 1 214 ? 24.191 -8.876 -23.661 1.00 76.38 214 ALA A C 1
ATOM 1746 O O . ALA A 1 214 ? 23.495 -7.928 -24.037 1.00 76.38 214 ALA A O 1
ATOM 1747 N N . GLY A 1 215 ? 24.428 -9.089 -22.362 1.00 71.81 215 GLY A N 1
ATOM 1748 C CA . GLY A 1 215 ? 24.095 -8.132 -21.293 1.00 71.81 215 GLY A CA 1
ATOM 1749 C C . GLY A 1 215 ? 22.679 -8.228 -20.708 1.00 71.81 215 GLY A C 1
ATOM 1750 O O . GLY A 1 215 ? 22.366 -7.525 -19.752 1.00 71.81 215 GLY A O 1
ATOM 1751 N N . HIS A 1 216 ? 21.810 -9.104 -21.226 1.00 78.75 216 HIS A N 1
ATOM 1752 C CA . HIS A 1 216 ? 20.477 -9.331 -20.655 1.00 78.75 216 HIS A CA 1
ATOM 1753 C C . HIS A 1 216 ? 19.921 -10.727 -20.973 1.00 78.75 216 HIS A C 1
ATOM 1755 O O . HIS A 1 216 ? 20.405 -11.437 -21.850 1.00 78.75 216 HIS A O 1
ATOM 1761 N N . ARG A 1 217 ? 18.868 -11.137 -20.252 1.00 76.44 217 ARG A N 1
ATOM 1762 C CA . ARG A 1 217 ? 18.183 -12.426 -20.455 1.00 76.44 217 ARG A CA 1
ATOM 1763 C C . ARG A 1 217 ? 16.873 -12.249 -21.220 1.00 76.44 217 ARG A C 1
ATOM 1765 O O . ARG A 1 217 ? 16.237 -11.199 -21.152 1.00 76.44 217 ARG A O 1
ATOM 1772 N N . ALA A 1 218 ? 16.405 -13.322 -21.861 1.00 76.75 218 ALA A N 1
ATOM 1773 C CA . ALA A 1 218 ? 15.164 -13.330 -22.645 1.00 76.75 218 ALA A CA 1
ATOM 1774 C C . ALA A 1 218 ? 13.930 -12.827 -21.869 1.00 76.75 218 ALA A C 1
ATOM 1776 O O . ALA A 1 218 ? 13.035 -12.224 -22.463 1.00 76.75 218 ALA A O 1
ATOM 1777 N N . ASN A 1 219 ? 13.885 -13.030 -20.546 1.00 63.66 219 ASN A N 1
ATOM 1778 C CA . ASN A 1 219 ? 12.764 -12.614 -19.698 1.00 63.66 219 ASN A CA 1
ATOM 1779 C C . ASN A 1 219 ? 12.609 -11.081 -19.582 1.00 63.66 219 ASN A C 1
ATOM 1781 O O . ASN A 1 219 ? 11.506 -10.598 -19.374 1.00 63.66 219 ASN A O 1
ATOM 1785 N N . GLY A 1 220 ? 13.687 -10.315 -19.783 1.00 63.28 220 GLY A N 1
ATOM 1786 C CA . GLY A 1 220 ? 13.682 -8.843 -19.777 1.00 63.28 220 GLY A CA 1
ATOM 1787 C C . GLY A 1 220 ? 14.052 -8.224 -21.126 1.00 63.28 220 GLY A C 1
ATOM 1788 O O . GLY A 1 220 ? 14.400 -7.050 -21.192 1.00 63.28 220 GLY A O 1
ATOM 1789 N N . CYS A 1 221 ? 14.046 -9.013 -22.202 1.00 79.31 221 CYS A N 1
ATOM 1790 C CA . CYS A 1 221 ? 14.440 -8.542 -23.523 1.00 79.31 221 CYS A CA 1
ATOM 1791 C C . CYS A 1 221 ? 13.319 -7.713 -24.161 1.00 79.31 221 CYS A C 1
ATOM 1793 O O . CYS A 1 221 ? 12.231 -8.235 -24.398 1.00 79.31 221 CYS A O 1
ATOM 1795 N N . LEU A 1 222 ? 13.603 -6.447 -24.475 1.00 73.94 222 LEU A N 1
ATOM 1796 C CA . LEU A 1 222 ? 12.688 -5.555 -25.202 1.00 73.94 222 LEU A CA 1
ATOM 1797 C C . LEU A 1 222 ? 12.775 -5.738 -26.726 1.00 73.94 222 LEU A C 1
ATOM 1799 O O . LEU A 1 222 ? 11.831 -5.427 -27.442 1.00 73.94 222 LEU A O 1
ATOM 1803 N N . GLN A 1 223 ? 13.883 -6.300 -27.217 1.00 79.56 223 GLN A N 1
ATOM 1804 C CA . GLN A 1 223 ? 14.170 -6.505 -28.641 1.00 79.56 223 GLN A CA 1
ATOM 1805 C C . GLN A 1 223 ? 13.938 -7.963 -29.067 1.00 79.56 223 GLN A C 1
ATOM 1807 O O . GLN A 1 223 ? 14.762 -8.568 -29.750 1.00 79.56 223 GLN A O 1
ATOM 1812 N N . ARG A 1 224 ? 12.835 -8.574 -28.613 1.00 84.62 224 ARG A N 1
ATOM 1813 C CA . ARG A 1 224 ? 12.527 -9.974 -28.945 1.00 84.62 224 ARG A CA 1
ATOM 1814 C C . ARG A 1 224 ? 12.261 -10.127 -30.439 1.00 84.62 224 ARG A C 1
ATOM 1816 O O . ARG A 1 224 ? 11.361 -9.485 -30.981 1.00 84.62 224 ARG A O 1
ATOM 1823 N N . ARG A 1 225 ? 12.979 -11.045 -31.078 1.00 84.06 225 ARG A N 1
ATOM 1824 C CA . ARG A 1 225 ? 12.755 -11.418 -32.477 1.00 84.06 225 ARG A CA 1
ATOM 1825 C C . ARG A 1 225 ? 11.459 -12.220 -32.615 1.00 84.06 225 ARG A C 1
ATOM 1827 O O . ARG A 1 225 ? 11.026 -12.892 -31.674 1.00 84.06 225 ARG A O 1
ATOM 1834 N N . ARG A 1 226 ? 10.823 -12.123 -33.782 1.00 83.50 226 ARG A N 1
ATOM 1835 C CA . ARG A 1 226 ? 9.653 -12.937 -34.140 1.00 83.50 226 ARG A CA 1
ATOM 1836 C C . ARG A 1 226 ? 10.095 -14.062 -35.055 1.00 83.50 226 ARG A C 1
ATOM 1838 O O . ARG A 1 226 ? 10.911 -13.841 -35.947 1.00 83.50 226 ARG A O 1
ATOM 1845 N N . CYS A 1 227 ? 9.531 -15.238 -34.831 1.00 83.81 227 CYS A N 1
ATOM 1846 C CA . CYS A 1 227 ? 9.834 -16.394 -35.646 1.00 83.81 227 CYS A CA 1
ATOM 1847 C C . CYS A 1 227 ? 9.181 -16.233 -37.022 1.00 83.81 227 CYS A C 1
ATOM 1849 O O . CYS A 1 227 ? 8.028 -15.813 -37.114 1.00 83.81 227 CYS A O 1
ATOM 1851 N N . ARG A 1 228 ? 9.904 -16.572 -38.094 1.00 82.94 228 ARG A N 1
ATOM 1852 C CA . ARG A 1 228 ? 9.352 -16.555 -39.459 1.00 82.94 228 ARG A CA 1
ATOM 1853 C C . ARG A 1 228 ? 8.462 -17.774 -39.756 1.00 82.94 228 ARG A C 1
ATOM 1855 O O . ARG A 1 228 ? 7.692 -17.730 -40.705 1.00 82.94 228 ARG A O 1
ATOM 1862 N N . THR A 1 229 ? 8.541 -18.843 -38.953 1.00 80.31 229 THR A N 1
ATOM 1863 C CA . THR A 1 229 ? 7.824 -20.117 -39.178 1.00 80.31 229 THR A CA 1
ATOM 1864 C C . THR A 1 229 ? 6.662 -20.368 -38.213 1.00 80.31 229 THR A C 1
ATOM 1866 O O . THR A 1 229 ? 5.861 -21.267 -38.448 1.00 80.31 229 THR A O 1
ATOM 1869 N N . CYS A 1 230 ? 6.534 -19.600 -37.127 1.00 79.88 230 CYS A N 1
ATOM 1870 C CA . CYS A 1 230 ? 5.419 -19.721 -36.186 1.00 79.88 230 CYS A CA 1
ATOM 1871 C C . CYS A 1 230 ? 5.066 -18.361 -35.556 1.00 79.88 230 CYS A C 1
ATOM 1873 O O . CYS A 1 230 ? 5.889 -17.448 -35.573 1.00 79.88 230 CYS A O 1
ATOM 1875 N N . PRO A 1 231 ? 3.883 -18.203 -34.931 1.00 72.50 231 PRO A N 1
ATOM 1876 C CA . PRO A 1 231 ? 3.483 -16.937 -34.304 1.00 72.50 231 PRO A CA 1
ATOM 1877 C C . PRO A 1 231 ? 4.266 -16.596 -33.015 1.00 72.50 231 PRO A C 1
ATOM 1879 O O . PRO A 1 231 ? 3.957 -15.620 -32.328 1.00 72.50 231 PRO A O 1
ATOM 1882 N N . GLY A 1 232 ? 5.271 -17.398 -32.652 1.00 73.56 232 GLY A N 1
ATOM 1883 C CA . GLY A 1 232 ? 6.075 -17.239 -31.446 1.00 73.56 232 GLY A CA 1
ATOM 1884 C C . GLY A 1 232 ? 7.047 -16.053 -31.493 1.00 73.56 232 GLY A C 1
ATOM 1885 O O . GLY A 1 232 ? 7.621 -15.703 -32.526 1.00 73.56 232 GLY A O 1
ATOM 1886 N N . LYS A 1 233 ? 7.288 -15.447 -30.323 1.00 78.75 233 LYS A N 1
ATOM 1887 C CA . LYS A 1 233 ? 8.289 -14.380 -30.124 1.00 78.75 233 LYS A CA 1
ATOM 1888 C C . LYS A 1 233 ? 9.650 -14.975 -29.744 1.00 78.75 233 LYS A C 1
ATOM 1890 O O . LYS A 1 233 ? 10.080 -14.847 -28.594 1.00 78.75 233 LYS A O 1
ATOM 1895 N N . HIS A 1 234 ? 10.273 -15.668 -30.695 1.00 83.00 234 HIS A N 1
ATOM 1896 C CA . HIS A 1 234 ? 11.633 -16.198 -30.595 1.00 83.00 234 HIS A CA 1
ATOM 1897 C C . HIS A 1 234 ? 12.366 -16.101 -31.948 1.00 83.00 234 HIS A C 1
ATOM 1899 O O . HIS A 1 234 ? 11.707 -16.006 -32.983 1.00 83.00 234 HIS A O 1
ATOM 1905 N N . PRO A 1 235 ? 13.711 -16.151 -31.968 1.00 87.31 235 PRO A N 1
ATOM 1906 C CA . PRO A 1 235 ? 14.482 -16.232 -33.208 1.00 87.31 235 PRO A CA 1
ATOM 1907 C C . PRO A 1 235 ? 14.128 -17.480 -34.027 1.00 87.31 235 PRO A C 1
ATOM 1909 O O . PRO A 1 235 ? 13.804 -18.533 -33.461 1.00 87.31 235 PRO A O 1
ATOM 1912 N N . THR A 1 236 ? 14.189 -17.380 -35.353 1.00 85.75 236 THR A N 1
ATOM 1913 C CA . THR A 1 236 ? 13.807 -18.473 -36.268 1.00 85.75 236 THR A CA 1
ATOM 1914 C C . THR A 1 236 ? 14.764 -19.658 -36.160 1.00 85.75 236 THR A C 1
ATOM 1916 O O . THR A 1 236 ? 14.334 -20.808 -36.127 1.00 85.75 236 THR A O 1
ATOM 1919 N N . SER A 1 237 ? 16.050 -19.386 -35.962 1.00 84.12 237 SER A N 1
ATOM 1920 C CA . SER A 1 237 ? 17.097 -20.375 -35.697 1.00 84.12 237 SER A CA 1
ATOM 1921 C C . SER A 1 237 ? 16.912 -21.156 -34.385 1.00 84.12 237 SER A C 1
ATOM 1923 O O . SER A 1 237 ? 17.587 -22.163 -34.182 1.00 84.12 237 SER A O 1
ATOM 1925 N N . LEU A 1 238 ? 15.995 -20.752 -33.497 1.00 85.50 238 LEU A N 1
ATOM 1926 C CA . LEU A 1 238 ? 15.621 -21.500 -32.286 1.00 85.50 238 LEU A CA 1
ATOM 1927 C C . LEU A 1 238 ? 14.211 -22.110 -32.353 1.00 85.50 238 LEU A C 1
ATOM 1929 O O . LEU A 1 238 ? 13.693 -22.560 -31.329 1.00 85.50 238 LEU A O 1
ATOM 1933 N N . HIS A 1 239 ? 13.585 -22.127 -33.531 1.00 83.75 239 HIS A N 1
ATOM 1934 C CA . HIS A 1 239 ? 12.297 -22.782 -33.723 1.00 83.75 239 HIS A CA 1
ATOM 1935 C C . HIS A 1 239 ? 12.403 -24.303 -33.521 1.00 83.75 23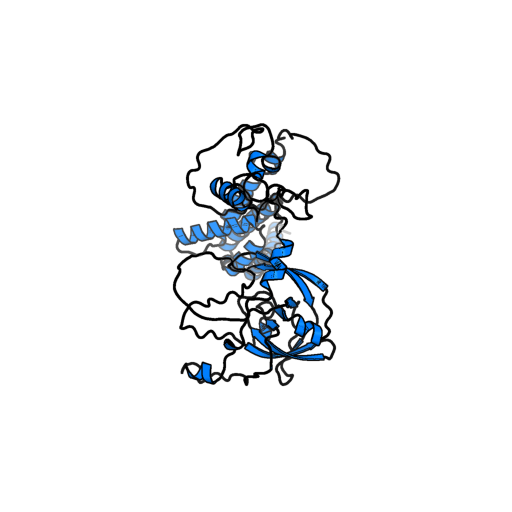9 HIS A C 1
ATOM 1937 O O . HIS A 1 239 ? 13.294 -24.949 -34.072 1.00 83.75 239 HIS A O 1
ATOM 1943 N N . ASP A 1 240 ? 11.479 -24.862 -32.735 1.00 81.75 240 ASP A N 1
ATOM 1944 C CA . ASP A 1 240 ? 11.326 -26.303 -32.513 1.00 81.75 240 ASP A CA 1
ATOM 1945 C C . ASP A 1 240 ? 10.010 -26.769 -33.166 1.00 81.75 240 ASP A C 1
ATOM 1947 O O . ASP A 1 240 ? 8.938 -26.473 -32.624 1.00 81.75 240 ASP A O 1
ATOM 1951 N N . PRO A 1 241 ? 10.063 -27.461 -34.319 1.00 68.44 241 PRO A N 1
ATOM 1952 C CA . PRO A 1 241 ? 8.865 -27.910 -35.027 1.00 68.44 241 PRO A CA 1
ATOM 1953 C C . PRO A 1 241 ? 8.070 -28.978 -34.252 1.00 68.44 241 PRO A C 1
ATOM 1955 O O . PRO A 1 241 ? 6.857 -29.081 -34.424 1.00 68.44 241 PRO A O 1
ATOM 1958 N N . ASP A 1 242 ? 8.703 -29.710 -33.326 1.00 68.19 242 ASP A N 1
ATOM 1959 C CA . ASP A 1 242 ? 8.060 -30.780 -32.548 1.00 68.19 242 ASP A CA 1
ATOM 1960 C C . ASP A 1 242 ? 7.423 -30.289 -31.241 1.00 68.19 242 ASP A C 1
ATOM 1962 O O . ASP A 1 242 ? 6.857 -31.080 -30.473 1.00 68.19 242 ASP A O 1
ATOM 1966 N N . PHE A 1 243 ? 7.497 -28.984 -30.959 1.00 64.81 243 PHE A N 1
ATOM 1967 C CA . PHE A 1 243 ? 7.030 -28.414 -29.696 1.00 64.81 243 PHE A CA 1
ATOM 1968 C C . PHE A 1 243 ? 5.538 -28.693 -29.440 1.00 64.81 243 PHE A C 1
ATOM 1970 O O . PHE A 1 243 ? 5.167 -29.003 -28.308 1.00 64.81 243 PHE A O 1
ATOM 1977 N N . ALA A 1 244 ? 4.701 -28.674 -30.487 1.00 56.12 244 ALA A N 1
ATOM 1978 C CA . ALA A 1 244 ? 3.263 -28.959 -30.401 1.00 56.12 244 ALA A CA 1
ATOM 1979 C C . ALA A 1 244 ? 2.932 -30.461 -30.245 1.00 56.12 244 ALA A C 1
ATOM 1981 O O . ALA A 1 244 ? 1.919 -30.815 -29.639 1.00 56.12 244 ALA A O 1
ATOM 1982 N N . SER A 1 245 ? 3.789 -31.353 -30.754 1.00 53.03 245 SER A N 1
ATOM 1983 C CA . SER A 1 245 ? 3.616 -32.813 -30.673 1.00 53.03 245 SER A CA 1
ATOM 1984 C C . SER A 1 245 ? 4.013 -33.356 -29.290 1.00 53.03 245 SER A C 1
ATOM 1986 O O . SER A 1 245 ? 3.317 -34.189 -28.700 1.00 53.03 245 SER A O 1
ATOM 1988 N N . LYS A 1 246 ? 5.073 -32.795 -28.688 1.00 50.31 246 LYS A N 1
ATOM 1989 C CA . LYS A 1 246 ? 5.585 -33.196 -27.363 1.00 50.31 246 LYS A CA 1
ATOM 1990 C C . LYS A 1 246 ? 4.657 -32.828 -26.195 1.00 50.31 246 LYS A C 1
ATOM 1992 O O . LYS A 1 246 ? 4.749 -33.446 -25.137 1.00 50.31 246 LYS A O 1
ATOM 1997 N N . THR A 1 247 ? 3.743 -31.867 -26.364 1.00 47.41 247 THR A N 1
ATOM 1998 C CA . THR A 1 247 ? 2.785 -31.478 -25.308 1.00 47.41 247 THR A CA 1
ATOM 1999 C C . THR A 1 247 ? 1.593 -32.437 -25.185 1.00 47.41 247 THR A C 1
ATOM 2001 O O . THR A 1 247 ? 0.985 -32.498 -24.119 1.00 47.41 247 THR A O 1
ATOM 2004 N N . LYS A 1 248 ? 1.262 -33.207 -26.237 1.00 44.34 248 LYS A N 1
ATOM 2005 C CA . LYS A 1 248 ? 0.140 -34.168 -26.219 1.00 44.34 248 LYS A CA 1
ATOM 2006 C C . LYS A 1 248 ? 0.523 -35.550 -25.673 1.00 44.34 248 LYS A C 1
ATOM 2008 O O . LYS A 1 248 ? -0.290 -36.147 -24.981 1.00 44.34 248 LYS A O 1
ATOM 2013 N N . LYS A 1 249 ? 1.753 -36.030 -25.904 1.00 41.91 249 LYS A N 1
ATOM 2014 C CA . LYS A 1 249 ? 2.209 -37.358 -25.431 1.00 41.91 249 LYS A CA 1
ATOM 2015 C C . LYS A 1 249 ? 2.493 -37.449 -23.925 1.00 41.91 249 LYS A C 1
ATOM 2017 O O . LYS A 1 249 ? 2.401 -38.527 -23.364 1.00 41.91 249 LYS A O 1
ATOM 2022 N N . LYS A 1 250 ? 2.778 -36.334 -23.243 1.00 38.84 250 LYS A N 1
ATOM 2023 C CA . LYS A 1 250 ? 3.074 -36.332 -21.795 1.00 38.84 250 LYS A CA 1
ATOM 2024 C C . LYS A 1 250 ? 1.851 -36.409 -20.869 1.00 38.84 250 LYS A C 1
ATOM 2026 O O . LYS A 1 250 ? 2.028 -36.463 -19.662 1.00 38.84 250 LYS A O 1
ATOM 2031 N N . ARG A 1 251 ? 0.622 -36.377 -21.399 1.00 39.38 251 ARG A N 1
ATOM 2032 C CA . ARG A 1 251 ? -0.609 -36.397 -20.582 1.00 39.38 251 ARG A CA 1
ATOM 2033 C C . ARG A 1 251 ? -1.178 -37.797 -20.319 1.00 39.38 251 ARG A C 1
ATOM 2035 O O . ARG A 1 251 ? -2.141 -37.888 -19.573 1.00 39.38 251 ARG A O 1
ATOM 2042 N N . SER A 1 252 ? -0.622 -38.856 -20.911 1.00 39.34 252 SER A N 1
ATOM 2043 C CA . SER A 1 252 ? -1.218 -40.202 -20.873 1.00 39.34 252 SER A CA 1
ATOM 2044 C C . SER A 1 252 ? -0.383 -41.287 -20.178 1.00 39.34 252 SER A C 1
ATOM 2046 O O . SER A 1 252 ? -0.868 -42.406 -20.083 1.00 39.34 252 SER A O 1
ATOM 2048 N N . GLU A 1 253 ? 0.828 -41.000 -19.684 1.00 35.31 253 GLU A N 1
ATOM 2049 C CA . GLU A 1 253 ? 1.723 -42.036 -19.114 1.00 35.31 253 GLU A CA 1
ATOM 2050 C C . GLU A 1 253 ? 2.141 -41.823 -17.645 1.00 35.31 253 GLU A C 1
ATOM 2052 O O . GLU A 1 253 ? 2.716 -42.731 -17.060 1.00 35.31 253 GLU A O 1
ATOM 2057 N N . ASP A 1 254 ? 1.804 -40.701 -16.999 1.00 34.19 254 ASP A N 1
ATOM 2058 C CA . ASP A 1 254 ? 2.285 -40.393 -15.633 1.00 34.19 254 ASP A CA 1
ATOM 2059 C C . ASP A 1 254 ? 1.384 -40.912 -14.485 1.00 34.19 254 ASP A C 1
ATOM 2061 O O . ASP A 1 254 ? 1.552 -40.497 -13.342 1.00 34.19 254 ASP A O 1
ATOM 2065 N N . ASP A 1 255 ? 0.444 -41.832 -14.750 1.00 34.72 255 ASP A N 1
ATOM 2066 C CA . ASP A 1 255 ? -0.466 -42.373 -13.714 1.00 34.72 255 ASP A CA 1
ATOM 2067 C C . ASP A 1 255 ? -0.084 -43.769 -13.182 1.00 34.72 255 ASP A C 1
ATOM 2069 O O . ASP A 1 255 ? -0.856 -44.400 -12.464 1.00 34.72 255 ASP A O 1
ATOM 2073 N N . ARG A 1 256 ? 1.108 -44.297 -13.502 1.00 33.16 256 ARG A N 1
ATOM 2074 C CA . ARG A 1 256 ? 1.606 -45.540 -12.883 1.00 33.16 256 ARG A CA 1
ATOM 2075 C C . ARG A 1 256 ? 3.126 -45.547 -12.725 1.00 33.16 256 ARG A C 1
ATOM 2077 O O . ARG A 1 256 ? 3.845 -45.794 -13.685 1.00 33.16 256 ARG A O 1
ATOM 2084 N N . ASN A 1 257 ? 3.569 -45.403 -11.475 1.00 27.83 257 ASN A N 1
ATOM 2085 C CA . ASN A 1 257 ? 4.432 -46.345 -10.741 1.00 27.83 257 ASN A CA 1
ATOM 2086 C C . ASN A 1 257 ? 5.516 -45.638 -9.903 1.00 27.83 257 ASN A C 1
ATOM 2088 O O . ASN A 1 257 ? 6.326 -44.863 -10.406 1.00 27.83 257 ASN A O 1
ATOM 2092 N N . GLN A 1 258 ? 5.511 -45.934 -8.602 1.00 38.12 258 GLN A N 1
ATOM 2093 C CA . GLN A 1 258 ? 6.500 -45.496 -7.617 1.00 38.12 258 GLN A CA 1
ATOM 2094 C C . GLN A 1 258 ? 7.756 -46.389 -7.628 1.00 38.12 258 GLN A C 1
ATOM 2096 O O . GLN A 1 258 ? 7.704 -47.546 -8.035 1.00 38.12 258 GLN A O 1
ATOM 2101 N N . ASN A 1 259 ? 8.823 -45.841 -7.030 1.00 28.20 259 ASN A N 1
ATOM 2102 C CA . ASN A 1 259 ? 10.053 -46.470 -6.519 1.00 28.20 259 ASN A CA 1
ATOM 2103 C C . ASN A 1 259 ? 11.151 -46.842 -7.532 1.00 28.20 259 ASN A C 1
ATOM 2105 O O . ASN A 1 259 ? 11.098 -47.889 -8.165 1.00 28.20 259 ASN A O 1
ATOM 2109 N N . SER A 1 260 ? 12.267 -46.097 -7.553 1.00 28.08 260 SER A N 1
ATOM 2110 C CA . SER A 1 260 ? 13.449 -46.358 -6.695 1.00 28.08 260 SER A CA 1
ATOM 2111 C C . SER A 1 260 ? 14.705 -45.543 -7.095 1.00 28.08 260 SER A C 1
ATOM 2113 O O . SER A 1 260 ? 14.946 -45.269 -8.265 1.00 28.08 260 SER A O 1
ATOM 2115 N N . SER A 1 261 ? 15.483 -45.201 -6.055 1.00 29.45 261 SER A N 1
ATOM 2116 C CA . SER A 1 261 ? 16.930 -44.894 -5.958 1.00 29.45 261 SER A CA 1
ATOM 2117 C C . SER A 1 261 ? 17.589 -43.719 -6.708 1.00 29.45 261 SER A C 1
ATOM 2119 O O . SER A 1 261 ? 17.690 -43.692 -7.928 1.00 29.45 261 SER A O 1
ATOM 2121 N N . ASP A 1 262 ? 18.149 -42.830 -5.877 1.00 32.31 262 ASP A N 1
ATOM 2122 C CA . ASP A 1 262 ? 19.393 -42.054 -5.988 1.00 32.31 262 ASP A CA 1
ATOM 2123 C C . ASP A 1 262 ? 19.860 -41.513 -7.347 1.00 32.31 262 ASP A C 1
ATOM 2125 O O . ASP A 1 262 ? 20.420 -42.201 -8.198 1.00 32.31 262 ASP A O 1
ATOM 2129 N N . GLY A 1 263 ? 19.805 -40.184 -7.442 1.00 27.12 263 GLY A N 1
ATOM 2130 C CA . GLY A 1 263 ? 20.522 -39.399 -8.435 1.00 27.12 263 GLY A CA 1
ATOM 2131 C C . GLY A 1 263 ? 20.375 -37.909 -8.157 1.00 27.12 263 GLY A C 1
ATOM 2132 O O . GLY A 1 263 ? 19.472 -37.259 -8.677 1.00 27.12 263 GLY A O 1
ATOM 2133 N N . LYS A 1 264 ? 21.267 -37.351 -7.329 1.00 39.97 264 LYS A N 1
ATOM 2134 C CA . LYS A 1 264 ? 21.438 -35.899 -7.155 1.00 39.97 264 LYS A CA 1
ATOM 2135 C C . LYS A 1 264 ? 21.627 -35.225 -8.516 1.00 39.97 264 LYS A C 1
ATOM 2137 O O . LYS A 1 264 ? 22.725 -35.271 -9.053 1.00 39.97 264 LYS A O 1
ATOM 2142 N N . PHE A 1 265 ? 20.618 -34.503 -8.999 1.00 24.84 265 PHE A N 1
ATOM 2143 C CA . PHE A 1 265 ? 20.812 -33.397 -9.936 1.00 24.84 265 PHE A CA 1
ATOM 2144 C C . PHE A 1 265 ? 19.798 -32.279 -9.682 1.00 24.84 265 PHE A C 1
ATOM 2146 O O . PHE A 1 265 ? 18.596 -32.420 -9.888 1.00 24.84 265 PHE A O 1
ATOM 2153 N N . ASN A 1 266 ? 20.327 -31.125 -9.271 1.00 39.72 266 ASN A N 1
ATOM 2154 C CA . ASN A 1 266 ? 19.608 -29.860 -9.231 1.00 39.72 266 ASN A CA 1
ATOM 2155 C C . ASN A 1 266 ? 19.249 -29.433 -10.659 1.00 39.72 266 ASN A C 1
ATOM 2157 O O . ASN A 1 266 ? 20.094 -28.979 -11.432 1.00 39.72 266 ASN A O 1
ATOM 2161 N N . SER A 1 267 ? 17.972 -29.517 -11.003 1.00 29.02 267 SER A N 1
ATOM 2162 C CA . SER A 1 267 ? 17.391 -28.698 -12.061 1.00 29.02 267 SER A CA 1
ATOM 2163 C C . SER A 1 267 ? 15.976 -28.333 -11.668 1.00 29.02 267 SER A C 1
ATOM 2165 O O . SER A 1 267 ? 15.025 -29.066 -11.920 1.00 29.02 267 SER A O 1
ATOM 2167 N N . ALA A 1 268 ? 15.859 -27.158 -11.049 1.00 27.58 268 ALA A N 1
ATOM 2168 C CA . ALA A 1 268 ? 14.602 -26.459 -10.873 1.00 27.58 268 ALA A CA 1
ATOM 2169 C C . ALA A 1 268 ? 14.009 -26.161 -12.256 1.00 27.58 268 ALA A C 1
ATOM 2171 O O . ALA A 1 268 ? 14.272 -25.135 -12.884 1.00 27.58 268 ALA A O 1
ATOM 2172 N N . ARG A 1 269 ? 13.213 -27.104 -12.749 1.00 26.80 269 ARG A N 1
ATOM 2173 C CA . ARG A 1 269 ? 12.206 -26.864 -13.768 1.00 26.80 269 ARG A CA 1
ATOM 2174 C C . ARG A 1 269 ? 10.871 -26.828 -13.040 1.00 26.80 269 ARG A C 1
ATOM 2176 O O . ARG A 1 269 ? 10.084 -27.759 -13.131 1.00 26.80 269 ARG A O 1
ATOM 2183 N N . THR A 1 270 ? 10.634 -25.758 -12.287 1.00 25.27 270 THR A N 1
ATOM 2184 C CA . THR A 1 270 ? 9.322 -25.490 -11.702 1.00 25.27 270 THR A CA 1
ATOM 2185 C C . THR A 1 270 ? 8.404 -24.975 -12.809 1.00 25.27 270 THR A C 1
ATOM 2187 O O . THR A 1 270 ? 8.304 -23.793 -13.124 1.00 25.27 270 THR A O 1
ATOM 2190 N N . THR A 1 271 ? 7.754 -25.914 -13.487 1.00 29.12 271 THR A N 1
ATOM 2191 C CA . THR A 1 271 ? 6.430 -25.679 -14.057 1.00 29.12 271 THR A CA 1
ATOM 2192 C C . THR A 1 271 ? 5.498 -25.232 -12.934 1.00 29.12 271 THR A C 1
ATOM 2194 O O . THR A 1 271 ? 5.407 -25.928 -11.931 1.00 29.12 271 THR A O 1
ATOM 2197 N N . TYR A 1 272 ? 4.856 -24.074 -13.120 1.00 34.34 272 TYR A N 1
ATOM 2198 C CA . TYR A 1 272 ? 3.645 -23.592 -12.442 1.00 34.34 272 TYR A CA 1
ATOM 2199 C C . TYR A 1 272 ? 3.197 -24.394 -11.211 1.00 34.34 272 TYR A C 1
ATOM 2201 O O . TYR A 1 272 ? 2.538 -25.418 -11.362 1.00 34.34 272 TYR A O 1
ATOM 2209 N N . LYS A 1 273 ? 3.520 -23.873 -10.023 1.00 36.94 273 LYS A N 1
ATOM 2210 C CA . LYS A 1 273 ? 2.830 -24.046 -8.731 1.00 36.94 273 LYS A CA 1
ATOM 2211 C C . LYS A 1 273 ? 3.647 -23.257 -7.705 1.00 36.94 273 LYS A C 1
ATOM 2213 O O . LYS A 1 273 ? 4.519 -23.806 -7.050 1.00 36.94 273 LYS A O 1
ATOM 2218 N N . GLU A 1 274 ? 3.430 -21.951 -7.617 1.00 36.75 274 GLU A N 1
ATOM 2219 C CA . GLU A 1 274 ? 3.994 -21.157 -6.518 1.00 36.75 274 GLU A CA 1
ATOM 2220 C C . GLU A 1 274 ? 2.852 -20.764 -5.582 1.00 36.75 274 GLU A C 1
ATOM 2222 O O . GLU A 1 274 ? 2.353 -19.643 -5.593 1.00 36.75 274 GLU A O 1
ATOM 2227 N N . SER A 1 275 ? 2.414 -21.740 -4.787 1.00 38.78 275 SER A N 1
ATOM 2228 C CA . SER A 1 275 ? 2.061 -21.448 -3.402 1.00 38.78 275 SER A CA 1
ATOM 2229 C C . SER A 1 275 ? 3.390 -21.213 -2.694 1.00 38.78 275 SER A C 1
ATOM 2231 O O . SER A 1 275 ? 4.272 -22.069 -2.750 1.00 38.78 275 SER A O 1
ATOM 2233 N N . SER A 1 276 ? 3.584 -20.057 -2.070 1.00 40.56 276 SER A N 1
ATOM 2234 C CA . SER A 1 276 ? 4.743 -19.820 -1.210 1.00 40.56 276 SER A CA 1
ATOM 2235 C C . SER A 1 276 ? 4.542 -20.548 0.120 1.00 40.56 276 SER A C 1
ATOM 2237 O O . SER A 1 276 ? 4.324 -19.922 1.149 1.00 40.56 276 SER A O 1
ATOM 2239 N N . SER A 1 277 ? 4.573 -21.878 0.082 1.00 46.56 277 SER A N 1
ATOM 2240 C CA . SER A 1 277 ? 4.651 -22.734 1.261 1.00 46.56 277 SER A CA 1
ATOM 2241 C C . SER A 1 277 ? 6.059 -23.313 1.316 1.00 46.56 277 SER A C 1
ATOM 2243 O O . SER A 1 277 ? 6.483 -23.993 0.380 1.00 46.56 277 SER A O 1
ATOM 2245 N N . ALA A 1 278 ? 6.796 -23.046 2.393 1.00 44.69 278 ALA A N 1
ATOM 2246 C CA . ALA A 1 278 ? 8.077 -23.694 2.657 1.00 44.69 278 ALA A CA 1
ATOM 2247 C C . ALA A 1 278 ? 7.831 -25.165 3.041 1.00 44.69 278 ALA A C 1
ATOM 2249 O O . ALA A 1 278 ? 7.851 -25.528 4.211 1.00 44.69 278 ALA A O 1
ATOM 2250 N N . GLN A 1 279 ? 7.539 -26.011 2.055 1.00 44.53 279 GLN A N 1
ATOM 2251 C CA . GLN A 1 279 ? 7.375 -27.452 2.239 1.00 44.53 279 GLN A CA 1
ATOM 2252 C C . GLN A 1 279 ? 8.730 -28.134 2.051 1.00 44.53 279 GLN A C 1
ATOM 2254 O O . GLN A 1 279 ? 8.969 -28.763 1.030 1.00 44.53 279 GLN A O 1
ATOM 2259 N N . ASP A 1 280 ? 9.644 -27.938 3.002 1.00 40.44 280 ASP A N 1
ATOM 2260 C CA . ASP A 1 280 ? 10.869 -28.753 3.074 1.00 40.44 280 ASP A CA 1
ATOM 2261 C C . ASP A 1 280 ? 11.477 -28.784 4.488 1.00 40.44 280 ASP A C 1
ATOM 2263 O O . ASP A 1 280 ? 12.690 -28.786 4.690 1.00 40.44 280 ASP A O 1
ATOM 2267 N N . ILE A 1 281 ? 10.618 -28.776 5.512 1.00 42.69 281 ILE A N 1
ATOM 2268 C CA . ILE A 1 281 ? 11.034 -28.988 6.899 1.00 42.69 281 ILE A CA 1
ATOM 2269 C C . ILE A 1 281 ? 10.102 -30.036 7.489 1.00 42.69 281 ILE A C 1
ATOM 2271 O O . ILE A 1 281 ? 8.908 -29.808 7.652 1.00 42.69 281 ILE A O 1
ATOM 2275 N N . ASN A 1 282 ? 10.667 -31.193 7.828 1.00 42.84 282 ASN A N 1
ATOM 2276 C CA . ASN A 1 282 ? 9.984 -32.379 8.353 1.00 42.84 282 ASN A CA 1
ATOM 2277 C C . ASN A 1 282 ? 9.339 -32.170 9.750 1.00 42.84 282 ASN A C 1
ATOM 2279 O O . ASN A 1 282 ? 9.129 -33.128 10.486 1.00 42.84 282 ASN A O 1
ATOM 2283 N N . CYS A 1 283 ? 9.100 -30.920 10.166 1.00 48.53 283 CYS A N 1
ATOM 2284 C CA . CYS A 1 283 ? 8.564 -30.559 11.475 1.00 48.53 283 CYS A CA 1
ATOM 2285 C C . CYS A 1 283 ? 8.081 -29.095 11.542 1.00 48.53 283 CYS A C 1
ATOM 2287 O O . CYS A 1 283 ? 8.584 -28.307 12.340 1.00 48.53 283 CYS A O 1
ATOM 2289 N N . THR A 1 284 ? 7.100 -28.696 10.732 1.00 53.50 284 THR A N 1
ATOM 2290 C CA . THR A 1 284 ? 6.389 -27.428 10.978 1.00 53.50 284 THR A CA 1
ATOM 2291 C C . THR A 1 284 ? 4.896 -27.612 10.771 1.00 53.50 284 THR A C 1
ATOM 2293 O O . THR A 1 284 ? 4.398 -27.528 9.649 1.00 53.50 284 THR A O 1
ATOM 2296 N N . VAL A 1 285 ? 4.166 -27.847 11.866 1.00 59.59 285 VAL A N 1
ATOM 2297 C CA . VAL A 1 285 ? 2.727 -27.574 11.872 1.00 59.59 285 VAL A CA 1
ATOM 2298 C C . VAL A 1 285 ? 2.560 -26.100 11.520 1.00 59.59 285 VAL A C 1
ATOM 2300 O O . VAL A 1 285 ? 3.029 -25.232 12.254 1.00 59.59 285 VAL A O 1
ATOM 2303 N N . THR A 1 286 ? 1.927 -25.832 10.384 1.00 62.62 286 THR A N 1
ATOM 2304 C CA . THR A 1 286 ? 1.588 -24.479 9.949 1.00 62.62 286 THR A CA 1
ATOM 2305 C C . THR A 1 286 ? 0.099 -24.304 10.174 1.00 62.62 286 THR A C 1
ATOM 2307 O O . THR A 1 286 ? -0.691 -25.047 9.608 1.00 62.62 286 THR A O 1
ATOM 2310 N N . ALA A 1 287 ? -0.272 -23.361 11.033 1.00 70.62 287 ALA A N 1
ATOM 2311 C CA . ALA A 1 287 ? -1.658 -22.996 11.279 1.00 70.62 287 ALA A CA 1
ATOM 2312 C C . ALA A 1 287 ? -1.851 -21.547 10.828 1.00 70.62 287 ALA A C 1
ATOM 2314 O O . ALA A 1 287 ? -1.129 -20.659 11.290 1.00 70.62 287 ALA A O 1
ATOM 2315 N N . MET A 1 288 ? -2.795 -21.312 9.919 1.00 79.69 288 MET A N 1
ATOM 2316 C CA . MET A 1 288 ? -3.192 -19.963 9.503 1.00 79.69 288 MET A CA 1
ATOM 2317 C C . MET A 1 288 ? -4.557 -19.619 10.108 1.00 79.69 288 MET A C 1
ATOM 2319 O O . MET A 1 288 ? -5.332 -20.520 10.430 1.00 79.69 288 MET A O 1
ATOM 2323 N N . PRO A 1 289 ? -4.892 -18.333 10.301 1.00 86.38 289 PRO A N 1
ATOM 2324 C CA . PRO A 1 289 ? -6.181 -17.973 10.867 1.00 86.38 289 PRO A CA 1
ATOM 2325 C C . PRO A 1 289 ? -7.273 -18.152 9.809 1.00 86.38 289 PRO A C 1
ATOM 2327 O O . PRO A 1 289 ? -7.481 -17.288 8.953 1.00 86.38 289 PRO A O 1
ATOM 2330 N N . PHE A 1 290 ? -7.960 -19.291 9.872 1.00 90.06 290 PHE A N 1
ATOM 2331 C CA . PHE A 1 290 ? -9.143 -19.586 9.072 1.00 90.06 290 PHE A CA 1
ATOM 2332 C C . PHE A 1 290 ? -10.402 -19.497 9.918 1.00 90.06 290 PHE A C 1
ATOM 2334 O O . PHE A 1 290 ? -10.434 -19.977 11.049 1.00 90.06 290 PHE A O 1
ATOM 2341 N N . VAL A 1 291 ? -11.458 -18.931 9.341 1.00 90.94 291 VAL A N 1
ATOM 2342 C CA . VAL A 1 291 ? -12.772 -18.840 9.986 1.00 90.94 291 VAL A CA 1
ATOM 2343 C C . VAL A 1 291 ? -13.846 -19.282 8.989 1.00 90.94 291 VAL A C 1
ATOM 2345 O O . VAL A 1 291 ? -13.788 -18.865 7.825 1.00 90.94 291 VAL A O 1
ATOM 2348 N N . PRO A 1 292 ? -14.807 -20.136 9.385 1.00 93.56 292 PRO A N 1
ATOM 2349 C CA . PRO A 1 292 ? -15.953 -20.447 8.544 1.00 93.56 292 PRO A CA 1
ATOM 2350 C C . PRO A 1 292 ? -16.874 -19.225 8.462 1.00 93.56 292 PRO A C 1
ATOM 2352 O O . PRO A 1 292 ? -17.256 -18.638 9.473 1.00 93.56 292 PRO A O 1
ATOM 2355 N N . VAL A 1 293 ? -17.228 -18.828 7.245 1.00 95.12 293 VAL A N 1
ATOM 2356 C CA . VAL A 1 293 ? -18.040 -17.639 6.977 1.00 95.12 293 VAL A CA 1
ATOM 2357 C C . VAL A 1 293 ? -19.115 -17.931 5.940 1.00 95.12 293 VAL A C 1
ATOM 2359 O O . VAL A 1 293 ? -18.982 -18.842 5.118 1.00 95.12 293 VAL A O 1
ATOM 2362 N N . LYS A 1 294 ? -20.159 -17.102 5.925 1.00 96.38 294 LYS A N 1
ATOM 2363 C CA . LYS A 1 294 ? -21.076 -17.009 4.788 1.00 96.38 294 LYS A CA 1
ATOM 2364 C C . LYS A 1 294 ? -20.733 -15.783 3.958 1.00 96.38 294 LYS A C 1
ATOM 2366 O O . LYS A 1 294 ? -20.619 -14.673 4.476 1.00 96.38 294 LYS A O 1
ATOM 2371 N N . LEU A 1 295 ? -20.566 -15.987 2.659 1.00 96.81 295 LEU A N 1
ATOM 2372 C CA . LEU A 1 295 ? -20.476 -14.914 1.682 1.00 96.81 295 LEU A CA 1
ATOM 2373 C C . LEU A 1 295 ? -21.848 -14.676 1.080 1.00 96.81 295 LEU A C 1
ATOM 2375 O O . LEU A 1 295 ? -22.516 -15.630 0.702 1.00 96.81 295 LEU A O 1
ATOM 2379 N N . ILE A 1 296 ? -22.246 -13.412 0.988 1.00 95.06 296 ILE A N 1
ATOM 2380 C CA . ILE A 1 296 ? -23.565 -12.996 0.528 1.00 95.06 296 ILE A CA 1
ATOM 2381 C C . ILE A 1 296 ? -23.400 -11.956 -0.573 1.00 95.06 296 ILE A C 1
ATOM 2383 O O . ILE A 1 296 ? -22.696 -10.958 -0.400 1.00 95.06 296 ILE A O 1
ATOM 2387 N N . ALA A 1 297 ? -24.064 -12.190 -1.697 1.00 93.56 297 ALA A N 1
ATOM 2388 C CA . ALA A 1 297 ? -24.219 -11.228 -2.780 1.00 93.56 297 ALA A CA 1
ATOM 2389 C C . ALA A 1 297 ? -25.443 -11.604 -3.618 1.00 93.56 297 ALA A C 1
ATOM 2391 O O . ALA A 1 297 ? -25.730 -12.788 -3.771 1.00 93.56 297 ALA A O 1
ATOM 2392 N N . ASN A 1 298 ? -26.149 -10.616 -4.173 1.00 85.50 298 ASN A N 1
ATOM 2393 C CA . ASN A 1 298 ? -27.312 -10.841 -5.045 1.00 85.50 298 ASN A CA 1
ATOM 2394 C C . ASN A 1 298 ? -28.332 -11.840 -4.455 1.00 85.50 298 ASN A C 1
ATOM 2396 O O . ASN A 1 298 ? -28.785 -12.744 -5.151 1.00 85.50 298 ASN A O 1
ATOM 2400 N N . GLU A 1 299 ? -28.628 -11.716 -3.154 1.00 87.62 299 GLU A N 1
ATOM 2401 C CA . GLU A 1 299 ? -29.543 -12.597 -2.396 1.00 87.62 299 GLU A CA 1
ATOM 2402 C C . GLU A 1 299 ? -29.131 -14.079 -2.322 1.00 87.62 299 GLU A C 1
ATOM 2404 O O . GLU A 1 299 ? -29.864 -14.909 -1.790 1.00 87.62 299 GLU A O 1
ATOM 2409 N N . ARG A 1 300 ? -27.931 -14.420 -2.798 1.00 93.06 300 ARG A N 1
ATOM 2410 C CA . ARG A 1 300 ? -27.339 -15.752 -2.689 1.00 93.06 300 ARG A CA 1
ATOM 2411 C C . ARG A 1 300 ? -26.350 -15.794 -1.547 1.00 93.06 300 ARG A C 1
ATOM 2413 O O . ARG A 1 300 ? -25.650 -14.814 -1.287 1.00 93.06 300 ARG A O 1
ATOM 2420 N N . GLU A 1 301 ? -26.261 -16.958 -0.917 1.00 95.19 301 GLU A N 1
ATOM 2421 C CA . GLU A 1 301 ? -25.269 -17.239 0.109 1.00 95.19 301 GLU A CA 1
ATOM 2422 C C . GLU A 1 301 ? -24.425 -18.464 -0.244 1.00 95.19 301 GLU A C 1
ATOM 2424 O O . GLU A 1 301 ? -24.928 -19.439 -0.798 1.00 95.19 301 GLU A O 1
ATOM 2429 N N . VAL A 1 302 ? -23.134 -18.405 0.082 1.00 96.44 302 VAL A N 1
ATOM 2430 C CA . VAL A 1 302 ? -22.197 -19.530 -0.035 1.00 96.44 302 VAL A CA 1
ATOM 2431 C C . VAL A 1 302 ? -21.399 -19.634 1.254 1.00 96.44 302 VAL A C 1
ATOM 2433 O O . VAL A 1 302 ? -20.767 -18.665 1.681 1.00 96.44 302 VAL A O 1
ATOM 2436 N N . THR A 1 303 ? -21.402 -20.818 1.865 1.00 96.56 303 THR A N 1
ATOM 2437 C CA . THR A 1 303 ? -20.582 -21.104 3.049 1.00 96.56 303 THR A CA 1
ATOM 2438 C C . THR A 1 303 ? -19.176 -21.502 2.614 1.00 96.56 303 THR A C 1
ATOM 2440 O O . THR A 1 303 ? -18.998 -22.378 1.769 1.00 96.56 303 THR A O 1
ATOM 2443 N N . THR A 1 304 ? -18.160 -20.847 3.170 1.00 95.75 304 THR A N 1
ATOM 2444 C CA . THR A 1 304 ? -16.759 -21.073 2.809 1.00 95.75 304 THR A CA 1
ATOM 2445 C C . THR A 1 304 ? -15.828 -20.747 3.972 1.00 95.75 304 THR A C 1
ATOM 2447 O O . THR A 1 304 ? -16.178 -19.973 4.855 1.00 95.75 304 THR A O 1
ATOM 2450 N N . TYR A 1 305 ? -14.603 -21.265 3.951 1.00 95.25 305 TYR A N 1
ATOM 2451 C CA . TYR A 1 305 ? -13.539 -20.749 4.808 1.00 95.25 305 TYR A CA 1
ATOM 2452 C C . TYR A 1 305 ? -12.957 -19.447 4.257 1.00 95.25 305 TYR A C 1
ATOM 2454 O O . TYR A 1 305 ? -12.633 -19.353 3.064 1.00 95.25 305 TYR A O 1
ATOM 2462 N N . ALA A 1 306 ? -12.795 -18.475 5.153 1.00 94.31 306 ALA A N 1
ATOM 2463 C CA . ALA A 1 306 ? -12.016 -17.267 4.946 1.00 94.31 306 ALA A CA 1
ATOM 2464 C C . ALA A 1 306 ? -10.624 -17.417 5.563 1.00 94.31 306 ALA A C 1
ATOM 2466 O O . ALA A 1 306 ? -10.507 -17.658 6.761 1.00 94.31 306 ALA A O 1
ATOM 2467 N N . MET A 1 307 ? -9.580 -17.229 4.756 1.00 93.00 307 MET A N 1
ATOM 2468 C CA . MET A 1 307 ? -8.204 -17.084 5.230 1.00 93.00 307 MET A CA 1
ATOM 2469 C C . MET A 1 307 ? -7.944 -15.624 5.603 1.00 93.00 307 MET A C 1
ATOM 2471 O O . MET A 1 307 ? -8.027 -14.742 4.745 1.00 93.00 307 MET A O 1
ATOM 2475 N N . LEU A 1 308 ? -7.621 -15.348 6.864 1.00 91.12 308 LEU A N 1
ATOM 2476 C CA . LEU A 1 308 ? -7.331 -13.997 7.339 1.00 91.12 308 LEU A CA 1
ATOM 2477 C C . LEU A 1 308 ? -5.830 -13.720 7.231 1.00 91.12 308 LEU A C 1
ATOM 2479 O O . LEU A 1 308 ? -5.054 -14.032 8.125 1.00 91.12 308 LEU A O 1
ATOM 2483 N N . ASP A 1 309 ? -5.402 -13.089 6.143 1.00 88.69 309 ASP A N 1
ATOM 2484 C CA . ASP A 1 309 ? -3.979 -12.860 5.882 1.00 88.69 309 ASP A CA 1
ATOM 2485 C C . ASP A 1 309 ? -3.608 -11.395 6.135 1.00 88.69 309 ASP A C 1
ATOM 2487 O O . ASP A 1 309 ? -4.105 -10.475 5.482 1.00 88.69 309 ASP A O 1
ATOM 2491 N N . SER A 1 310 ? -2.767 -11.141 7.137 1.00 84.06 310 SER A N 1
ATOM 2492 C CA . SER A 1 310 ? -2.288 -9.788 7.466 1.00 84.06 310 SER A CA 1
ATOM 2493 C C . SER A 1 310 ? -1.149 -9.309 6.563 1.00 84.06 310 SER A C 1
ATOM 2495 O O . SER A 1 310 ? -0.919 -8.101 6.460 1.00 84.06 310 SER A O 1
ATOM 2497 N N . CYS A 1 311 ? -0.473 -10.225 5.872 1.00 81.31 311 CYS A N 1
ATOM 2498 C CA . CYS A 1 311 ? 0.587 -9.928 4.915 1.00 81.31 311 CYS A CA 1
ATOM 2499 C C . CYS A 1 311 ? 0.046 -9.654 3.506 1.00 81.31 311 CYS A C 1
ATOM 2501 O O . CYS A 1 311 ? 0.714 -8.982 2.718 1.00 81.31 311 CYS A O 1
ATOM 2503 N N . SER A 1 312 ? -1.177 -10.087 3.195 1.00 84.81 312 SER A N 1
ATOM 2504 C CA . SER A 1 312 ? -1.877 -9.645 1.989 1.00 84.81 312 SER A CA 1
ATOM 2505 C C . SER A 1 312 ? -2.480 -8.253 2.175 1.00 84.81 312 SER A C 1
ATOM 2507 O O . SER A 1 312 ? -3.211 -7.986 3.126 1.00 84.81 312 SER A O 1
ATOM 2509 N N . THR A 1 313 ? -2.240 -7.350 1.225 1.00 81.06 313 THR A N 1
ATOM 2510 C CA . THR A 1 313 ? -2.908 -6.038 1.176 1.00 81.06 313 THR A CA 1
ATOM 2511 C C . THR A 1 313 ? -4.259 -6.087 0.463 1.00 81.06 313 THR A C 1
ATOM 2513 O O . THR A 1 313 ? -5.036 -5.147 0.593 1.00 81.06 313 THR A O 1
ATOM 2516 N N . GLY A 1 314 ? -4.552 -7.152 -0.288 1.00 86.38 314 GLY A N 1
ATOM 2517 C CA . GLY A 1 314 ? -5.771 -7.305 -1.082 1.00 86.38 314 GLY A CA 1
ATOM 2518 C C . GLY A 1 314 ? -6.696 -8.399 -0.554 1.00 86.38 314 GLY A C 1
ATOM 2519 O O . GLY A 1 314 ? -6.258 -9.331 0.116 1.00 86.38 314 GLY A O 1
ATOM 2520 N N . THR A 1 315 ? -7.980 -8.297 -0.896 1.00 92.31 315 THR A N 1
ATOM 2521 C CA . THR A 1 315 ? -8.970 -9.358 -0.661 1.00 92.31 315 THR A CA 1
ATOM 2522 C C . THR A 1 315 ? -9.184 -10.121 -1.967 1.00 92.31 315 THR A C 1
ATOM 2524 O O . THR A 1 315 ? -9.352 -9.494 -3.019 1.00 92.31 315 THR A O 1
ATOM 2527 N N . PHE A 1 316 ? -9.167 -11.453 -1.914 1.00 95.06 316 PHE A N 1
ATOM 2528 C CA . PHE A 1 316 ? -9.271 -12.318 -3.089 1.00 95.06 316 PHE A CA 1
ATOM 2529 C C . PHE A 1 316 ? -10.357 -13.373 -2.904 1.00 95.06 316 PHE A C 1
ATOM 2531 O O . PHE A 1 316 ? -10.404 -14.016 -1.863 1.00 95.06 316 PHE A O 1
ATOM 2538 N N . ILE A 1 317 ? -11.199 -13.573 -3.917 1.00 95.94 317 ILE A N 1
ATOM 2539 C CA . ILE A 1 317 ? -12.261 -14.587 -3.929 1.00 95.94 317 ILE A CA 1
ATOM 2540 C C . ILE A 1 317 ? -11.918 -15.694 -4.923 1.00 95.94 317 ILE A C 1
ATOM 2542 O O . ILE A 1 317 ? -11.384 -15.425 -6.001 1.00 95.94 317 ILE A O 1
ATOM 2546 N N . LEU A 1 318 ? -12.238 -16.936 -4.577 1.00 96.06 318 LEU A N 1
ATOM 2547 C CA . LEU A 1 318 ? -12.122 -18.055 -5.500 1.00 96.06 318 LEU A CA 1
ATOM 2548 C C . LEU A 1 318 ? -13.127 -17.891 -6.650 1.00 96.06 318 LEU A C 1
ATOM 2550 O O . LEU A 1 318 ? -14.302 -17.596 -6.430 1.00 96.06 318 LEU A O 1
ATOM 2554 N N . GLU A 1 319 ? -12.671 -18.089 -7.882 1.00 94.06 319 GLU A N 1
ATOM 2555 C CA . GLU A 1 319 ? -13.476 -17.887 -9.090 1.00 94.06 319 GLU A CA 1
ATOM 2556 C C . GLU A 1 319 ? -14.752 -18.751 -9.092 1.00 94.06 319 GLU A C 1
ATOM 2558 O O . GLU A 1 319 ? -15.816 -18.274 -9.487 1.00 94.06 319 GLU A O 1
ATOM 2563 N N . ASP A 1 320 ? -14.689 -19.972 -8.558 1.00 94.88 320 ASP A N 1
ATOM 2564 C CA . ASP A 1 320 ? -15.857 -20.849 -8.420 1.00 94.88 320 ASP A CA 1
ATOM 2565 C C . ASP A 1 320 ? -16.884 -20.310 -7.414 1.00 94.88 320 ASP A C 1
ATOM 2567 O O . ASP A 1 320 ? -18.084 -20.344 -7.678 1.00 94.88 320 ASP A O 1
ATOM 2571 N N . VAL A 1 321 ? -16.427 -19.721 -6.302 1.00 96.12 321 VAL A N 1
ATOM 2572 C CA . VAL A 1 321 ? -17.307 -19.088 -5.303 1.00 96.12 321 VAL A CA 1
ATOM 2573 C C . VAL A 1 321 ? -17.983 -17.851 -5.896 1.00 96.12 321 VAL A C 1
ATOM 2575 O O . VAL A 1 321 ? -19.179 -17.647 -5.703 1.00 96.12 321 VAL A O 1
ATOM 2578 N N . ARG A 1 322 ? -17.250 -17.047 -6.680 1.00 95.12 322 ARG A N 1
ATOM 2579 C CA . ARG A 1 322 ? -17.824 -15.910 -7.421 1.00 95.12 322 ARG A CA 1
ATOM 2580 C C . ARG A 1 322 ? -18.934 -16.365 -8.375 1.00 95.12 322 ARG A C 1
ATOM 2582 O O . ARG A 1 322 ? -19.965 -15.699 -8.466 1.00 95.12 322 ARG A O 1
ATOM 2589 N N . ARG A 1 323 ? -18.715 -17.466 -9.106 1.00 94.50 323 ARG A N 1
ATOM 2590 C CA . ARG A 1 323 ? -19.691 -18.032 -10.054 1.00 94.50 323 ARG A CA 1
ATOM 2591 C C . ARG A 1 323 ? -20.935 -18.561 -9.345 1.00 94.50 323 ARG A C 1
ATOM 2593 O O . ARG A 1 323 ? -22.036 -18.329 -9.832 1.00 94.50 323 ARG A O 1
ATOM 2600 N N . GLU A 1 324 ? -20.773 -19.208 -8.196 1.00 95.25 324 GLU A N 1
ATOM 2601 C CA . GLU A 1 324 ? -21.880 -19.723 -7.379 1.00 95.25 324 GLU A CA 1
ATOM 2602 C C . GLU A 1 324 ? -22.759 -18.595 -6.814 1.00 95.25 324 GLU A C 1
ATOM 2604 O O . GLU A 1 324 ? -23.988 -18.640 -6.924 1.00 95.25 324 GLU A O 1
ATOM 2609 N N . LEU A 1 325 ? -22.123 -17.518 -6.338 1.00 95.06 325 LEU A N 1
ATOM 2610 C CA . LEU A 1 325 ? -22.793 -16.278 -5.931 1.00 95.06 325 LEU A CA 1
ATOM 2611 C C . LEU A 1 325 ? -23.348 -15.466 -7.117 1.00 95.06 325 LEU A C 1
ATOM 2613 O O . LEU A 1 325 ? -24.016 -14.458 -6.904 1.00 95.06 325 LEU A O 1
ATOM 2617 N N . GLN A 1 326 ? -23.071 -15.879 -8.359 1.00 93.62 326 GLN A N 1
ATOM 2618 C CA . GLN A 1 326 ? -23.481 -15.202 -9.594 1.00 93.62 326 GLN A CA 1
ATOM 2619 C C . GLN A 1 326 ? -23.164 -13.702 -9.610 1.00 93.62 326 GLN A C 1
ATOM 2621 O O . GLN A 1 326 ? -23.966 -12.875 -10.046 1.00 93.62 326 GLN A O 1
ATOM 2626 N N . ILE A 1 327 ? -21.978 -13.336 -9.127 1.00 91.50 327 ILE A N 1
ATOM 2627 C CA . ILE A 1 327 ? -21.559 -11.936 -9.105 1.00 91.50 327 ILE A CA 1
ATOM 2628 C C . ILE A 1 327 ? -20.786 -11.637 -10.375 1.00 91.50 327 ILE A C 1
ATOM 2630 O O . ILE A 1 327 ? -19.718 -12.212 -10.596 1.00 91.50 327 ILE A O 1
ATOM 2634 N N . GLU A 1 328 ? -21.275 -10.723 -11.201 1.00 89.8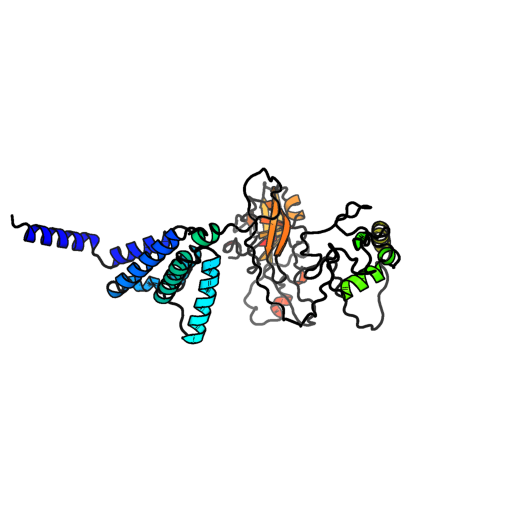1 328 GLU A N 1
ATOM 2635 C CA . GLU A 1 328 ? -20.492 -10.224 -12.325 1.00 89.81 328 GLU A CA 1
ATOM 2636 C C . GLU A 1 328 ? -19.286 -9.422 -11.833 1.00 89.81 328 GLU A C 1
ATOM 2638 O O . GLU A 1 328 ? -19.340 -8.702 -10.837 1.00 89.81 328 GLU A O 1
ATOM 2643 N N . GLY A 1 329 ? -18.166 -9.567 -12.532 1.00 88.69 329 GLY A N 1
ATOM 2644 C CA . GLY A 1 329 ? -16.955 -8.829 -12.215 1.00 88.69 329 GLY A CA 1
ATOM 2645 C C . GLY A 1 329 ? -16.350 -8.221 -13.466 1.00 88.69 329 GLY A C 1
ATOM 2646 O O . GLY A 1 329 ? -16.396 -8.816 -14.547 1.00 88.69 329 GLY A O 1
ATOM 2647 N N . THR A 1 330 ? -15.776 -7.034 -13.307 1.00 92.12 330 THR A N 1
ATOM 2648 C CA . THR A 1 330 ? -15.132 -6.296 -14.394 1.00 92.12 330 THR A CA 1
ATOM 2649 C C . THR A 1 330 ? -13.731 -6.844 -14.622 1.00 92.12 330 THR A C 1
ATOM 2651 O O . THR A 1 330 ? -12.945 -6.939 -13.676 1.00 92.12 330 THR A O 1
ATOM 2654 N N . ASP A 1 331 ? -13.405 -7.193 -15.865 1.00 91.38 331 ASP A N 1
ATOM 2655 C CA . ASP A 1 331 ? -12.069 -7.674 -16.210 1.00 91.38 331 ASP A CA 1
ATOM 2656 C C . ASP A 1 331 ? -11.016 -6.598 -15.929 1.00 91.38 331 ASP A C 1
ATOM 2658 O O . ASP A 1 331 ? -11.150 -5.429 -16.295 1.00 91.38 331 ASP A O 1
ATOM 2662 N N . THR A 1 332 ? -9.961 -6.991 -15.227 1.00 86.38 332 THR A N 1
ATOM 2663 C CA . THR A 1 332 ? -8.881 -6.099 -14.832 1.00 86.38 332 THR A CA 1
ATOM 2664 C C . THR A 1 332 ? -7.569 -6.861 -14.687 1.00 86.38 332 THR A C 1
ATOM 2666 O O . THR A 1 332 ? -7.512 -8.089 -14.706 1.00 86.38 332 THR A O 1
ATOM 2669 N N . ASN A 1 333 ? -6.486 -6.110 -14.543 1.00 83.81 333 ASN A N 1
ATOM 2670 C CA . ASN A 1 333 ? -5.172 -6.649 -14.244 1.00 83.81 333 ASN A CA 1
ATOM 2671 C C . ASN A 1 333 ? -4.802 -6.233 -12.824 1.00 83.81 333 ASN A C 1
ATOM 2673 O O . ASN A 1 333 ? -4.793 -5.041 -12.512 1.00 83.81 333 ASN A O 1
ATOM 2677 N N . VAL A 1 334 ? -4.471 -7.200 -11.973 1.00 83.19 334 VAL A N 1
ATOM 2678 C CA . VAL A 1 334 ? -3.950 -6.938 -10.631 1.00 83.19 334 VAL A CA 1
ATOM 2679 C C . VAL A 1 334 ? -2.450 -7.199 -10.607 1.00 83.19 334 VAL A C 1
ATOM 2681 O O . VAL A 1 334 ? -1.979 -8.252 -11.036 1.00 83.19 334 VAL A O 1
ATOM 2684 N N . LEU A 1 335 ? -1.691 -6.218 -10.123 1.00 84.31 335 LEU A N 1
ATOM 2685 C CA . LEU A 1 335 ? -0.267 -6.364 -9.846 1.00 84.31 335 LEU A CA 1
ATOM 2686 C C . LEU A 1 335 ? -0.105 -6.890 -8.419 1.00 84.31 335 LEU A C 1
ATOM 2688 O O . LEU A 1 335 ? -0.408 -6.180 -7.462 1.00 84.31 335 LEU A O 1
ATOM 2692 N N . VAL A 1 336 ? 0.381 -8.119 -8.281 1.00 81.88 336 VAL A N 1
ATOM 2693 C CA . VAL A 1 336 ? 0.686 -8.742 -6.992 1.00 81.88 336 VAL A CA 1
ATOM 2694 C C . VAL A 1 336 ? 2.188 -8.658 -6.759 1.00 81.88 336 VAL A C 1
ATOM 2696 O O . VAL A 1 336 ? 2.980 -9.145 -7.564 1.00 81.88 336 VAL A O 1
ATOM 2699 N N . ASN A 1 337 ? 2.580 -8.029 -5.653 1.00 74.06 337 ASN A N 1
ATOM 2700 C CA . ASN A 1 337 ? 3.970 -7.942 -5.221 1.00 74.06 337 ASN A CA 1
ATOM 2701 C C . ASN A 1 337 ? 4.204 -8.963 -4.109 1.00 74.06 337 ASN A C 1
ATOM 2703 O O . ASN A 1 337 ? 3.569 -8.886 -3.062 1.00 74.06 337 ASN A O 1
ATOM 2707 N N . THR A 1 338 ? 5.124 -9.894 -4.333 1.00 77.62 338 THR A N 1
ATOM 2708 C CA . THR A 1 338 ? 5.520 -10.928 -3.368 1.00 77.62 338 THR A CA 1
ATOM 2709 C C . THR A 1 338 ? 7.018 -10.834 -3.080 1.00 77.62 338 THR A C 1
ATOM 2711 O O . THR A 1 338 ? 7.741 -10.075 -3.733 1.00 77.62 338 THR A O 1
ATOM 2714 N N . MET A 1 339 ? 7.517 -11.647 -2.145 1.00 69.88 339 MET A N 1
ATOM 2715 C CA . MET A 1 339 ? 8.960 -11.775 -1.891 1.00 69.88 339 MET A CA 1
ATOM 2716 C C . MET A 1 339 ? 9.755 -12.229 -3.128 1.00 69.88 339 MET A C 1
ATOM 2718 O O . MET A 1 339 ? 10.936 -11.906 -3.252 1.00 69.88 339 MET A O 1
ATOM 2722 N N . TYR A 1 340 ? 9.106 -12.923 -4.066 1.00 62.72 340 TYR A N 1
ATOM 2723 C CA . TYR A 1 340 ? 9.710 -13.406 -5.311 1.00 62.72 340 TYR A CA 1
ATOM 2724 C C . TYR A 1 340 ? 9.638 -12.384 -6.457 1.00 62.72 340 TYR A C 1
ATOM 2726 O O . TYR A 1 340 ? 10.254 -12.575 -7.506 1.00 62.72 340 TYR A O 1
ATOM 2734 N N . GLY A 1 341 ? 8.939 -11.263 -6.252 1.00 66.12 341 GLY A N 1
ATOM 2735 C CA . GLY A 1 341 ? 8.814 -10.173 -7.212 1.00 66.12 341 GLY A CA 1
ATOM 2736 C C . GLY A 1 341 ? 7.367 -9.825 -7.546 1.00 66.12 341 GLY A C 1
ATOM 2737 O O . GLY A 1 341 ? 6.423 -10.235 -6.869 1.00 66.12 341 GLY A O 1
ATOM 2738 N N . SER A 1 342 ? 7.210 -9.027 -8.598 1.00 72.44 342 SER A N 1
ATOM 2739 C CA . SER A 1 342 ? 5.922 -8.505 -9.046 1.00 72.44 342 SER A CA 1
ATOM 2740 C C . SER A 1 342 ? 5.376 -9.314 -10.218 1.00 72.44 342 SER A C 1
ATOM 2742 O O . SER A 1 342 ? 6.061 -9.468 -11.230 1.00 72.44 342 SER A O 1
ATOM 2744 N N . GLN A 1 343 ? 4.136 -9.782 -10.110 1.00 77.75 343 GLN A N 1
ATOM 2745 C CA . GLN A 1 343 ? 3.429 -10.491 -11.176 1.00 77.75 343 GLN A CA 1
ATOM 2746 C C . GLN A 1 343 ? 2.100 -9.803 -11.489 1.00 77.75 343 GLN A C 1
ATOM 2748 O O . GLN A 1 343 ? 1.400 -9.336 -10.594 1.00 77.75 343 GLN A O 1
ATOM 2753 N N . VAL A 1 344 ? 1.758 -9.721 -12.776 1.00 78.75 344 VAL A N 1
ATOM 2754 C CA . VAL A 1 344 ? 0.458 -9.214 -13.227 1.00 78.75 344 VAL A CA 1
ATOM 2755 C C . VAL A 1 344 ? -0.446 -10.403 -13.507 1.00 78.75 344 VAL A C 1
ATOM 2757 O O . VAL A 1 344 ? -0.097 -11.264 -14.314 1.00 78.75 344 VAL A O 1
ATOM 2760 N N . HIS A 1 345 ? -1.614 -10.423 -12.878 1.00 81.38 345 HIS A N 1
ATOM 2761 C CA . HIS A 1 345 ? -2.639 -11.430 -13.116 1.00 81.38 345 HIS A CA 1
ATOM 2762 C C . HIS A 1 345 ? -3.874 -10.782 -13.731 1.00 81.38 345 HIS A C 1
ATOM 2764 O O . HIS A 1 345 ? -4.379 -9.785 -13.213 1.00 81.38 345 HIS A O 1
ATOM 2770 N N . GLN A 1 346 ? -4.379 -11.381 -14.808 1.00 84.75 346 GLN A N 1
ATOM 2771 C CA . GLN A 1 346 ? -5.742 -11.122 -15.259 1.00 84.75 346 GLN A CA 1
ATOM 2772 C C . GLN A 1 346 ? -6.709 -11.665 -14.206 1.00 84.75 346 GLN A C 1
ATOM 2774 O O . GLN A 1 346 ? -6.531 -12.770 -13.692 1.00 84.75 346 GLN A O 1
ATOM 2779 N N . THR A 1 347 ? -7.684 -10.850 -13.834 1.00 91.69 347 THR A N 1
ATOM 2780 C CA . THR A 1 347 ? -8.642 -11.133 -12.765 1.00 91.69 347 THR A CA 1
ATOM 2781 C C . THR A 1 347 ? -9.928 -10.361 -13.027 1.00 91.69 347 THR A C 1
ATOM 2783 O O . THR A 1 347 ? -9.945 -9.419 -13.820 1.00 91.69 347 THR A O 1
ATOM 2786 N N . LYS A 1 348 ? -11.006 -10.715 -12.333 1.00 91.50 348 LYS A N 1
ATOM 2787 C CA . LYS A 1 348 ? -12.202 -9.882 -12.262 1.00 91.50 348 LYS A CA 1
ATOM 2788 C C . LYS A 1 348 ? -12.232 -9.141 -10.934 1.00 91.50 348 LYS A C 1
ATOM 2790 O O . LYS A 1 348 ? -12.020 -9.737 -9.880 1.00 91.50 348 LYS A O 1
ATOM 2795 N N . VAL A 1 349 ? -12.517 -7.842 -10.972 1.00 92.88 349 VAL A N 1
ATOM 2796 C CA . VAL A 1 349 ? -12.852 -7.093 -9.758 1.00 92.88 349 VAL A CA 1
ATOM 2797 C C . VAL A 1 349 ? -14.339 -7.233 -9.467 1.00 92.88 349 VAL A C 1
ATOM 2799 O O . VAL A 1 349 ? -15.177 -7.017 -10.339 1.00 92.88 349 VAL A O 1
ATOM 2802 N N . VAL A 1 350 ? -14.642 -7.584 -8.223 1.00 91.56 350 VAL A N 1
ATOM 2803 C CA . VAL A 1 350 ? -15.987 -7.771 -7.691 1.00 91.56 350 VAL A CA 1
ATOM 2804 C C . VAL A 1 350 ? -16.239 -6.749 -6.581 1.00 91.56 350 VAL A C 1
ATOM 2806 O O . VAL A 1 350 ? -15.358 -6.463 -5.761 1.00 91.56 350 VAL A O 1
ATOM 2809 N N . THR A 1 351 ? -17.447 -6.192 -6.561 1.00 90.06 351 THR A N 1
ATOM 2810 C CA . THR A 1 351 ? -17.938 -5.240 -5.554 1.00 90.06 351 THR A CA 1
ATOM 2811 C C . THR A 1 351 ? -19.298 -5.686 -5.027 1.00 90.06 351 THR A C 1
ATOM 2813 O O . THR A 1 351 ? -19.991 -6.438 -5.702 1.00 90.06 351 THR A O 1
ATOM 2816 N N . GLY A 1 352 ? -19.693 -5.213 -3.841 1.00 87.25 352 GLY A N 1
ATOM 2817 C CA . GLY A 1 352 ? -20.992 -5.561 -3.245 1.00 87.25 352 GLY A CA 1
ATOM 2818 C C . GLY A 1 352 ? -21.035 -6.937 -2.574 1.00 87.25 352 GLY A C 1
ATOM 2819 O O . GLY A 1 352 ? -22.113 -7.451 -2.308 1.00 87.25 352 GLY A O 1
ATOM 2820 N N . LEU A 1 353 ? -19.870 -7.529 -2.301 1.00 93.81 353 LEU A N 1
ATOM 2821 C CA . LEU A 1 353 ? -19.755 -8.771 -1.545 1.00 93.81 353 LEU A CA 1
ATOM 2822 C C . LEU A 1 353 ? -19.833 -8.474 -0.043 1.00 93.81 353 LEU A C 1
ATOM 2824 O O . LEU A 1 353 ? -19.110 -7.608 0.452 1.00 93.81 353 LEU A O 1
ATOM 2828 N N . THR A 1 354 ? -20.656 -9.216 0.686 1.00 94.56 354 THR A N 1
ATOM 2829 C CA . THR A 1 354 ? -20.753 -9.159 2.149 1.00 94.56 354 THR A CA 1
ATOM 2830 C C . THR A 1 354 ? -20.273 -10.484 2.734 1.00 94.56 354 THR A C 1
ATOM 2832 O O . THR A 1 354 ? -20.560 -11.542 2.186 1.00 94.56 354 THR A O 1
ATOM 2835 N N . VAL A 1 355 ? -19.539 -10.441 3.841 1.00 95.00 355 VAL A N 1
ATOM 2836 C CA . VAL A 1 355 ? -19.160 -11.613 4.637 1.00 95.00 355 VAL A CA 1
ATOM 2837 C C . VAL A 1 355 ? -19.856 -11.554 5.991 1.00 95.00 355 VAL A C 1
ATOM 2839 O O . VAL A 1 355 ? -20.042 -10.471 6.544 1.00 95.00 355 VAL A O 1
ATOM 2842 N N . THR A 1 356 ? -20.277 -12.700 6.512 1.00 94.19 356 THR A N 1
ATOM 2843 C CA . THR A 1 356 ? -20.923 -12.827 7.824 1.00 94.19 356 THR A CA 1
ATOM 2844 C C . THR A 1 356 ? -20.362 -14.022 8.571 1.00 94.19 356 THR A C 1
ATOM 2846 O O . THR A 1 356 ? -19.808 -14.943 7.962 1.00 94.19 356 THR A O 1
ATOM 2849 N N . HIS A 1 357 ? -20.576 -14.050 9.885 1.00 90.12 357 HIS A N 1
ATOM 2850 C CA . HIS A 1 357 ? -20.420 -15.284 10.648 1.00 90.12 357 HIS A CA 1
ATOM 2851 C C . HIS A 1 357 ? -21.358 -16.376 10.102 1.00 90.12 357 HIS A C 1
ATOM 2853 O O . HIS A 1 357 ? -22.345 -16.064 9.423 1.00 90.12 357 HIS A O 1
ATOM 2859 N N . ILE A 1 358 ? -21.074 -17.648 10.400 1.00 88.81 358 ILE A N 1
ATOM 2860 C CA . ILE A 1 358 ? -21.896 -18.773 9.927 1.00 88.81 358 ILE A CA 1
ATOM 2861 C C . ILE A 1 358 ? -23.351 -18.688 10.419 1.00 88.81 358 ILE A C 1
ATOM 2863 O O . ILE A 1 358 ? -24.270 -19.026 9.675 1.00 88.81 358 ILE A O 1
ATOM 2867 N N . ASP A 1 359 ? -23.561 -18.102 11.600 1.00 87.19 359 ASP A N 1
ATOM 2868 C CA . ASP A 1 359 ? -24.887 -17.861 12.192 1.00 87.19 359 ASP A CA 1
ATOM 2869 C C . ASP A 1 359 ? -25.621 -16.650 11.581 1.00 87.19 359 ASP A C 1
ATOM 2871 O O . ASP A 1 359 ? -26.702 -16.279 12.027 1.00 87.19 359 ASP A O 1
ATOM 2875 N N . GLY A 1 360 ? -25.029 -15.979 10.586 1.00 83.44 360 GLY A N 1
ATOM 2876 C CA . GLY A 1 360 ? -25.608 -14.814 9.903 1.00 83.44 360 GLY A CA 1
ATOM 2877 C C . GLY A 1 360 ? -25.378 -13.465 10.598 1.00 83.44 360 GLY A C 1
ATOM 2878 O O . GLY A 1 360 ? -25.668 -12.416 10.014 1.00 83.44 360 GLY A O 1
ATOM 2879 N N . ASN A 1 361 ? -24.810 -13.475 11.805 1.00 85.56 361 ASN A N 1
ATOM 2880 C CA . ASN A 1 361 ? -24.446 -12.278 12.565 1.00 85.56 361 ASN A CA 1
ATOM 2881 C C . ASN A 1 361 ? -23.157 -11.618 12.032 1.00 85.56 361 ASN A C 1
ATOM 2883 O O . ASN A 1 361 ? -22.441 -12.183 11.203 1.00 85.56 361 ASN A O 1
ATOM 2887 N N . ASN A 1 362 ? -22.852 -10.409 12.522 1.00 85.81 362 ASN A N 1
ATOM 2888 C CA . ASN A 1 362 ? -21.632 -9.653 12.197 1.00 85.81 362 ASN A CA 1
ATOM 2889 C C . ASN A 1 362 ? -21.429 -9.452 10.685 1.00 85.81 362 ASN A C 1
ATOM 2891 O O . ASN A 1 362 ? -20.426 -9.853 10.100 1.00 85.81 362 ASN A O 1
ATOM 2895 N N . ARG A 1 363 ? -22.421 -8.831 10.034 1.00 90.56 363 ARG A N 1
ATOM 2896 C CA . ARG A 1 363 ? -22.375 -8.516 8.600 1.00 90.56 363 ARG A CA 1
ATOM 2897 C C . ARG A 1 363 ? -21.313 -7.466 8.287 1.00 90.56 363 ARG A C 1
ATOM 2899 O O . ARG A 1 363 ? -21.364 -6.339 8.772 1.00 90.56 363 ARG A O 1
ATOM 2906 N N . VAL A 1 364 ? -20.401 -7.825 7.391 1.00 91.00 364 VAL A N 1
ATOM 2907 C CA . VAL A 1 364 ? -19.251 -7.023 6.980 1.00 91.00 364 VAL A CA 1
ATOM 2908 C C . VAL A 1 364 ? -19.239 -6.883 5.462 1.00 91.00 364 VAL A C 1
ATOM 2910 O O . VAL A 1 364 ? -19.020 -7.846 4.735 1.00 91.00 364 VAL A O 1
ATOM 2913 N N . ASN A 1 365 ? -19.415 -5.669 4.943 1.00 91.06 365 ASN A N 1
ATOM 2914 C CA . ASN A 1 365 ? -19.207 -5.428 3.513 1.00 91.06 365 ASN A CA 1
ATOM 2915 C C . ASN A 1 365 ? -17.718 -5.529 3.185 1.00 91.06 365 ASN A C 1
ATOM 2917 O O . ASN A 1 365 ? -16.893 -4.907 3.856 1.00 91.06 365 ASN A O 1
ATOM 2921 N N . LEU A 1 366 ? -17.357 -6.266 2.145 1.00 90.56 366 LEU A N 1
ATOM 2922 C CA . LEU A 1 366 ? -15.980 -6.390 1.695 1.00 90.56 366 LEU A CA 1
ATOM 2923 C C . LEU A 1 366 ? -15.626 -5.273 0.703 1.00 90.56 366 LEU A C 1
ATOM 2925 O O . LEU A 1 366 ? -16.489 -4.777 -0.028 1.00 90.56 366 LEU A O 1
ATOM 2929 N N . PRO A 1 367 ? -14.357 -4.826 0.688 1.00 88.25 367 PRO A N 1
ATOM 2930 C CA . PRO A 1 367 ? -13.884 -3.877 -0.307 1.00 88.25 367 PRO A CA 1
ATOM 2931 C C . PRO A 1 367 ? -13.836 -4.548 -1.688 1.00 88.25 367 PRO A C 1
ATOM 2933 O O . PRO A 1 367 ? -14.226 -5.705 -1.868 1.00 88.25 367 PRO A O 1
ATOM 2936 N N . ARG A 1 368 ? -13.295 -3.829 -2.678 1.00 89.12 368 ARG A N 1
ATOM 2937 C CA . ARG A 1 368 ? -12.941 -4.421 -3.972 1.00 89.12 368 ARG A CA 1
ATOM 2938 C C . ARG A 1 368 ? -12.193 -5.738 -3.762 1.00 89.12 368 ARG A C 1
ATOM 2940 O O . ARG A 1 368 ? -11.117 -5.752 -3.160 1.00 89.12 368 ARG A O 1
ATOM 2947 N N . THR A 1 369 ? -12.783 -6.807 -4.276 1.00 93.69 369 THR A N 1
ATOM 2948 C CA . THR A 1 369 ? -12.295 -8.174 -4.132 1.00 93.69 369 THR A CA 1
ATOM 2949 C C . THR A 1 369 ? -11.904 -8.696 -5.507 1.00 93.69 369 THR A C 1
ATOM 2951 O O . THR A 1 369 ? -12.622 -8.472 -6.478 1.00 93.69 369 THR A O 1
ATOM 2954 N N . PHE A 1 370 ? -10.746 -9.337 -5.616 1.00 94.62 370 PHE A N 1
ATOM 2955 C CA . PHE A 1 370 ? -10.202 -9.792 -6.896 1.00 94.62 370 PHE A CA 1
ATOM 2956 C C . PHE A 1 370 ? -10.378 -11.299 -7.047 1.00 94.62 370 PHE A C 1
ATOM 2958 O O . PHE A 1 370 ? -10.066 -12.050 -6.125 1.00 94.62 370 PHE A O 1
ATOM 2965 N N . SER A 1 371 ? -10.860 -11.764 -8.194 1.00 94.31 371 SER A N 1
ATOM 2966 C CA . SER A 1 371 ? -11.046 -13.195 -8.413 1.00 94.31 371 SER A CA 1
ATOM 2967 C C . SER A 1 371 ? -9.740 -13.928 -8.741 1.00 94.31 371 SER A C 1
ATOM 2969 O O . SER A 1 371 ? -8.844 -13.398 -9.408 1.00 94.31 371 SER A O 1
ATOM 2971 N N . ARG A 1 372 ? -9.600 -15.161 -8.257 1.00 91.69 372 ARG A N 1
ATOM 2972 C CA . ARG A 1 372 ? -8.461 -16.043 -8.542 1.00 91.69 372 ARG A CA 1
ATOM 2973 C C . ARG A 1 372 ? -8.946 -17.470 -8.743 1.00 91.69 372 ARG A C 1
ATOM 2975 O O . ARG A 1 372 ? -9.838 -17.919 -8.034 1.00 91.69 372 ARG A O 1
ATOM 2982 N N . ASP A 1 373 ? -8.302 -18.198 -9.649 1.00 89.31 373 ASP A N 1
ATOM 2983 C CA . ASP A 1 373 ? -8.596 -19.622 -9.866 1.00 89.31 373 ASP A CA 1
ATOM 2984 C C . ASP A 1 373 ? -8.160 -20.489 -8.678 1.00 89.31 373 ASP A C 1
ATOM 2986 O O . ASP A 1 373 ? -8.702 -21.565 -8.455 1.00 89.31 373 ASP A O 1
ATOM 2990 N N . THR A 1 374 ? -7.176 -20.023 -7.903 1.00 87.38 374 THR A N 1
ATOM 2991 C CA . THR A 1 374 ? -6.639 -20.741 -6.745 1.00 87.38 374 THR A CA 1
ATOM 2992 C C . THR A 1 374 ? -6.313 -19.782 -5.605 1.00 87.38 374 THR A C 1
ATOM 2994 O O . THR A 1 374 ? -5.704 -18.730 -5.830 1.00 87.38 374 THR A O 1
ATOM 2997 N N . ILE A 1 375 ? -6.636 -20.186 -4.375 1.00 87.56 375 ILE A N 1
ATOM 2998 C CA . ILE A 1 375 ? -6.118 -19.583 -3.141 1.00 87.56 375 ILE A CA 1
ATOM 2999 C C . ILE A 1 375 ? -5.011 -20.518 -2.624 1.00 87.56 375 ILE A C 1
ATOM 3001 O O . ILE A 1 375 ? -5.283 -21.706 -2.456 1.00 87.56 375 ILE A O 1
ATOM 3005 N N . PRO A 1 376 ? -3.766 -20.038 -2.439 1.00 80.94 376 PRO A N 1
ATOM 3006 C CA . PRO A 1 376 ? -2.624 -20.882 -2.084 1.00 80.94 376 PRO A CA 1
ATOM 3007 C C . PRO A 1 376 ? -2.645 -21.242 -0.591 1.00 80.94 376 PRO A C 1
ATOM 3009 O O . PRO A 1 376 ? -1.861 -20.709 0.185 1.00 80.94 376 PRO A O 1
ATOM 3012 N N . ALA A 1 377 ? -3.569 -22.117 -0.206 1.00 81.81 377 ALA A N 1
ATOM 3013 C CA . ALA A 1 377 ? -3.775 -22.573 1.163 1.00 81.81 377 ALA A CA 1
ATOM 3014 C C . ALA A 1 377 ? -4.253 -24.032 1.178 1.00 81.81 377 ALA A C 1
ATOM 3016 O O . ALA A 1 377 ? -5.087 -24.403 0.345 1.00 81.81 377 ALA A O 1
ATOM 3017 N N . SER A 1 378 ? -3.753 -24.847 2.113 1.00 83.06 378 SER A N 1
ATOM 3018 C CA . SER A 1 378 ? -4.277 -26.200 2.355 1.00 83.06 378 SER A CA 1
ATOM 3019 C C . SER A 1 378 ? -5.337 -26.217 3.459 1.00 83.06 378 SER A C 1
ATOM 3021 O O . SER A 1 378 ? -5.291 -25.422 4.396 1.00 83.06 378 SER A O 1
ATOM 3023 N N . LYS A 1 379 ? -6.266 -27.182 3.396 1.00 83.12 379 LYS A N 1
ATOM 3024 C CA . LYS A 1 379 ? -7.173 -27.481 4.518 1.00 83.12 379 LYS A CA 1
ATOM 3025 C C . LYS A 1 379 ? -6.421 -27.983 5.752 1.00 83.12 379 LYS A C 1
ATOM 3027 O O . LYS A 1 379 ? -6.891 -27.767 6.861 1.00 83.12 379 LYS A O 1
ATOM 3032 N N . ASP A 1 380 ? -5.243 -28.578 5.566 1.00 82.06 380 ASP A N 1
ATOM 3033 C CA . ASP A 1 380 ? -4.389 -29.047 6.668 1.00 82.06 380 ASP A CA 1
ATOM 3034 C C . ASP A 1 380 ? -3.852 -27.895 7.535 1.00 82.06 380 ASP A C 1
ATOM 3036 O O . ASP A 1 380 ? -3.392 -28.116 8.652 1.00 82.06 380 ASP A O 1
ATOM 3040 N N . GLU A 1 381 ? -3.903 -26.661 7.020 1.00 82.88 381 GLU A N 1
ATOM 3041 C CA . GLU A 1 381 ? -3.491 -25.448 7.733 1.00 82.88 381 GLU A CA 1
ATOM 3042 C C . GLU A 1 381 ? -4.629 -24.840 8.575 1.00 82.88 381 GLU A C 1
ATOM 3044 O O . GLU A 1 381 ? -4.408 -23.846 9.276 1.00 82.88 381 GLU A O 1
ATOM 3049 N N . ILE A 1 382 ? -5.844 -25.405 8.504 1.00 87.00 382 ILE A N 1
ATOM 3050 C CA . ILE A 1 382 ? -6.994 -24.981 9.309 1.00 87.00 382 ILE A CA 1
ATOM 3051 C C . ILE A 1 382 ? -6.796 -25.481 10.747 1.00 87.00 382 ILE A C 1
ATOM 3053 O O . ILE A 1 382 ? -6.663 -26.688 10.958 1.00 87.00 382 ILE A O 1
ATOM 3057 N N . PRO A 1 383 ? -6.792 -24.589 11.756 1.00 83.81 383 PRO A N 1
ATOM 3058 C CA . PRO A 1 383 ? -6.671 -25.000 13.146 1.00 83.81 383 PRO A CA 1
ATOM 3059 C C . PRO A 1 383 ? -7.829 -25.916 13.551 1.00 83.81 383 PRO A C 1
ATOM 3061 O O . PRO A 1 383 ? -8.992 -25.528 13.460 1.00 83.81 383 PRO A O 1
ATOM 3064 N N . THR A 1 384 ? -7.507 -27.117 14.028 1.00 84.00 384 THR A N 1
ATOM 3065 C CA . THR A 1 384 ? -8.459 -28.033 14.667 1.00 84.00 384 THR A CA 1
ATOM 3066 C C . THR A 1 384 ? -8.213 -28.082 16.172 1.00 84.00 384 THR A C 1
ATOM 3068 O O . THR A 1 384 ? -7.114 -27.772 16.642 1.00 84.00 384 THR A O 1
ATOM 3071 N N . GLU A 1 385 ? -9.213 -28.502 16.945 1.00 83.00 385 GLU A N 1
ATOM 3072 C CA . GLU A 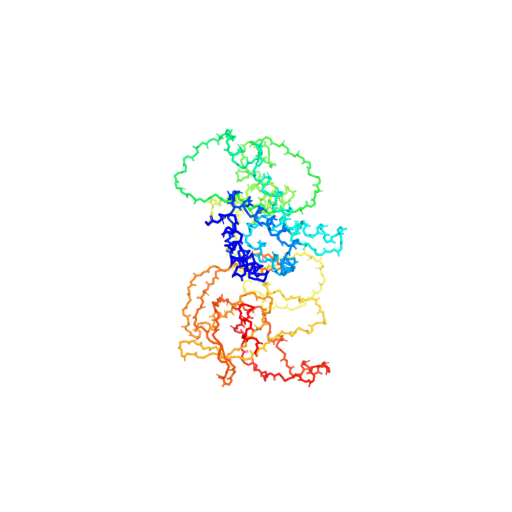1 385 ? -9.068 -28.686 18.396 1.00 83.00 385 GLU A CA 1
ATOM 3073 C C . GLU A 1 385 ? -7.917 -29.646 18.732 1.00 83.00 385 GLU A C 1
ATOM 3075 O O . GLU A 1 385 ? -7.098 -29.356 19.602 1.00 83.00 385 GLU A O 1
ATOM 3080 N N . GLU A 1 386 ? -7.783 -30.739 17.974 1.00 81.62 386 GLU A N 1
ATOM 3081 C CA . GLU A 1 386 ? -6.680 -31.699 18.100 1.00 81.62 386 GLU A CA 1
ATOM 3082 C C . GLU A 1 386 ? -5.308 -31.057 17.855 1.00 81.62 386 GLU A C 1
ATOM 3084 O O . GLU A 1 386 ? -4.327 -31.382 18.531 1.00 81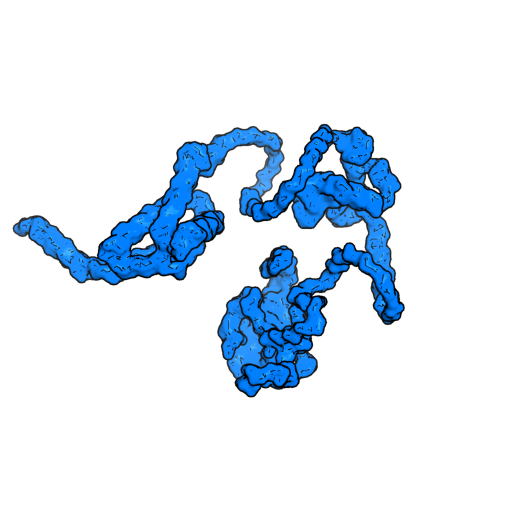.62 386 GLU A O 1
ATOM 3089 N N . LEU A 1 387 ? -5.223 -30.140 16.885 1.00 78.69 387 LEU A N 1
ATOM 3090 C CA . LEU A 1 387 ? -3.997 -29.414 16.582 1.00 78.69 387 LEU A CA 1
ATOM 3091 C C . LEU A 1 387 ? -3.634 -28.491 17.742 1.00 78.69 387 LEU A C 1
ATOM 3093 O O . LEU A 1 387 ? -2.514 -28.539 18.243 1.00 78.69 387 LEU A O 1
ATOM 3097 N N . VAL A 1 388 ? -4.595 -27.693 18.197 1.00 79.69 388 VAL A N 1
ATOM 3098 C CA . VAL A 1 388 ? -4.410 -26.706 19.262 1.00 79.69 388 VAL A CA 1
ATOM 3099 C C . VAL A 1 388 ? -4.105 -27.362 20.610 1.00 79.69 388 VAL A C 1
ATOM 3101 O O . VAL A 1 388 ? -3.256 -26.859 21.351 1.00 79.69 388 VAL A O 1
ATOM 3104 N N . ALA A 1 389 ? -4.684 -28.532 20.891 1.00 81.44 389 ALA A N 1
ATOM 3105 C CA . ALA A 1 389 ? -4.427 -29.313 22.100 1.00 81.44 389 ALA A CA 1
ATOM 3106 C C . ALA A 1 389 ? -2.947 -29.709 22.280 1.00 81.44 389 ALA A C 1
ATOM 3108 O O . ALA A 1 389 ? -2.505 -29.940 23.409 1.00 81.44 389 ALA A O 1
ATOM 3109 N N . LYS A 1 390 ? -2.143 -29.726 21.204 1.00 83.38 390 LYS A N 1
ATOM 3110 C CA . LYS A 1 390 ? -0.691 -29.973 21.283 1.00 83.38 390 LYS A CA 1
ATOM 3111 C C . LYS A 1 390 ? 0.055 -28.885 22.066 1.00 83.38 390 LYS A C 1
ATOM 3113 O O . LYS A 1 390 ? 1.146 -29.144 22.576 1.00 83.38 390 LYS A O 1
ATOM 3118 N N . TRP A 1 391 ? -0.518 -27.687 22.203 1.00 83.19 391 TRP A N 1
ATOM 3119 C CA . TRP A 1 391 ? 0.102 -26.552 22.883 1.00 83.19 391 TRP A CA 1
ATOM 3120 C C . TRP A 1 391 ? -0.738 -26.064 24.065 1.00 83.19 391 TRP A C 1
ATOM 3122 O O . TRP A 1 391 ? -1.760 -25.401 23.914 1.00 83.19 391 TRP A O 1
ATOM 3132 N N . LYS A 1 392 ? -0.229 -26.290 25.283 1.00 81.31 392 LYS A N 1
ATOM 3133 C CA . LYS A 1 392 ? -0.898 -25.910 26.544 1.00 81.31 392 LYS A CA 1
ATOM 3134 C C . LYS A 1 392 ? -1.303 -24.430 26.622 1.00 81.31 392 LYS A C 1
ATOM 3136 O O . LYS A 1 392 ? -2.283 -24.100 27.286 1.00 81.31 392 LYS A O 1
ATOM 3141 N N . HIS A 1 393 ? -0.572 -23.536 25.956 1.00 83.56 393 HIS A N 1
ATOM 3142 C CA . HIS A 1 393 ? -0.839 -22.094 25.980 1.00 83.56 393 HIS A CA 1
ATOM 3143 C C . HIS A 1 393 ? -2.044 -21.665 25.127 1.00 83.56 393 HIS A C 1
ATOM 3145 O O . HIS A 1 393 ? -2.507 -20.540 25.286 1.00 83.56 393 HIS A O 1
ATOM 3151 N N . PHE A 1 394 ? -2.591 -22.549 24.287 1.00 79.00 394 PHE A N 1
ATOM 3152 C CA . PHE A 1 394 ? -3.826 -22.296 23.542 1.00 79.00 394 PHE A CA 1
ATOM 3153 C C . PHE A 1 394 ? -5.078 -22.918 24.181 1.00 79.00 394 PHE A C 1
ATOM 3155 O O . PHE A 1 394 ? -6.163 -22.822 23.623 1.00 79.00 394 PHE A O 1
ATOM 3162 N N . SER A 1 395 ? -4.966 -23.482 25.386 1.00 73.75 395 SER A N 1
ATOM 3163 C CA . SER A 1 395 ? -6.084 -24.104 26.124 1.00 73.75 395 SER A CA 1
ATOM 3164 C C . SER A 1 395 ? -7.261 -23.168 26.446 1.00 73.75 395 SER A C 1
ATOM 3166 O O . SER A 1 395 ? -8.311 -23.637 26.867 1.00 73.75 395 SER A O 1
ATOM 3168 N N . LYS A 1 396 ? -7.088 -21.853 26.269 1.00 78.81 396 LYS A N 1
ATOM 3169 C CA . LYS A 1 396 ? -8.118 -20.823 26.481 1.00 78.81 396 LYS A CA 1
ATOM 3170 C C . LYS A 1 396 ? -8.719 -20.277 25.180 1.00 78.81 396 LYS A C 1
ATOM 3172 O O . LYS A 1 396 ? -9.503 -19.338 25.244 1.00 78.81 396 LYS A O 1
ATOM 3177 N N . ILE A 1 397 ? -8.296 -20.781 24.019 1.00 78.75 397 ILE A N 1
ATOM 3178 C CA . ILE A 1 397 ? -8.812 -20.342 22.721 1.00 78.75 397 ILE A CA 1
ATOM 3179 C C . ILE A 1 397 ? -9.960 -21.263 22.324 1.00 78.75 397 ILE A C 1
ATOM 3181 O O . ILE A 1 397 ? -9.763 -22.465 22.168 1.00 78.75 397 ILE A O 1
ATOM 3185 N N . GLU A 1 398 ? -11.137 -20.683 22.124 1.00 79.56 398 GLU A N 1
ATOM 3186 C CA . GLU A 1 398 ? -12.265 -21.368 21.499 1.00 79.56 398 GLU A CA 1
ATOM 3187 C C . GLU A 1 398 ? -12.112 -21.281 19.979 1.00 79.56 398 GLU A C 1
ATOM 3189 O O . GLU A 1 398 ? -12.012 -20.190 19.411 1.00 79.56 398 GLU A O 1
ATOM 3194 N N . LEU A 1 399 ? -12.042 -22.438 19.322 1.00 81.06 399 LEU A N 1
ATOM 3195 C CA . LEU A 1 399 ? -12.016 -22.520 17.867 1.00 81.06 399 LEU A CA 1
ATOM 3196 C C . LEU A 1 399 ? -13.430 -22.744 17.317 1.00 81.06 399 LEU A C 1
ATOM 3198 O O . LEU A 1 399 ? -14.215 -23.468 17.929 1.00 81.06 399 LEU A O 1
ATOM 3202 N N . PRO A 1 400 ? -13.753 -22.197 16.133 1.00 81.19 400 PRO A N 1
ATOM 3203 C CA . PRO A 1 400 ? -14.946 -22.601 15.402 1.00 81.19 400 PRO A CA 1
ATOM 3204 C C . PRO A 1 400 ? -14.896 -24.092 15.050 1.00 81.19 400 PRO A C 1
ATOM 3206 O O . PRO A 1 400 ? -13.827 -24.628 14.746 1.00 81.19 400 PRO A O 1
ATOM 3209 N N . SER A 1 401 ? -16.059 -24.744 15.005 1.00 84.56 401 SER A N 1
ATOM 3210 C CA . SER A 1 401 ? -16.154 -26.143 14.582 1.00 84.56 401 SER A CA 1
ATOM 3211 C C . SER A 1 401 ? -15.577 -26.346 13.178 1.00 84.56 401 SER A C 1
ATOM 3213 O O . SER A 1 401 ? -15.845 -25.577 12.249 1.00 84.56 401 SER A O 1
ATOM 3215 N N . TYR A 1 402 ? -14.787 -27.407 13.015 1.00 88.25 402 TYR A N 1
ATOM 3216 C CA . TYR A 1 402 ? -14.227 -27.783 11.722 1.00 88.25 402 TYR A CA 1
ATOM 3217 C C . TYR A 1 402 ? -15.312 -28.367 10.801 1.00 88.25 402 TYR A C 1
ATOM 3219 O O . TYR A 1 402 ? -16.087 -29.233 11.201 1.00 88.25 402 TYR A O 1
ATOM 3227 N N . LEU A 1 403 ? -15.354 -27.896 9.556 1.00 90.00 403 LEU A N 1
ATOM 3228 C CA . LEU A 1 403 ? -16.342 -28.227 8.534 1.00 90.00 403 LEU A CA 1
ATOM 3229 C C . LEU A 1 403 ? -15.626 -28.910 7.355 1.00 90.00 403 LEU A C 1
ATOM 3231 O O . LEU A 1 403 ? -15.137 -28.224 6.452 1.00 90.00 403 LEU A O 1
ATOM 3235 N N . PRO A 1 404 ? -15.541 -30.252 7.329 1.00 86.56 404 PRO A N 1
ATOM 3236 C CA . PRO A 1 404 ? -14.692 -30.979 6.382 1.00 86.56 404 PRO A CA 1
ATOM 3237 C C . PRO A 1 404 ? -15.093 -30.765 4.917 1.00 86.56 404 PRO A C 1
ATOM 3239 O O . PRO A 1 404 ? -14.220 -30.667 4.050 1.00 86.56 404 PRO A O 1
ATOM 3242 N N . ASP A 1 405 ? -16.387 -30.609 4.636 1.00 90.12 405 ASP A N 1
ATOM 3243 C CA . ASP A 1 405 ? -16.918 -30.456 3.275 1.00 90.12 405 ASP A CA 1
ATOM 3244 C C . ASP A 1 405 ? -16.827 -29.016 2.744 1.00 90.12 405 ASP A C 1
ATOM 3246 O O . ASP A 1 405 ? -17.006 -28.763 1.552 1.00 90.12 405 ASP A O 1
ATOM 3250 N N . VAL A 1 406 ? -16.478 -28.051 3.599 1.00 92.75 406 VAL A N 1
ATOM 3251 C CA . VAL A 1 406 ? -16.392 -26.634 3.229 1.00 92.75 406 VAL A CA 1
ATOM 3252 C C . VAL A 1 406 ? -15.008 -26.323 2.661 1.00 92.75 406 VAL A C 1
ATOM 3254 O O . VAL A 1 406 ? -13.979 -26.706 3.215 1.00 92.75 406 VAL A O 1
ATOM 3257 N N . ARG A 1 407 ? -14.950 -25.643 1.512 1.00 93.06 407 ARG A N 1
ATOM 3258 C CA . ARG A 1 407 ? -13.689 -25.257 0.848 1.00 93.06 407 ARG A CA 1
ATOM 3259 C C . ARG A 1 407 ? -13.150 -23.917 1.355 1.00 93.06 407 ARG A C 1
ATOM 3261 O O . ARG A 1 407 ? -13.885 -23.121 1.935 1.00 93.06 407 ARG A O 1
ATOM 3268 N N . ILE A 1 408 ? -11.877 -23.639 1.080 1.00 94.31 408 ILE A N 1
ATOM 3269 C CA . ILE A 1 408 ? -11.292 -22.299 1.236 1.00 94.31 408 ILE A CA 1
ATOM 3270 C C . ILE A 1 408 ? -11.667 -21.486 0.001 1.00 94.31 408 ILE A C 1
ATOM 3272 O O . ILE A 1 408 ? -11.360 -21.880 -1.122 1.00 94.31 408 ILE A O 1
ATOM 3276 N N . GLY A 1 409 ? -12.364 -20.372 0.203 1.00 94.31 409 GLY A N 1
ATOM 3277 C CA . GLY A 1 409 ? -13.014 -19.651 -0.894 1.00 94.31 409 GLY A CA 1
ATOM 3278 C C . GLY A 1 409 ? -12.785 -18.154 -0.892 1.00 94.31 409 GLY A C 1
ATOM 3279 O O . GLY A 1 409 ? -13.088 -17.496 -1.888 1.00 94.31 409 GLY A O 1
ATOM 3280 N N . ILE A 1 410 ? -12.215 -17.608 0.182 1.00 95.50 410 ILE A N 1
ATOM 3281 C CA . ILE A 1 410 ? -11.835 -16.203 0.236 1.00 95.50 410 ILE A CA 1
ATOM 3282 C C . ILE A 1 410 ? -10.581 -15.993 1.084 1.00 95.50 410 ILE A C 1
ATOM 3284 O O . ILE A 1 410 ? -10.365 -16.668 2.086 1.00 95.50 410 ILE A O 1
ATOM 3288 N N . LEU A 1 411 ? -9.753 -15.040 0.672 1.00 94.69 411 LEU A N 1
ATOM 3289 C CA . LEU A 1 411 ? -8.622 -14.506 1.421 1.00 94.69 411 LEU A CA 1
ATOM 3290 C C . LEU A 1 411 ? -8.938 -13.048 1.751 1.00 94.69 411 LEU A C 1
ATOM 3292 O O . LEU A 1 411 ? -9.139 -12.245 0.838 1.00 94.69 411 LEU A O 1
ATOM 3296 N N . ILE A 1 412 ? -8.968 -12.698 3.035 1.00 92.50 412 ILE A N 1
ATOM 3297 C CA . ILE A 1 412 ? -9.210 -11.331 3.505 1.00 92.50 412 ILE A CA 1
ATOM 3298 C C . ILE A 1 412 ? -7.888 -10.692 3.931 1.00 92.50 412 ILE A C 1
ATOM 3300 O O . ILE A 1 412 ? -7.281 -11.062 4.940 1.00 92.50 412 ILE A O 1
ATOM 3304 N N . GLY A 1 413 ? -7.462 -9.706 3.143 1.00 88.94 413 GLY A N 1
ATOM 3305 C CA . GLY A 1 413 ? -6.256 -8.924 3.382 1.00 88.94 413 GLY A CA 1
ATOM 3306 C C . GLY A 1 413 ? -6.437 -7.777 4.378 1.00 88.94 413 GLY A C 1
ATOM 3307 O O . GLY A 1 413 ? -7.519 -7.486 4.889 1.00 88.94 413 GLY A O 1
ATOM 3308 N N . SER A 1 414 ? -5.352 -7.049 4.609 1.00 84.88 414 SER A N 1
ATOM 3309 C CA . SER A 1 414 ? -5.284 -5.874 5.484 1.00 84.88 414 SER A CA 1
ATOM 3310 C C . SER A 1 414 ? -6.018 -4.639 4.944 1.00 84.88 414 SER A C 1
ATOM 3312 O O . SER A 1 414 ? -6.169 -3.660 5.669 1.00 84.88 414 SER A O 1
ATOM 3314 N N . ASN A 1 415 ? -6.548 -4.672 3.714 1.00 80.25 415 ASN A N 1
ATOM 3315 C CA . ASN A 1 415 ? -7.482 -3.650 3.225 1.00 80.25 415 ASN A CA 1
ATOM 3316 C C . ASN A 1 415 ? -8.872 -3.722 3.884 1.00 80.25 415 ASN A C 1
ATOM 3318 O O . ASN A 1 415 ? -9.718 -2.864 3.612 1.00 80.25 415 ASN A O 1
ATOM 3322 N N . ARG A 1 416 ? -9.115 -4.708 4.760 1.00 71.62 416 ARG A N 1
ATOM 3323 C CA . ARG A 1 416 ? -10.321 -4.783 5.589 1.00 71.62 416 ARG A CA 1
ATOM 3324 C C . ARG A 1 416 ? -10.017 -5.234 7.027 1.00 71.62 416 ARG A C 1
ATOM 3326 O O . ARG A 1 416 ? -10.374 -6.344 7.405 1.00 71.62 416 ARG A O 1
ATOM 3333 N N . PRO A 1 417 ? -9.381 -4.382 7.851 1.00 60.97 417 PRO A N 1
ATOM 3334 C CA . PRO A 1 417 ? -8.903 -4.784 9.177 1.00 60.97 417 PRO A CA 1
ATOM 3335 C C . PRO A 1 417 ? -10.035 -5.182 10.134 1.00 60.97 417 PRO A C 1
ATOM 3337 O O . PRO A 1 417 ? -9.877 -6.121 10.899 1.00 60.97 417 PRO A O 1
ATOM 3340 N N . TRP A 1 418 ? -11.195 -4.531 10.048 1.00 65.00 418 TRP A N 1
ATOM 3341 C CA . TRP A 1 418 ? -12.337 -4.797 10.928 1.00 65.00 418 TRP A CA 1
ATOM 3342 C C . TRP A 1 418 ? -13.120 -6.069 10.584 1.00 65.00 418 TRP A C 1
ATOM 3344 O O . TRP A 1 418 ? -13.945 -6.487 11.377 1.00 65.00 418 TRP A O 1
ATOM 3354 N N . ALA A 1 419 ? -12.865 -6.699 9.431 1.00 55.16 419 ALA A N 1
ATOM 3355 C CA . ALA A 1 419 ? -13.415 -8.025 9.124 1.00 55.16 419 ALA A CA 1
ATOM 3356 C C . ALA A 1 419 ? -12.690 -9.155 9.883 1.00 55.16 419 ALA A C 1
ATOM 3358 O O . ALA A 1 419 ? -13.059 -10.315 9.741 1.00 55.16 419 ALA A O 1
ATOM 3359 N N . LYS A 1 420 ? -11.613 -8.820 10.610 1.00 55.12 420 LYS A N 1
ATOM 3360 C CA . LYS A 1 420 ? -10.778 -9.741 11.394 1.00 55.12 420 LYS A CA 1
ATOM 3361 C C . LYS A 1 420 ? -10.989 -9.593 12.908 1.00 55.12 420 LYS A C 1
ATOM 3363 O O . LYS A 1 420 ? -10.328 -10.297 13.666 1.00 55.12 420 LYS A O 1
ATOM 3368 N N . CYS A 1 421 ? -11.821 -8.635 13.315 1.00 53.16 421 CYS A N 1
ATOM 3369 C CA . CYS A 1 421 ? -12.288 -8.438 14.685 1.00 53.16 421 CYS A CA 1
ATOM 3370 C C . CYS A 1 421 ? -13.656 -9.096 14.813 1.00 53.16 421 CYS A C 1
ATOM 3372 O O . CYS A 1 421 ? -13.908 -9.670 15.890 1.00 53.16 421 CYS A O 1
#

Foldseek 3Di:
DPVVVVVVVVVVVCCVVQVDLVNVLVVLLCCLLPQAQDDPPPLVSLQVVLVSLVVLVVSVVVRVSSQCQFPVVSVVSNLRSYPPVLNVVVVVQQVVCCVPPVDGDGSVSVSVSSNVVSCVCVPPCPHPVNVVPPDDDDPDDPDDDDDDDDPPDDDDDDDDDDDDDDDPDDDPQADPPPGDGDDVLPDPVLLVDDLVVNVVVCVVVCAEQFARHHDDHVVPDPRGPAAPVDRDRGRVSNDDPCPVVVVVVVPPPPPDDDDDDDDDDDDPPDDDDDPVDPPPDPDDLAAFDKAWKWKADPNDIDIAIEGEDAPDAAKAFEPVVCVRNPFDFDWDWDWDQDPVGTDIDTWGWTARMWIAHPVRPDIGGADTYTYDNDDSDDPSNHDDPVNQVVDPVCPPPDDDDDDPPHYHTMYDYPNRVVVVD

Radius of gyration: 31.89 Å; chains: 1; bounding box: 66×108×69 Å